Protein 3LN6 (pdb70)

InterPro domains:
  IPR006334 Glutamate--cysteine ligase, monofunctional [PTHR38761] (15-467)
  IPR006335 Glutathione biosynthesis bifunctional protein GshAB [MF_00782] (1-750)
  IPR006335 Glutathione biosynthesis bifunctional protein GshAB [TIGR01435] (16-741)
  IPR007370 Glutamate--cysteine ligase [PF04262] (7-326)
  IPR011761 ATP-grasp fold [PS50975] (489-747)
  IPR014746 Glutamine synthetase/guanido kinase, catalytic domain [SSF55931] (4-455)
  IPR020561 Phosphoribosylglycinamide synthetase, ATP-grasp (A) domain [PF01071] (483-579)
  IPR040657 GshAB, ATP-grasp-like domain [PF18419] (424-477)

B-factor: mean 95.45, std 36.36, range [26.3, 494.08]

Solvent-accessible surface area: 32040 Å² total; per-residue (Å²): 125,93,107,21,36,95,13,104,60,91,9,61,15,49,65,9,58,8,12,5,36,8,21,0,7,1,1,48,95,84,85,44,10,14,9,81,20,103,14,12,112,70,16,7,25,90,87,78,5,36,4,0,46,24,60,24,2,7,3,0,3,37,0,36,9,29,105,0,145,57,13,121,40,0,8,48,17,0,79,1,2,20,5,0,2,2,23,5,4,72,132,78,7,6,26,2,4,9,0,14,7,5,55,42,65,78,85,2,28,74,59,25,106,58,138,78,83,71,39,57,65,53,42,56,40,34,41,94,49,60,28,30,46,30,32,8,23,0,0,1,28,4,12,2,4,14,8,111,78,3,8,57,28,17,39,130,67,25,80,97,103,71,56,38,44,12,28,15,102,15,6,10,21,3,6,38,20,0,24,22,41,8,3,9,3,2,6,3,30,1,1,0,10,28,21,45,113,46,36,172,71,44,86,97,97,86,28,10,2,0,16,45,27,3,102,85,19,59,61,56,42,102,100,28,69,36,34,19,81,36,32,68,57,33,13,64,54,11,98,86,28,89,108,15,9,112,96,39,84,8,44,77,17,41,8,20,35,77,47,30,195,42,22,43,53,12,52,85,80,4,7,84,62,0,0,0,51,7,6,5,0,16,0,81,10,56,13,0,9,46,36,92,17,1,4,11,0,2,11,1,2,8,0,0,28,75,32,50,143,133,29,63,60,46,18,64,64,8,69,71,23,5,32,45,3,0,47,29,71,1,54,42,122,33,37,153,134,11,46,45,78,75,2,25,82,0,7,44,31,2,8,78,70,19,94,34,43,104,85,30,64,100,11,7,80,51,8,76,41,26,37,128,55,17,52,92,0,24,4,13,75,2,50,138,34,20,114,74,51,27,7,49,57,26,0,68,154,27,0,96,90,40,25,79,91,10,86,113,11,43,8,9,1,14,3,3,85,112,5,83,7,8,0,1,18,2,0,39,7,0,0,28,33,2,0,39,10,84,40,95,71,51,114,65,12,60,1,54,1,60,23,122,104,62,72,20,109,0,64,24,0,0,28,16,82,60,16,68,159,41,3,82,132,4,70,103,70,62,51,63,8,51,141,38,6,63,144,114,174,35,30,31,8,65,12,71,64,17,88,65,52,101,113,10,116,44,40,23,86,81,12,53,124,59,43,4,20,2,30,7,50,75,56,74,38,22,101,6,52,22,83,24,125,101,62,22,63,74,82,54,19,49,67,13,11,88,61,0,48,93,59,38,95,21,3,37,7,40,47,45,35,106,22,58,92,24,18,0,0,0,6,73,28,101,19,23,0,0,3,36,70,51,11,0,22,6,89,5,37,56,74,51,32,0,45,76,15,5,138,80,38,34,126,59,93,37,10,1,86,108,82,133,3,0,0,26,35,7,98,40,20,84,75,3,89,107,35,0,111,126,64,64,53,63,33,108,37,91,1,69,84,67,35,67,0,63,0,33,74,76,28,33,21,84,13,0,0,8,0,37,9,16,16,112,113,7,27,93,39,0,43,108,6,0,8,82,0,0,105,23,8,29,4,29,0,2,0,0,11,0,13,0,74,59,18,115,99,56,48,44,80,110,60,73,11,0,18,8,56,95,14,36,6,29,3,68,1,46,4,2,35,50,16,66,108,38,102,13,45,57,1,9,51,125,1,3,55,87,7,1,107,109,24

Foldseek 3Di:
DDACLVPALVFDQQWKKKKKKWKWFKAQQVVLGGPLDADFPLFADLVFFQAWHAQWFRRIIMGIFDMAGHLLRNVLRLQLLLLLVLVRDDLRIFTFQFQAHLAFDLVSRDTHDDPDPVVVVVSVVVCVVPHRRLSNGIWMKMWMGGDPSNLVVSDVVPDDDDSAQSLQVLQLLLVLVCLLQVLLLCLQAQRAFFYPVPDPDCVVVHTFRHPCLACVRPPPPPVQDAFSQGLCRRLVSQPVSCVCVSRSVSDDDQKDQDPAPGSVNCSVVHRRIIMGTSGTFALVDLSRADSLSSVLVVLLSVLSSNVGPGSRVSSVVVSVQSNVSRRHHQQDARDPPDPVVSSLVSSVSSCVSNVDDCSSVVSSVLSVVCNVGRLSRSSNVVVVCADPSHNSVVSSVSRVVSSVVSVQAVQASSSQLPAASLLRVLVSLCNRNRWAKDQPDRVQQWIWTHRPPGIWIDTLNFRTPQFDPVCVVCQVPQVVLVVLCVVVVAFAWDKDWDFPVPPVVVVCVVFFQFFKWKAAPVDDLPPLTDGGNGGADSVRVVVSQVSRVVVHGIMIMTGDDDFFKKKFKAAQQFGPFMKGKDAAKFFADQPDQQLVRQVVLCPDSQADDPGDGLAHRADCDPQQQVQQCVVVHGSGGGDDGRHIRGRGPGTDRHNGMWMATCGVVFDVQVRNSQSVSCVSSSQRTKMWMKGAHDRNDHDDVVVSRIHTHGIHSSDRQVNQQDTPYYHGDDDSNVSVCVSPVPD

Organism: Streptococcus agalactiae serotype V (strain ATCC BAA-611 / 2603 V/R) (NCBI:txid208435)

Secondary structure (DSSP, 8-state):
---GGGS-TTS-TT-EEEEEEEEEEEEETTTTEE---PPPSSS--TTT-SSEEESSBSSEEEEE---BSSHHHHHHHHHHHHHHHHHHS-TTEEE--SSS-SS--TTT--B---S-HHHHHHHHHHHHHH-TGGGG---EEEEEEE-HHHHHHHHHHH-SS-HHHHHHHHHHHHHHHHHHHHHHHHHHT--B---SSS-SS-TTT---SBSTTSSSSS---TT-----SSHHHHHHHHHH--TTT--GGG---SEEEES-SSTTTTTTT---EEEE------TTSTTS--HHHHHHHHHHHHHHHHT---HHHHHHHHHHHHHHHHHS-TTSPPPTTS-HHHHHHHHHHHHHHHT--HHHHHHHHHHHHHHHSGGGSHHHHHHHH-BTTB-HHHHHHHHHHHHHHHTTSTTS-GGGTTS-HHHHHHHHHHHHHT-EEEES-SSS-EEEEEETTEEEEEETTTB-TTS-THHHHHTTTSHHHHHHHHHTT--------EETTTTHHHHHHHSSSS-EEEEETT--SSSS-EEESSPPPHHHHHHHHHHHHHH-SEEEEEE---SEEEEEEEETTEEEEEEEEE--EEE--TT--HHHHHHHHTT-TTEESSS--SEEPP---HHHHHHHHHTT--SS--PPTT-EEES-SS--TTTTPEEEE-TTTS-HHHHHHHHHHHHHHT-SS-EEEEEES-SSSPP-TTTT--EEEEEESS---HHHHS-SBS-----HHHHHHHH-S--

Radius of gyration: 31.96 Å; Cα contacts (8 Å, |Δi|>4): 1451; chains: 1; bounding box: 95×74×60 Å

CATH classification: 3.30.590.20

Sequence (743 aa):
DRLLQRSHSHLPILQATFGLERESLRIHQPTQRVAQTPHPKTLGSRRNYHPYIQTDYSEPQLELITPIAKDSQEAIRFLKAISDVAGRSINHDEYLWPLSMPPKVREEDIQIAQLEDAFEYDYRKYLEKTYGKLIQSISGIHYNLGLGQELLTSLFELSQADNAIDFQNQLYMKLSQNFLRYRWLLTYLYGASPVAEEDFLDQKLNNPVRSLRNSHLGYVNHKDIRISYTSLKDYVNDLENAVKSGQAEKEFYSPVRLRGSKACRNYLEKGITYLEFRTFDLNPFSPIGITQETVDTVHLFLLALLWIDSHIDQDIKEANRLNDLIALSHPLEKLPNQAPVSDLVDAMQSVIQHFNLSPYYQDLLESVKRQIQSPELTTVAGQLLEMIEGLSLETFGQRQGQIYHDYAWEAPYALKGYETMELSTQLLLFDVIQKGVNFEVLDEQDQFLKLWHNSHIEYVKNGNMTSKDNYIVPLAMANKVVTKKILDEKHFPTPFGDEFTDRKEALNYFSQIQDKPIVVKPKSTNFGLGISIFKTSANLASYEKAIDIAFTEDSAILVEEYIEGTEYRFFVLEGDCIAVLLRVAANVVGDGIHTISQLVKLKNQNPLRGYDHRSPLEVIEELGEVEQLMLEQQQGYTVNSIPPEGTKIELRRNSNISTGGDSIDVTNTMDPTYKQLAAEMAEAMGAWVCGVDDLIIPNATQAYSKDKKNATCIELNFNPLMYMHTYCQEGPGQSITPRILAKLFPEL

Nearest PDB structures (foldseek):
  3ln6-assembly1_A-2  TM=1.001E+00  e=0.000E+00  Streptococcus agalactiae serogroup V
  3ln7-assembly1_A  TM=8.994E-01  e=5.412E-81  Pasteurella multocida
  3ln7-assembly1_B  TM=8.942E-01  e=1.141E-80  Pasteurella multocida
  7waf-assembly1_B  TM=7.931E-01  e=1.047E-23  Trichodesmium erythraeum IMS101
  7wae-assembly1_C  TM=6.507E-01  e=1.537E-24  Trichodesmium erythraeum IMS101

Structure (mmCIF, N/CA/C/O backbone):
data_3LN6
#
_entry.id   3LN6
#
_cell.length_a   143.020
_cell.length_b   143.020
_cell.length_c   211.230
_cell.angle_alpha   90.000
_cell.angle_beta   90.000
_cell.angle_gamma   90.000
#
_symmetry.space_group_name_H-M   'I 41 2 2'
#
loop_
_entity.id
_entity.type
_entity.pdbx_description
1 polymer 'Glutathione biosynthesis bifunctional protein gshAB'
2 non-polymer 'SULFATE ION'
3 water water
#
loop_
_atom_site.group_PDB
_atom_site.id
_atom_site.type_symbol
_atom_site.label_atom_id
_atom_site.label_alt_id
_atom_site.label_comp_id
_atom_site.label_asym_id
_atom_site.label_entity_id
_atom_site.label_seq_id
_atom_site.pdbx_PDB_ins_code
_atom_site.Cartn_x
_atom_site.Cartn_y
_atom_site.Cartn_z
_atom_site.occupancy
_atom_site.B_iso_or_equiv
_atom_site.auth_seq_id
_atom_site.auth_comp_id
_atom_site.auth_asym_id
_atom_site.auth_atom_id
_atom_site.pdbx_PDB_model_num
ATOM 1 N N . ASP A 1 4 ? 18.669 -15.694 27.832 1.00 193.77 4 ASP A N 1
ATOM 2 C CA . ASP A 1 4 ? 18.259 -17.090 27.898 1.00 186.56 4 ASP A CA 1
ATOM 3 C C . ASP A 1 4 ? 19.258 -17.880 28.719 1.00 205.19 4 ASP A C 1
ATOM 4 O O . ASP A 1 4 ? 18.928 -18.410 29.778 1.00 214.42 4 ASP A O 1
ATOM 9 N N . ARG A 1 5 ? 20.494 -17.925 28.246 1.00 197.15 5 ARG A N 1
ATOM 10 C CA . ARG A 1 5 ? 21.521 -18.731 28.881 1.00 186.68 5 ARG A CA 1
ATOM 11 C C . ARG A 1 5 ? 21.825 -18.170 30.271 1.00 192.37 5 ARG A C 1
ATOM 12 O O . ARG A 1 5 ? 21.634 -16.983 30.522 1.00 225.85 5 ARG A O 1
ATOM 20 N N . LEU A 1 6 ? 22.248 -19.037 31.188 1.00 143.91 6 LEU A N 1
ATOM 21 C CA . LEU A 1 6 ? 22.538 -18.636 32.565 1.00 111.32 6 LEU A CA 1
ATOM 22 C C . LEU A 1 6 ? 23.961 -19.023 32.978 1.00 100.74 6 LEU A C 1
ATOM 23 O O . LEU A 1 6 ? 24.157 -19.825 33.898 1.00 101.42 6 LEU A O 1
ATOM 28 N N . LEU A 1 7 ? 24.955 -18.458 32.304 1.00 101.42 7 LEU A N 1
ATOM 29 C CA . LEU A 1 7 ? 26.350 -18.766 32.610 1.00 117.14 7 LEU A CA 1
ATOM 30 C C . LEU A 1 7 ? 26.818 -17.951 33.810 1.00 133.24 7 LEU A C 1
ATOM 31 O O . LEU A 1 7 ? 27.972 -18.037 34.232 1.00 133.67 7 LEU A O 1
ATOM 36 N N . GLN A 1 8 ? 25.911 -17.141 34.340 1.00 145.43 8 GLN A N 1
ATOM 37 C CA . GLN A 1 8 ? 26.123 -16.504 35.616 1.00 141.19 8 GLN A CA 1
ATOM 38 C C . GLN A 1 8 ? 26.289 -17.636 36.594 1.00 142.81 8 GLN A C 1
ATOM 39 O O . GLN A 1 8 ? 26.979 -17.501 37.593 1.00 166.33 8 GLN A O 1
ATOM 45 N N . ARG A 1 9 ? 25.640 -18.756 36.289 1.00 96.52 9 ARG A N 1
ATOM 46 C CA . ARG A 1 9 ? 25.760 -19.968 37.072 1.00 89.23 9 ARG A CA 1
ATOM 47 C C . ARG A 1 9 ? 27.222 -20.360 37.218 1.00 110.81 9 ARG A C 1
ATOM 48 O O . ARG A 1 9 ? 27.579 -21.095 38.134 1.00 114.48 9 ARG A O 1
ATOM 51 N N . SER A 1 10 ? 28.058 -19.877 36.302 1.00 135.42 10 SER A N 1
ATOM 52 C CA . SER A 1 10 ? 29.472 -20.253 36.226 1.00 136.10 10 SER A CA 1
ATOM 53 C C . SER A 1 10 ? 30.366 -19.707 37.340 1.00 140.90 10 SER A C 1
ATOM 54 O O . SER A 1 10 ? 30.065 -18.716 37.994 1.00 123.39 10 SER A O 1
ATOM 57 N N 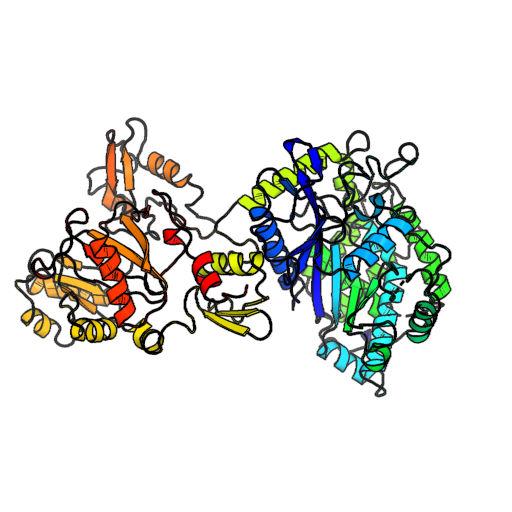. HIS A 1 11 ? 31.487 -20.391 37.511 1.00 129.82 11 HIS A N 1
ATOM 58 C CA . HIS A 1 11 ? 32.431 -20.201 38.592 1.00 145.42 11 HIS A CA 1
ATOM 59 C C . HIS A 1 11 ? 32.990 -18.810 38.591 1.00 163.51 11 HIS A C 1
ATOM 60 O O . HIS A 1 11 ? 33.298 -18.255 37.541 1.00 181.14 11 HIS A O 1
ATOM 67 N N . SER A 1 12 ? 33.152 -18.271 39.787 1.00 130.34 12 SER A N 1
ATOM 68 C CA . SER A 1 12 ? 33.614 -16.903 39.980 1.00 118.96 12 SER A CA 1
ATOM 69 C C . SER A 1 12 ? 35.042 -16.641 39.476 1.00 106.63 12 SER A C 1
ATOM 70 O O . SER A 1 12 ? 35.419 -15.492 39.244 1.00 91.71 12 SER A O 1
ATOM 73 N N . HIS A 1 13 ? 35.845 -17.695 39.349 1.00 107.12 13 HIS A N 1
ATOM 74 C CA . HIS A 1 13 ? 37.218 -17.544 38.877 1.00 93.42 13 HIS A CA 1
ATOM 75 C C . HIS A 1 13 ? 37.243 -16.915 37.481 1.00 94.31 13 HIS A C 1
ATOM 76 O O . HIS A 1 13 ? 38.276 -16.391 37.057 1.00 80.39 13 HIS A O 1
ATOM 78 N N . LEU A 1 14 ? 36.116 -16.987 36.759 1.00 114.13 14 LEU A N 1
ATOM 79 C CA . LEU A 1 14 ? 36.002 -16.402 35.410 1.00 112.23 14 LEU A CA 1
ATOM 80 C C . LEU A 1 14 ? 35.948 -14.882 35.481 1.00 89.66 14 LEU A C 1
ATOM 81 O O . LEU A 1 14 ? 35.287 -14.318 36.358 1.00 66.15 14 LEU A O 1
ATOM 86 N N . PRO A 1 15 ? 36.656 -14.219 34.558 1.00 97.43 15 PRO A N 1
ATOM 87 C CA . PRO A 1 15 ? 36.804 -12.768 34.585 1.00 91.09 15 PRO A CA 1
ATOM 88 C C . PRO A 1 15 ? 35.697 -12.039 33.817 1.00 78.63 15 PRO A C 1
ATOM 89 O O . PRO A 1 15 ? 35.877 -11.694 32.645 1.00 95.69 15 PRO A O 1
ATOM 93 N N . ILE A 1 16 ? 34.561 -11.800 34.463 1.00 35.15 16 ILE A N 1
ATOM 94 C CA . ILE A 1 16 ? 33.480 -11.089 33.789 1.00 57.78 16 ILE A CA 1
ATOM 95 C C . ILE A 1 16 ? 33.923 -9.682 33.338 1.00 64.51 16 ILE A C 1
ATOM 96 O O . ILE A 1 16 ? 33.439 -9.128 32.356 1.00 63.14 16 ILE A O 1
ATOM 100 N N . LEU A 1 17 ? 34.837 -9.096 34.088 1.00 87.59 17 LEU A N 1
ATOM 101 C CA . LEU A 1 17 ? 35.265 -7.736 33.831 1.00 98.12 17 LEU A CA 1
ATOM 102 C C . LEU A 1 17 ? 36.107 -7.608 32.563 1.00 107.97 17 LEU A C 1
ATOM 103 O O . LEU A 1 17 ? 36.274 -6.509 32.024 1.00 112.88 17 LEU A O 1
ATOM 108 N N . GLN A 1 18 ? 36.656 -8.719 32.090 1.00 104.57 18 GLN A N 1
ATOM 109 C CA . GLN A 1 18 ? 37.488 -8.672 30.904 1.00 88.51 18 GLN A CA 1
ATOM 110 C C . GLN A 1 18 ? 36.695 -8.186 29.696 1.00 93.98 18 GLN A C 1
ATOM 111 O O . GLN A 1 18 ? 35.605 -8.689 29.392 1.00 99.35 18 GLN A O 1
ATOM 117 N N . ALA A 1 19 ? 37.275 -7.214 29.003 1.00 83.02 19 ALA A N 1
ATOM 118 C CA . ALA A 1 19 ? 36.604 -6.539 27.901 1.00 73.94 19 ALA A CA 1
ATOM 119 C C . ALA A 1 19 ? 37.550 -5.581 27.157 1.00 69.80 19 ALA A C 1
ATOM 120 O O . ALA A 1 19 ? 38.636 -5.276 27.632 1.00 65.44 19 ALA A O 1
ATOM 122 N N . THR A 1 20 ? 37.143 -5.129 25.978 1.00 87.82 20 THR A N 1
ATOM 123 C CA . THR A 1 20 ? 37.936 -4.225 25.167 1.00 84.94 20 THR A CA 1
ATOM 124 C C . THR A 1 20 ? 37.107 -3.007 25.012 1.00 87.45 20 THR A C 1
ATOM 125 O O . THR A 1 20 ? 35.983 -3.089 24.565 1.00 102.03 20 THR A O 1
ATOM 129 N N . PHE A 1 21 ? 37.661 -1.863 25.346 1.00 76.26 21 PHE A N 1
ATOM 130 C CA . PHE A 1 21 ? 36.912 -0.628 25.257 1.00 62.51 21 PHE A CA 1
ATOM 131 C C . PHE A 1 21 ? 37.424 0.282 24.163 1.00 62.89 21 PHE A C 1
ATOM 132 O O . PHE A 1 21 ? 38.612 0.300 23.849 1.00 59.88 21 PHE A O 1
ATOM 140 N N . GLY A 1 22 ? 36.504 1.043 23.591 1.00 66.22 22 GLY A N 1
ATOM 141 C CA . GLY A 1 22 ? 36.835 2.084 22.642 1.00 76.14 22 GLY A CA 1
ATOM 142 C C . GLY A 1 22 ? 36.009 3.307 22.974 1.00 78.83 22 GLY A C 1
ATOM 143 O O . GLY A 1 22 ? 34.919 3.194 23.549 1.00 77.33 22 GLY A O 1
ATOM 144 N N . LEU A 1 23 ? 36.495 4.483 22.610 1.00 71.70 23 LEU A N 1
ATOM 145 C CA . LEU A 1 23 ? 35.744 5.671 22.951 1.00 67.61 23 LEU A CA 1
ATOM 146 C C . LEU A 1 23 ? 35.768 6.770 21.900 1.00 60.71 23 LEU A C 1
ATOM 147 O O . LEU A 1 23 ? 36.822 7.283 21.558 1.00 61.23 23 LEU A O 1
ATOM 152 N N . GLU A 1 24 ? 34.591 7.141 21.403 1.00 64.50 24 GLU A N 1
ATOM 153 C CA . GLU A 1 24 ? 34.477 8.166 20.363 1.00 75.60 24 GLU A CA 1
ATOM 154 C C . GLU A 1 24 ? 33.720 9.388 20.883 1.00 65.76 24 GLU A C 1
ATOM 155 O O . GLU A 1 24 ? 32.656 9.247 21.485 1.00 69.59 24 GLU A O 1
ATOM 161 N N . ARG A 1 25 ? 34.297 10.564 20.681 1.00 54.37 25 ARG A N 1
ATOM 162 C CA . ARG A 1 25 ? 33.718 11.801 21.169 1.00 56.88 25 ARG A CA 1
ATOM 163 C C . ARG A 1 25 ? 33.565 12.809 20.049 1.00 66.66 25 ARG A C 1
ATOM 164 O O . ARG A 1 25 ? 34.501 13.038 19.295 1.00 70.25 25 ARG A O 1
ATOM 172 N N . GLU A 1 26 ? 32.389 13.417 19.947 1.00 63.01 26 GLU A N 1
ATOM 173 C CA . GLU A 1 26 ? 32.139 14.438 18.921 1.00 57.52 26 GLU A CA 1
ATOM 174 C C . GLU A 1 26 ? 31.807 15.700 19.654 1.00 69.14 26 GLU A C 1
ATOM 175 O O . GLU A 1 26 ? 31.092 15.664 20.646 1.00 75.55 26 GLU A O 1
ATOM 181 N N . SER A 1 27 ? 32.380 16.811 19.222 1.00 79.12 27 SER A N 1
ATOM 182 C CA . SER A 1 27 ? 32.039 18.102 19.781 1.00 90.16 27 SER A CA 1
ATOM 183 C C . SER A 1 27 ? 32.073 19.161 18.703 1.00 91.11 27 SER A C 1
ATOM 184 O O . SER A 1 27 ? 32.881 19.080 17.792 1.00 82.12 27 SER A O 1
ATOM 187 N N . LEU A 1 28 ? 31.199 20.156 18.823 1.00 89.12 28 LEU A N 1
ATOM 188 C CA . LEU A 1 28 ? 31.214 21.311 17.931 1.00 87.82 28 LEU A CA 1
ATOM 189 C C . LEU A 1 28 ? 32.290 22.312 18.330 1.00 90.61 28 LEU A C 1
ATOM 190 O O . LEU A 1 28 ? 32.380 22.723 19.489 1.00 93.25 28 LEU A O 1
ATOM 195 N N . ARG A 1 29 ? 33.107 22.707 17.363 1.00 98.11 29 ARG A N 1
ATOM 196 C CA . ARG A 1 29 ? 34.044 23.798 17.574 1.00 95.43 29 ARG A CA 1
ATOM 197 C C . ARG A 1 29 ? 33.229 25.056 17.660 1.00 117.67 29 ARG A C 1
ATOM 198 O O . ARG A 1 29 ? 32.453 25.353 16.763 1.00 136.56 29 ARG A O 1
ATOM 206 N N . ILE A 1 30 ? 33.407 25.816 18.720 1.00 107.73 30 ILE A N 1
ATOM 207 C CA . ILE A 1 30 ? 32.640 27.033 18.871 1.00 108.57 30 ILE A CA 1
ATOM 208 C C . ILE A 1 30 ? 33.543 28.273 18.843 1.00 126.24 30 ILE A C 1
ATOM 209 O O . ILE A 1 30 ? 34.569 28.329 19.506 1.00 131.38 30 ILE A O 1
ATOM 213 N N . HIS A 1 31 ? 33.154 29.255 18.045 1.00 131.24 31 HIS A N 1
ATOM 214 C CA . HIS A 1 31 ? 33.860 30.523 17.926 1.00 116.54 31 HIS A CA 1
ATOM 215 C C . HIS A 1 31 ? 33.369 31.460 19.025 1.00 111.33 31 HIS A C 1
ATOM 216 O O . HIS A 1 31 ? 32.221 31.888 19.015 1.00 110.86 31 HIS A O 1
ATOM 223 N N . GLN A 1 32 ? 34.236 31.781 19.977 1.00 122.04 32 GLN A N 1
ATOM 224 C CA . GLN A 1 32 ? 33.795 32.423 21.219 1.00 128.94 32 GLN A CA 1
ATOM 225 C C . GLN A 1 32 ? 33.289 33.847 21.044 1.00 127.64 32 GLN A C 1
ATOM 226 O O . GLN A 1 32 ? 32.219 34.201 21.563 1.00 130.32 32 GLN A O 1
ATOM 232 N N . PRO A 1 33 ? 34.070 34.675 20.337 1.00 109.39 33 PRO A N 1
ATOM 233 C CA . PRO A 1 33 ? 33.706 36.070 20.084 1.00 104.47 33 PRO A CA 1
ATOM 234 C C . PRO A 1 33 ? 32.374 36.147 19.346 1.00 99.50 33 PRO A C 1
ATOM 235 O O . PRO A 1 33 ? 31.517 36.957 19.649 1.00 95.85 33 PRO A O 1
ATOM 239 N N . THR A 1 34 ? 32.212 35.281 18.366 1.00 103.35 34 THR A N 1
ATOM 240 C CA . THR A 1 34 ? 30.984 35.214 17.608 1.00 103.32 34 THR A CA 1
ATOM 241 C C . THR A 1 34 ? 29.943 34.374 18.333 1.00 123.76 34 THR A C 1
ATOM 242 O O . THR A 1 34 ? 28.811 34.282 17.889 1.00 126.59 34 THR A O 1
ATOM 246 N N . GLN A 1 35 ? 30.303 33.778 19.465 1.00 170.15 35 GLN A N 1
ATOM 247 C CA . GLN A 1 35 ? 29.344 32.983 20.211 1.00 175.10 35 GLN A CA 1
ATOM 248 C C . GLN A 1 35 ? 28.645 32.028 19.240 1.00 174.37 35 GLN A C 1
ATOM 249 O O . GLN A 1 35 ? 27.437 31.839 19.327 1.00 197.58 35 GLN A O 1
ATOM 251 N N . ARG A 1 36 ? 29.397 31.453 18.304 1.00 104.02 36 ARG A N 1
ATOM 252 C CA . ARG A 1 36 ? 28.791 30.671 17.212 1.00 73.02 36 ARG A CA 1
ATOM 253 C C . ARG A 1 36 ? 29.687 29.622 16.584 1.00 71.34 36 ARG A C 1
ATOM 254 O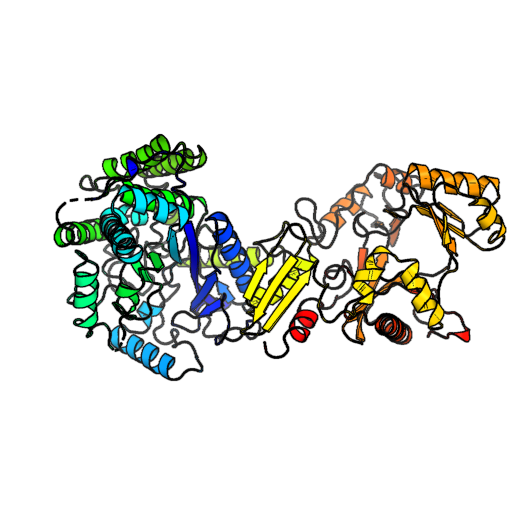 O . ARG A 1 36 ? 30.882 29.605 16.801 1.00 68.16 36 ARG A O 1
ATOM 256 N N . VAL A 1 37 ? 29.105 28.724 15.800 1.00 89.98 37 VAL A N 1
ATOM 257 C CA . VAL A 1 37 ? 29.865 27.593 15.249 1.00 98.75 37 VAL A CA 1
ATOM 258 C C . VAL A 1 37 ? 30.995 28.095 14.360 1.00 84.00 37 VAL A C 1
ATOM 259 O O . VAL A 1 37 ? 30.812 29.044 13.594 1.00 73.03 37 VAL A O 1
ATOM 261 N N . ALA A 1 38 ? 32.151 27.442 14.464 1.00 83.33 38 ALA A N 1
ATOM 262 C CA . ALA A 1 38 ? 33.400 27.980 13.963 1.00 87.41 38 ALA A CA 1
ATOM 263 C C . ALA A 1 38 ? 33.313 28.434 12.517 1.00 111.01 38 ALA A C 1
ATOM 264 O O . ALA A 1 38 ? 33.865 29.463 12.163 1.00 123.45 38 ALA A O 1
ATOM 266 N N . GLN A 1 39 ? 32.638 27.686 11.667 1.00 179.78 39 GLN A N 1
ATOM 267 C CA . GLN A 1 39 ? 32.565 28.099 10.278 1.00 196.05 39 GLN A CA 1
ATOM 268 C C . GLN A 1 39 ? 33.985 28.195 9.748 1.00 190.91 39 GLN A C 1
ATOM 269 O O . GLN A 1 39 ? 34.269 28.969 8.838 1.00 171.85 39 GLN A O 1
ATOM 275 N N . THR A 1 40 ? 34.876 27.395 10.329 1.00 132.53 40 THR A N 1
ATOM 276 C CA . THR A 1 40 ? 36.284 27.446 9.973 1.00 127.33 40 THR A CA 1
ATOM 277 C C . THR A 1 40 ? 36.778 26.073 9.585 1.00 113.56 40 THR A C 1
ATOM 278 O O . THR A 1 40 ? 36.174 25.060 9.920 1.00 114.06 40 THR A O 1
ATOM 280 N N . PRO A 1 41 ? 37.913 26.047 8.897 1.00 104.49 41 PRO A N 1
ATOM 281 C CA . PRO A 1 41 ? 38.464 24.840 8.287 1.00 101.63 41 PRO A CA 1
ATOM 282 C C . PRO A 1 41 ? 39.100 24.036 9.360 1.00 106.68 41 PRO A C 1
ATOM 283 O O . PRO A 1 41 ? 39.558 24.609 10.347 1.00 117.32 41 PRO A O 1
ATOM 287 N N . HIS A 1 42 ? 39.116 22.726 9.181 1.00 111.96 42 HIS A N 1
ATOM 288 C CA . HIS A 1 42 ? 39.772 21.846 10.125 1.00 99.01 42 HIS A CA 1
ATOM 289 C C . HIS A 1 42 ? 41.211 22.282 10.259 1.00 75.74 42 HIS A C 1
ATOM 290 O O . HIS A 1 42 ? 41.880 22.487 9.263 1.00 86.76 42 HIS A O 1
ATOM 297 N N . PRO A 1 43 ? 41.693 22.440 11.487 1.00 63.04 43 PRO A N 1
ATOM 298 C CA . PRO A 1 43 ? 43.033 22.999 11.729 1.00 65.76 43 PRO A CA 1
ATOM 299 C C . PRO A 1 43 ? 44.229 22.410 10.946 1.00 70.41 43 PRO A C 1
ATOM 300 O O . PRO A 1 43 ? 44.334 21.208 10.664 1.00 63.42 43 PRO A O 1
ATOM 304 N N . LYS A 1 44 ? 45.152 23.312 10.621 1.00 82.65 44 LYS A N 1
ATOM 305 C CA . LYS A 1 44 ? 46.343 23.006 9.836 1.00 92.28 44 LYS A CA 1
ATOM 306 C C . LYS A 1 44 ? 47.400 22.330 10.689 1.00 78.50 44 LYS A C 1
ATOM 307 O O . LYS A 1 44 ? 48.427 21.869 10.181 1.00 57.81 44 LYS A O 1
ATOM 309 N N . THR A 1 45 ? 47.160 22.322 11.995 1.00 83.14 45 THR A N 1
ATOM 310 C CA . THR A 1 45 ? 48.044 21.682 12.955 1.00 80.44 45 THR A CA 1
ATOM 311 C C . THR A 1 45 ? 47.753 20.193 13.022 1.00 81.64 45 THR A C 1
ATOM 312 O O . THR A 1 45 ? 48.663 19.383 13.208 1.00 75.64 45 THR A O 1
ATOM 316 N N . LEU A 1 46 ? 46.476 19.842 12.880 1.00 88.31 46 LEU A N 1
ATOM 317 C CA . LEU A 1 46 ? 46.067 18.447 12.898 1.00 82.70 46 LEU A CA 1
ATOM 318 C C . LEU A 1 46 ? 46.504 17.728 11.654 1.00 77.41 46 LEU A C 1
ATOM 319 O O . LEU A 1 46 ? 46.924 18.329 10.682 1.00 82.84 46 LEU A O 1
ATOM 324 N N . GLY A 1 47 ? 46.409 16.414 11.716 1.00 70.02 47 GLY A N 1
ATOM 325 C CA . GLY A 1 47 ? 46.981 15.576 10.706 1.00 61.35 47 GLY A CA 1
ATOM 326 C C . GLY A 1 47 ? 45.838 15.326 9.800 1.00 67.98 47 GLY A C 1
ATOM 327 O O . GLY A 1 47 ? 44.695 15.360 10.251 1.00 74.21 47 GLY A O 1
ATOM 328 N N . SER A 1 48 ? 46.151 15.096 8.534 1.00 63.35 48 SER A N 1
ATOM 329 C CA . SER A 1 48 ? 45.137 14.960 7.511 1.00 69.88 48 SER A CA 1
ATOM 330 C C . SER A 1 48 ? 43.888 14.224 8.024 1.00 69.15 48 SER A C 1
ATOM 331 O O . SER A 1 48 ? 43.977 13.267 8.807 1.00 65.51 48 SER A O 1
ATOM 334 N N . ARG A 1 49 ? 42.721 14.669 7.567 1.00 57.39 49 ARG A N 1
ATOM 335 C CA A ARG A 1 49 ? 41.476 13.996 7.899 0.73 62.97 49 ARG A CA 1
ATOM 336 C CA B ARG A 1 49 ? 41.485 13.981 7.893 0.27 62.96 49 ARG A CA 1
ATOM 337 C C . ARG A 1 49 ? 41.463 12.620 7.195 1.00 59.20 49 ARG A C 1
ATOM 338 O O . ARG A 1 49 ? 40.617 11.777 7.499 1.00 61.20 49 ARG A O 1
ATOM 353 N N . ASN A 1 50 ? 42.403 12.396 6.255 1.00 49.08 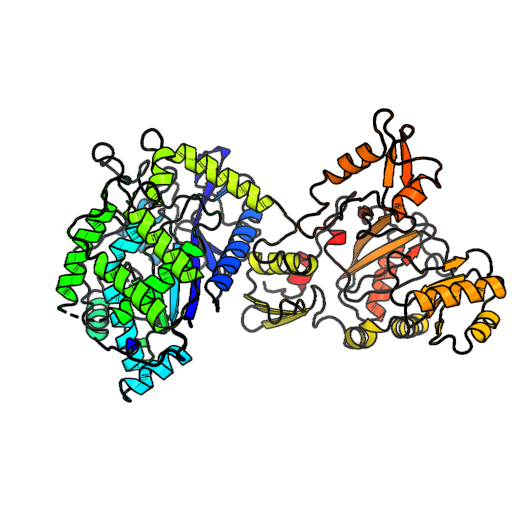50 ASN A N 1
ATOM 354 C CA . ASN A 1 50 ? 42.429 11.168 5.444 1.00 66.88 50 ASN A CA 1
ATOM 355 C C . ASN A 1 50 ? 43.068 9.992 6.142 1.00 83.42 50 ASN A C 1
ATOM 356 O O . ASN A 1 50 ? 42.763 8.834 5.841 1.00 91.70 50 ASN A O 1
ATOM 361 N N . TYR A 1 51 ? 43.985 10.272 7.053 1.00 82.54 51 TYR A N 1
ATOM 362 C CA . TYR A 1 51 ? 44.644 9.193 7.726 1.00 62.90 51 TYR A CA 1
ATOM 363 C C . TYR A 1 51 ? 44.561 9.259 9.230 1.00 58.09 51 TYR A C 1
ATOM 364 O O . TYR A 1 51 ? 44.954 8.314 9.862 1.00 69.02 51 TYR A O 1
ATOM 373 N N . HIS A 1 52 ? 44.016 10.325 9.809 1.00 84.68 52 HIS A N 1
ATOM 374 C CA . HIS A 1 52 ? 44.067 10.532 11.276 1.00 89.28 52 HIS A CA 1
ATOM 375 C C . HIS A 1 52 ? 43.140 9.566 12.020 1.00 78.15 52 HIS A C 1
ATOM 376 O O . HIS A 1 52 ? 41.947 9.518 11.751 1.00 79.89 52 HIS A O 1
ATOM 383 N N . PRO A 1 53 ? 43.698 8.768 12.940 1.00 68.21 53 PRO A N 1
ATOM 384 C CA . PRO A 1 53 ? 42.952 7.725 13.653 1.00 63.65 53 PRO A CA 1
ATOM 385 C C . PRO A 1 53 ? 42.248 8.230 14.882 1.00 61.30 53 PRO A C 1
ATOM 386 O O . PRO A 1 53 ? 41.293 7.595 15.333 1.00 65.54 53 PRO A O 1
ATOM 390 N N . TYR A 1 54 ? 42.722 9.338 15.436 1.00 56.88 54 TYR A N 1
ATOM 391 C CA . TYR A 1 54 ? 42.206 9.786 16.714 1.00 53.66 54 TYR A CA 1
ATOM 392 C C . TYR A 1 54 ? 41.329 11.028 16.595 1.00 60.79 54 TYR A C 1
ATOM 393 O O . TYR A 1 54 ? 40.351 11.180 17.314 1.00 56.61 54 TYR A O 1
ATOM 402 N N . ILE A 1 55 ? 41.661 11.902 15.672 1.00 45.02 55 ILE A N 1
ATOM 403 C CA . ILE A 1 55 ? 40.942 13.155 15.492 1.00 60.43 55 ILE A CA 1
ATOM 404 C C . ILE A 1 55 ? 40.400 13.399 14.077 1.00 68.50 55 ILE A C 1
ATOM 405 O O . ILE A 1 55 ? 41.152 13.361 13.089 1.00 61.69 55 ILE A O 1
ATOM 410 N N . GLN A 1 56 ? 39.101 13.713 14.011 1.00 67.48 56 GLN A N 1
ATOM 411 C CA . GLN A 1 56 ? 38.382 13.841 12.757 1.00 71.78 56 GLN A CA 1
ATOM 412 C C . GLN A 1 56 ? 37.104 14.677 12.857 1.00 86.84 56 GLN A C 1
ATOM 413 O O . GLN A 1 56 ? 36.896 15.326 13.874 1.00 78.58 56 GLN A O 1
ATOM 419 N N . THR A 1 57 ? 36.292 14.701 11.788 1.00 95.96 57 THR A N 1
ATOM 420 C CA . THR A 1 57 ? 35.021 15.451 11.746 1.00 94.89 57 THR A CA 1
ATOM 421 C C . THR A 1 57 ? 33.826 14.554 11.430 1.00 93.79 57 THR A C 1
ATOM 422 O O . THR A 1 57 ? 33.825 13.891 10.408 1.00 100.77 57 THR A O 1
ATOM 426 N N . ASP A 1 58 ? 32.801 14.551 12.279 1.00 87.32 58 ASP A N 1
ATOM 427 C CA . ASP A 1 58 ? 31.707 13.578 12.152 1.00 113.39 58 ASP A CA 1
ATOM 428 C C . ASP A 1 58 ? 30.793 13.780 10.934 1.00 137.75 58 ASP A C 1
ATOM 429 O O . ASP A 1 58 ? 30.575 12.844 10.162 1.00 149.82 58 ASP A O 1
ATOM 434 N N . TYR A 1 59 ? 30.230 14.977 10.794 1.00 135.58 59 TYR A N 1
ATOM 435 C CA . TYR A 1 59 ? 29.300 15.282 9.701 1.00 127.23 59 TYR A CA 1
ATOM 436 C C . TYR A 1 59 ? 29.583 16.664 9.138 1.00 104.94 59 TYR A C 1
ATOM 437 O O . TYR A 1 59 ? 29.908 16.815 7.966 1.00 78.94 59 TYR A O 1
ATOM 439 N N . SER A 1 60 ? 29.449 17.673 9.988 1.00 107.43 60 SER A N 1
ATOM 440 C CA . SER A 1 60 ? 29.827 19.034 9.632 1.00 98.94 60 SER A CA 1
ATOM 441 C C . SER A 1 60 ? 31.335 19.270 9.900 1.00 113.02 60 SER A C 1
ATOM 442 O O . SER A 1 60 ? 31.930 18.601 10.738 1.00 121.92 60 SER A O 1
ATOM 445 N N . GLU A 1 61 ? 31.944 20.215 9.185 1.00 108.67 61 GLU A N 1
ATOM 446 C CA . GLU A 1 61 ? 33.346 20.615 9.394 1.00 83.62 61 GLU A CA 1
ATOM 447 C C . GLU A 1 61 ? 33.627 21.106 10.797 1.00 82.89 61 GLU A C 1
ATOM 448 O O . GLU A 1 61 ? 34.721 20.937 11.318 1.00 90.71 61 GLU A O 1
ATOM 454 N N . PRO A 1 62 ? 32.674 21.826 11.374 1.00 86.92 62 PRO A N 1
ATOM 455 C CA . PRO A 1 62 ? 32.744 22.254 12.773 1.00 85.03 62 PRO A CA 1
ATOM 456 C C . PRO A 1 62 ? 32.785 21.072 13.754 1.00 78.44 62 PRO A C 1
ATOM 457 O O . PRO A 1 62 ? 33.574 21.072 14.691 1.00 47.82 62 PRO A O 1
ATOM 461 N N . GLN A 1 63 ? 31.927 20.077 13.540 1.00 97.32 63 GLN A N 1
ATOM 462 C CA . GLN A 1 63 ? 31.828 18.947 14.454 1.00 87.49 63 GLN A CA 1
ATOM 463 C C . GLN A 1 63 ? 33.093 18.148 14.443 1.00 85.14 63 GLN A C 1
ATOM 464 O O . GLN A 1 63 ? 33.479 17.562 13.432 1.00 76.40 63 GLN A O 1
ATOM 470 N N . LEU A 1 64 ? 33.705 18.080 15.603 1.00 102.17 64 LEU A N 1
ATOM 471 C CA . LEU A 1 64 ? 34.987 17.455 15.764 1.00 87.03 64 LEU A CA 1
ATOM 472 C C . LEU A 1 64 ? 34.791 16.139 16.452 1.00 73.68 64 LEU A C 1
ATOM 473 O O . LEU A 1 64 ? 34.101 16.090 17.443 1.00 79.43 64 LEU A O 1
ATOM 478 N N . GLU A 1 65 ? 35.372 15.069 15.930 1.00 61.20 65 GLU A N 1
ATOM 479 C CA . GLU A 1 65 ? 35.269 13.750 16.558 1.00 67.74 65 GLU A CA 1
ATOM 480 C C . GLU A 1 65 ? 36.624 13.174 16.912 1.00 66.28 65 GLU A C 1
ATOM 481 O O . GLU A 1 65 ? 37.495 13.043 16.057 1.00 63.33 65 GLU A O 1
ATOM 487 N N . LEU A 1 66 ? 36.773 12.819 18.182 1.00 77.58 66 LEU A N 1
ATOM 488 C CA . LEU A 1 66 ? 37.976 12.246 18.699 1.00 71.11 66 LEU A CA 1
ATOM 489 C C . LEU A 1 66 ? 37.714 10.798 19.005 1.00 68.16 66 LEU A C 1
ATOM 490 O O . LEU A 1 66 ? 36.818 10.452 19.753 1.00 68.58 66 LEU A O 1
ATOM 495 N N . ILE A 1 67 ? 38.506 9.945 18.393 1.00 51.04 67 ILE A N 1
ATOM 496 C CA . ILE A 1 67 ? 38.341 8.512 18.431 1.00 61.59 67 ILE A CA 1
ATOM 497 C C . ILE A 1 67 ? 39.543 7.968 19.160 1.00 65.49 67 ILE A C 1
ATOM 498 O O . ILE A 1 67 ? 40.673 8.376 18.886 1.00 74.51 67 ILE A O 1
ATOM 502 N N . THR A 1 68 ? 39.311 7.062 20.099 1.00 68.45 68 THR A N 1
ATOM 503 C CA . THR A 1 68 ? 40.386 6.548 20.924 1.00 71.02 68 THR A CA 1
ATOM 504 C C . THR A 1 68 ? 40.787 5.212 20.383 1.00 68.30 68 THR A C 1
ATOM 505 O O . THR A 1 68 ? 39.922 4.437 19.969 1.00 72.70 68 THR A O 1
ATOM 509 N N . PRO A 1 69 ? 42.105 4.949 20.363 1.00 68.30 69 PRO A N 1
ATOM 510 C CA . PRO A 1 69 ? 42.568 3.589 20.065 1.00 63.08 69 PRO A CA 1
ATOM 511 C C . PRO A 1 69 ? 41.867 2.594 21.012 1.00 56.53 69 PRO A C 1
ATOM 512 O O . PRO A 1 69 ? 41.089 3.000 21.871 1.00 57.71 69 PRO A O 1
ATOM 516 N N . ILE A 1 70 ? 42.103 1.307 20.842 1.00 56.43 70 ILE A N 1
ATOM 517 C CA . ILE A 1 70 ? 41.415 0.324 21.659 1.00 73.19 70 ILE A CA 1
ATOM 518 C C . ILE A 1 70 ? 42.129 0.117 23.023 1.00 57.39 70 ILE A C 1
ATOM 519 O O . ILE A 1 70 ? 43.362 0.113 23.133 1.00 49.37 70 ILE A O 1
ATOM 523 N N . ALA A 1 71 ? 41.329 -0.064 24.065 1.00 51.13 71 ALA A N 1
ATOM 524 C CA . ALA A 1 71 ? 41.805 0.023 25.424 1.00 52.99 71 ALA A CA 1
ATOM 525 C C . ALA A 1 71 ? 41.460 -1.210 26.276 1.00 67.57 71 ALA A C 1
ATOM 526 O O . ALA A 1 71 ? 40.315 -1.603 26.362 1.00 92.05 71 ALA A O 1
ATOM 528 N N . LYS A 1 72 ? 42.463 -1.779 26.931 1.00 49.77 72 LYS A N 1
ATOM 529 C CA . LYS A 1 72 ? 42.302 -2.907 27.838 1.00 38.15 72 LYS A CA 1
ATOM 530 C C . LYS A 1 72 ? 41.362 -2.726 29.029 1.00 65.05 72 LYS A C 1
ATOM 531 O O . LYS A 1 72 ? 40.654 -3.649 29.402 1.00 73.18 72 LYS A O 1
ATOM 537 N N . ASP A 1 73 ? 41.414 -1.565 29.666 1.00 77.72 73 ASP A N 1
ATOM 538 C CA . ASP A 1 73 ? 40.574 -1.268 30.815 1.00 70.04 73 ASP A CA 1
ATOM 539 C C . ASP A 1 73 ? 39.669 -0.138 30.368 1.00 77.07 73 ASP A C 1
ATOM 540 O O . ASP A 1 73 ? 39.929 0.530 29.332 1.00 64.20 73 ASP A O 1
ATOM 545 N N . SER A 1 74 ? 38.622 0.088 31.155 1.00 73.70 74 SER A N 1
ATOM 546 C CA . SER A 1 74 ? 37.861 1.311 31.034 1.00 64.46 74 SER A CA 1
ATOM 547 C C . SER A 1 74 ? 38.839 2.454 31.283 1.00 70.38 74 SER A C 1
ATOM 548 O O . SER A 1 74 ? 38.803 3.477 30.623 1.00 73.77 74 SER A O 1
ATOM 551 N N . GLN A 1 75 ? 39.734 2.236 32.231 1.00 68.42 75 GLN A N 1
ATOM 552 C CA . GLN A 1 75 ? 40.710 3.221 32.644 1.00 73.70 75 GLN A CA 1
ATOM 553 C C . GLN A 1 75 ? 41.673 3.635 31.556 1.00 63.74 75 GLN A C 1
ATOM 554 O O . GLN A 1 75 ? 42.105 4.801 31.482 1.00 52.35 75 GLN A O 1
ATOM 560 N N . GLU A 1 76 ? 42.086 2.646 30.781 1.00 58.82 76 GLU A N 1
ATOM 561 C CA . GLU A 1 76 ? 42.995 2.904 29.690 1.00 51.26 76 GLU A CA 1
ATOM 562 C C . GLU A 1 76 ? 42.310 3.627 28.574 1.00 52.67 76 GLU A C 1
ATOM 563 O O . GLU A 1 76 ? 42.946 4.305 27.793 1.00 64.99 76 GLU A O 1
ATOM 569 N N . ALA A 1 77 ? 41.004 3.470 28.481 1.00 36.92 77 ALA A N 1
ATOM 570 C CA . ALA A 1 77 ? 40.279 4.158 27.435 1.00 41.47 77 ALA A CA 1
ATOM 571 C C . ALA A 1 77 ? 40.053 5.603 27.797 1.00 50.10 77 ALA A C 1
ATOM 572 O O . ALA A 1 77 ? 40.200 6.467 26.959 1.00 63.17 77 ALA A O 1
ATOM 574 N N . ILE A 1 78 ? 39.688 5.852 29.050 1.00 64.70 78 ILE A N 1
ATOM 575 C CA . ILE A 1 78 ? 39.498 7.201 29.569 1.00 67.32 78 ILE A CA 1
ATOM 576 C C . ILE A 1 78 ? 40.753 8.045 29.392 1.00 58.30 78 ILE A C 1
ATOM 577 O O . ILE A 1 78 ? 40.720 9.099 28.781 1.00 69.39 78 ILE A O 1
ATOM 582 N N . ARG A 1 79 ? 41.867 7.597 29.924 1.00 55.21 79 ARG A N 1
ATOM 583 C CA . ARG A 1 79 ? 43.101 8.299 29.676 1.00 64.48 79 ARG A CA 1
ATOM 584 C C . ARG A 1 79 ? 43.259 8.593 28.173 1.00 67.69 79 ARG A C 1
ATOM 585 O O . ARG A 1 79 ? 43.561 9.722 27.791 1.00 67.44 79 ARG A O 1
ATOM 593 N N . PHE A 1 80 ? 43.040 7.597 27.318 1.00 60.22 80 PHE A N 1
ATOM 594 C CA . PHE A 1 80 ? 43.101 7.833 25.876 1.00 58.95 80 PHE A CA 1
ATOM 595 C C . PHE A 1 80 ? 42.243 9.010 25.468 1.00 51.65 80 PHE A C 1
ATOM 596 O O . PHE A 1 80 ? 42.639 9.836 24.664 1.00 64.23 80 PHE A O 1
ATOM 604 N N . LEU A 1 81 ? 41.041 9.063 25.994 1.00 46.53 81 LEU A N 1
ATOM 605 C CA . LEU A 1 81 ? 40.129 10.114 25.630 1.00 54.48 81 LEU A CA 1
ATOM 606 C C . LEU A 1 81 ? 40.682 11.459 26.091 1.00 69.28 81 LEU A C 1
ATOM 607 O O . LEU A 1 81 ? 40.529 12.479 25.416 1.00 52.20 81 LEU A O 1
ATOM 612 N N . LYS A 1 82 ? 41.324 11.444 27.254 1.00 81.00 82 LYS A N 1
ATOM 613 C CA . LYS A 1 82 ? 41.834 12.653 27.880 1.00 75.84 82 LYS A CA 1
ATOM 614 C C . LYS A 1 82 ? 42.950 13.258 27.069 1.00 70.02 82 LYS A C 1
ATOM 615 O O . LYS A 1 82 ? 42.967 14.449 26.800 1.00 64.19 82 LYS A O 1
ATOM 621 N N . ALA A 1 83 ? 43.917 12.424 26.731 1.00 56.56 83 ALA A N 1
ATOM 622 C CA . ALA A 1 83 ? 45.024 12.852 25.913 1.00 59.73 83 ALA A CA 1
ATOM 623 C C . ALA A 1 83 ? 44.539 13.374 24.581 1.00 66.61 83 ALA A C 1
ATOM 624 O O . ALA A 1 83 ? 44.965 14.437 24.146 1.00 62.76 83 ALA A O 1
ATOM 626 N N . ILE A 1 84 ? 43.657 12.629 23.922 1.00 73.17 84 ILE A N 1
ATOM 627 C CA . ILE A 1 84 ? 43.161 13.059 22.624 1.00 75.17 84 ILE A CA 1
ATOM 628 C C . ILE A 1 84 ? 42.450 14.398 22.756 1.00 80.18 84 ILE A C 1
ATOM 629 O O . ILE A 1 84 ? 42.671 15.297 21.951 1.00 87.04 84 ILE A O 1
ATOM 634 N N . SER A 1 85 ? 41.600 14.527 23.773 1.00 63.13 85 SER A N 1
ATOM 635 C CA . SER A 1 85 ? 40.858 15.758 24.009 1.00 56.05 85 SER A CA 1
ATOM 636 C C . SER A 1 85 ? 41.838 16.905 24.253 1.00 58.76 85 SER A C 1
ATOM 637 O O . SER A 1 85 ? 41.641 18.044 23.795 1.00 45.80 85 SER A O 1
ATOM 640 N N . ASP A 1 86 ? 42.906 16.606 24.975 1.00 55.43 86 ASP A N 1
ATOM 641 C CA . ASP A 1 86 ? 43.906 17.614 25.205 1.00 47.98 86 ASP A CA 1
ATOM 642 C C . ASP A 1 86 ? 44.625 18.040 23.943 1.00 47.75 86 ASP A C 1
ATOM 643 O O . ASP A 1 86 ? 44.735 19.232 23.687 1.00 56.94 86 ASP A O 1
ATOM 648 N N . VAL A 1 87 ? 45.111 17.099 23.141 1.00 60.50 87 VAL A N 1
ATOM 649 C CA . VAL A 1 87 ? 45.711 17.485 21.877 1.00 61.28 87 VAL A CA 1
ATOM 650 C C . VAL A 1 87 ? 44.749 18.369 21.113 1.00 61.22 87 VAL A C 1
ATOM 651 O O . VAL A 1 87 ? 45.124 19.426 20.621 1.00 57.87 87 VAL A O 1
ATOM 655 N N . ALA A 1 88 ? 43.501 17.940 21.032 1.00 47.17 88 ALA A N 1
ATOM 656 C CA . ALA A 1 88 ? 42.502 18.707 20.332 1.00 53.48 88 ALA A CA 1
ATOM 657 C C . ALA A 1 88 ? 42.355 20.081 20.972 1.00 61.89 88 ALA A C 1
ATOM 658 O O . ALA A 1 88 ? 42.340 21.092 20.269 1.00 69.08 88 ALA A O 1
ATOM 660 N N . GLY A 1 89 ? 42.262 20.150 22.293 1.00 55.00 89 GLY A N 1
ATOM 661 C CA . GLY A 1 89 ? 42.221 21.442 22.945 1.00 58.42 89 GLY A CA 1
ATOM 662 C C . GLY A 1 89 ? 43.309 22.352 22.392 1.00 65.13 89 GLY A C 1
ATOM 663 O O . GLY A 1 89 ? 43.006 23.437 21.916 1.00 60.82 89 GLY A O 1
ATOM 664 N N . ARG A 1 90 ? 44.574 21.944 22.432 1.00 50.15 90 ARG A N 1
ATOM 665 C CA . ARG A 1 90 ? 45.626 22.869 22.091 1.00 48.69 90 ARG A CA 1
ATOM 666 C C . ARG A 1 90 ? 45.898 23.025 20.609 1.00 66.88 90 ARG A C 1
ATOM 667 O O . ARG A 1 90 ? 46.674 23.896 20.229 1.00 70.86 90 ARG A O 1
ATOM 675 N N . SER A 1 91 ? 45.269 22.201 19.772 1.00 81.34 91 SER A N 1
ATOM 676 C CA . SER A 1 91 ? 45.486 22.243 18.315 1.00 80.17 91 SER A CA 1
ATOM 677 C C . SER A 1 91 ? 44.491 23.171 17.608 1.00 86.64 91 SER A C 1
ATOM 678 O O . SER A 1 91 ? 44.779 23.762 16.562 1.00 88.68 91 SER A O 1
ATOM 681 N N . ILE A 1 92 ? 43.316 23.275 18.213 1.00 91.93 92 ILE A N 1
ATOM 682 C CA . ILE A 1 92 ? 42.255 24.189 17.820 1.00 95.25 92 ILE A CA 1
ATOM 683 C C . ILE A 1 92 ? 42.748 25.647 17.827 1.00 93.28 92 ILE A C 1
ATOM 684 O O . ILE A 1 92 ? 43.675 26.004 18.548 1.00 103.62 92 ILE A O 1
ATOM 689 N N . ASN A 1 93 ? 42.149 26.498 17.011 1.00 80.38 93 ASN A N 1
ATOM 690 C CA . ASN A 1 93 ? 42.458 27.923 17.077 1.00 76.09 93 ASN A CA 1
ATOM 691 C C . ASN A 1 93 ? 42.125 28.505 18.441 1.00 73.38 93 ASN A C 1
ATOM 692 O O . ASN A 1 93 ? 41.143 28.135 19.073 1.00 78.24 93 ASN A O 1
ATOM 697 N N . HIS A 1 94 ? 42.951 29.422 18.905 1.00 61.51 94 HIS A N 1
ATOM 698 C CA . HIS A 1 94 ? 42.799 29.918 20.245 1.00 53.65 94 HIS A CA 1
ATOM 699 C C . HIS A 1 94 ? 41.469 30.612 20.463 1.00 85.93 94 HIS A C 1
ATOM 700 O O . HIS A 1 94 ? 40.946 30.594 21.579 1.00 89.39 94 HIS A O 1
ATOM 707 N N . ASP A 1 95 ? 40.933 31.208 19.392 1.00 98.95 95 ASP A N 1
ATOM 708 C CA . ASP A 1 95 ? 39.637 31.904 19.410 1.00 92.60 95 ASP A CA 1
ATOM 709 C C . ASP A 1 95 ? 38.467 30.952 19.656 1.00 109.61 95 ASP A C 1
ATOM 710 O O . ASP A 1 95 ? 37.511 31.300 20.347 1.00 117.62 95 ASP A O 1
ATOM 715 N N . GLU A 1 96 ? 38.532 29.771 19.041 1.00 107.78 96 GLU A N 1
ATOM 716 C CA . GLU A 1 96 ? 37.483 28.760 19.148 1.00 92.78 96 GLU A CA 1
ATOM 717 C C . GLU A 1 96 ? 37.609 27.975 20.478 1.00 78.66 96 GLU A C 1
ATOM 718 O O . GLU A 1 96 ? 38.592 28.146 21.213 1.00 61.91 96 GLU A O 1
ATOM 724 N N . TYR A 1 97 ? 36.591 27.168 20.803 1.00 83.03 97 TYR A N 1
ATOM 725 C CA . TYR A 1 97 ? 36.567 26.289 22.000 1.00 74.66 97 TYR A CA 1
ATOM 726 C C . TYR A 1 97 ? 35.575 25.143 21.838 1.00 83.97 97 TYR A C 1
ATOM 727 O O . TYR A 1 97 ? 34.719 25.170 20.967 1.00 105.91 97 TYR A O 1
ATOM 736 N N . LEU A 1 98 ? 35.661 24.125 22.671 1.00 76.49 98 LEU A N 1
ATOM 737 C CA . LEU A 1 98 ? 34.799 22.983 22.435 1.00 77.13 98 LEU A CA 1
ATOM 738 C C . LEU A 1 98 ? 33.529 23.026 23.192 1.00 71.44 98 LEU A C 1
ATOM 739 O O . LEU A 1 98 ? 33.514 23.177 24.413 1.00 68.05 98 LEU A O 1
ATOM 744 N N . TRP A 1 99 ? 32.472 22.812 22.420 1.00 65.83 99 TRP A N 1
ATOM 745 C CA . TRP A 1 99 ? 31.111 22.876 22.880 1.00 67.34 99 TRP A CA 1
ATOM 746 C C . TRP A 1 99 ? 30.839 21.621 23.729 1.00 76.01 99 TRP A C 1
ATOM 747 O O . TRP A 1 99 ? 30.878 20.501 23.213 1.00 92.99 99 TRP A O 1
ATOM 758 N N . PRO A 1 100 ? 30.597 21.806 25.037 1.00 71.93 100 PRO A N 1
ATOM 759 C CA . PRO A 1 100 ? 30.398 20.730 26.014 1.00 78.70 100 PRO A CA 1
ATOM 760 C C . PRO A 1 100 ? 29.072 19.979 25.905 1.00 106.81 100 PRO A C 1
ATOM 761 O O . PRO A 1 100 ? 29.049 18.768 26.141 1.00 121.30 100 PRO A O 1
ATOM 765 N N . LEU A 1 101 ? 27.989 20.678 25.573 1.00 100.84 101 LEU A N 1
ATOM 766 C CA . LEU A 1 101 ? 26.656 20.075 25.520 1.00 101.00 101 LEU A CA 1
ATOM 767 C C . LEU A 1 101 ? 26.369 19.321 24.219 1.00 96.45 101 LEU A C 1
ATOM 768 O O . LEU A 1 101 ? 26.841 19.702 23.143 1.00 82.09 101 LEU A O 1
ATOM 773 N N . SER A 1 102 ? 25.576 18.259 24.325 1.00 112.22 102 SER A N 1
ATOM 774 C CA . SER A 1 102 ? 25.141 17.503 23.159 1.00 120.70 102 SER A CA 1
ATOM 775 C C . SER A 1 102 ? 24.341 18.405 22.198 1.00 128.03 102 SER A C 1
ATOM 776 O O . SER A 1 102 ? 24.551 18.394 20.981 1.00 122.16 102 SER A O 1
ATOM 779 N N . MET A 1 103 ? 23.429 19.196 22.758 1.00 118.92 103 MET A N 1
ATOM 780 C CA . MET A 1 103 ? 22.620 20.113 21.969 1.00 119.26 103 MET A CA 1
ATOM 781 C C . MET A 1 103 ? 23.485 21.233 21.457 1.00 112.51 103 MET A C 1
ATOM 782 O O . MET A 1 103 ? 24.401 21.666 22.122 1.00 128.52 103 MET A O 1
ATOM 787 N N . PRO A 1 104 ? 23.164 21.741 20.282 1.00 92.20 104 PRO A N 1
ATOM 788 C CA . PRO A 1 104 ? 23.968 22.789 19.661 1.00 94.80 104 PRO A CA 1
ATOM 789 C C . PRO A 1 104 ? 23.781 24.102 20.413 1.00 96.90 104 PRO A C 1
ATOM 790 O O . PRO A 1 104 ? 22.876 24.156 21.240 1.00 107.70 104 PRO A O 1
ATOM 794 N N . PRO A 1 105 ? 24.631 25.122 20.156 1.00 109.74 105 PRO A N 1
ATOM 795 C CA . PRO A 1 105 ? 24.566 26.441 20.802 1.00 127.13 105 PRO A CA 1
ATOM 796 C C . PRO A 1 105 ? 23.482 27.354 20.188 1.00 157.63 105 PRO A C 1
ATOM 797 O O . PRO A 1 105 ? 22.746 28.048 20.891 1.00 176.38 105 PRO A O 1
ATOM 801 N N . LYS A 1 106 ? 23.416 27.341 18.863 1.00 150.14 106 LYS A N 1
ATOM 802 C CA . LYS A 1 106 ? 22.465 28.117 18.087 1.00 142.32 106 LYS A CA 1
ATOM 803 C C . LYS A 1 106 ? 22.251 27.313 16.836 1.00 158.91 106 LYS A C 1
ATOM 804 O O . LYS A 1 106 ? 23.087 26.499 16.482 1.00 161.47 106 LYS A O 1
ATOM 810 N N . VAL A 1 107 ? 21.165 27.543 16.127 1.00 160.27 107 VAL A N 1
ATOM 811 C CA . VAL A 1 107 ? 20.900 26.724 14.955 1.00 178.00 107 VAL A CA 1
ATOM 812 C C . VAL A 1 107 ? 21.038 27.499 13.646 1.00 189.31 107 VAL A C 1
ATOM 813 O O . VAL A 1 107 ? 20.318 28.461 13.417 1.00 206.49 107 VAL A O 1
ATOM 815 N N . ARG A 1 108 ? 21.954 27.065 12.783 1.00 197.66 108 ARG A N 1
ATOM 816 C CA . ARG A 1 108 ? 22.133 27.684 11.467 1.00 182.77 108 ARG A CA 1
ATOM 817 C C . ARG A 1 108 ? 22.205 26.624 10.366 1.00 181.65 108 ARG A C 1
ATOM 818 O O . ARG A 1 108 ? 23.190 25.899 10.275 1.00 200.43 108 ARG A O 1
ATOM 822 N N . GLU A 1 109 ? 21.180 26.525 9.526 1.00 137.05 109 GLU A N 1
ATOM 823 C CA . GLU A 1 109 ? 21.241 25.600 8.401 1.00 120.86 109 GLU A CA 1
ATOM 824 C C . GLU A 1 109 ? 22.456 25.946 7.538 1.00 125.01 109 GLU A C 1
ATOM 825 O O . GLU A 1 109 ? 23.145 25.055 7.029 1.00 119.04 109 GLU A O 1
ATOM 827 N N . GLU A 1 110 ? 22.718 27.245 7.385 1.00 152.00 110 GLU A N 1
ATOM 828 C CA . GLU A 1 110 ? 23.850 27.729 6.594 1.00 156.96 110 GLU A CA 1
ATOM 829 C C . GLU A 1 110 ? 25.190 27.410 7.243 1.00 154.91 110 GLU A C 1
ATOM 830 O O . GLU A 1 110 ? 26.143 27.038 6.561 1.00 166.48 110 GLU A O 1
ATOM 832 N N . ASP A 1 111 ? 25.264 27.558 8.559 1.00 138.55 111 ASP A N 1
ATOM 833 C CA . ASP A 1 111 ? 26.496 27.301 9.283 1.00 123.00 111 ASP A CA 1
ATOM 834 C C . ASP A 1 111 ? 26.934 25.838 9.150 1.00 134.69 111 ASP A C 1
ATOM 835 O O . ASP A 1 111 ? 28.131 25.531 9.030 1.00 125.08 111 ASP A O 1
ATOM 837 N N . ILE A 1 112 ? 25.975 24.925 9.184 1.00 156.69 112 ILE A N 1
ATOM 838 C CA . ILE A 1 112 ? 26.306 23.521 9.061 1.00 146.52 112 ILE A CA 1
ATOM 839 C C . ILE A 1 112 ? 26.593 23.202 7.616 1.00 159.43 112 ILE A C 1
ATOM 840 O O . ILE A 1 112 ? 25.678 23.053 6.807 1.00 181.67 112 ILE A O 1
ATOM 844 N N . GLN A 1 113 ? 27.882 23.134 7.302 1.00 137.47 113 GLN A N 1
ATOM 845 C CA . GLN A 1 113 ? 28.328 22.841 5.956 1.00 118.23 113 GLN A CA 1
ATOM 846 C C . GLN A 1 113 ? 29.047 21.512 5.968 1.00 102.67 113 GLN A C 1
ATOM 847 O O . GLN A 1 113 ? 29.922 21.296 6.792 1.00 103.45 113 GLN A O 1
ATOM 853 N N . ILE A 1 114 ? 28.663 20.617 5.060 1.00 113.43 114 ILE A N 1
ATOM 854 C CA . ILE A 1 114 ? 29.220 19.273 5.044 1.00 105.04 114 ILE A CA 1
ATOM 855 C C . ILE A 1 114 ? 30.730 19.372 5.090 1.00 112.03 114 ILE A C 1
ATOM 856 O O . ILE A 1 114 ? 31.333 20.140 4.343 1.00 113.69 114 ILE A O 1
ATOM 858 N N . ALA A 1 115 ? 31.329 18.605 5.990 1.00 112.02 115 ALA A N 1
ATOM 859 C CA . ALA A 1 115 ? 32.768 18.582 6.149 1.00 116.63 115 ALA A CA 1
ATOM 860 C C . ALA A 1 115 ? 33.451 18.352 4.811 1.00 120.19 115 ALA A C 1
ATOM 861 O O . ALA A 1 115 ? 32.989 17.559 4.009 1.00 114.10 115 ALA A O 1
ATOM 863 N N . GLN A 1 116 ? 34.563 19.040 4.589 1.00 126.37 116 GLN A N 1
ATOM 864 C CA . GLN A 1 116 ? 35.318 18.941 3.344 1.00 132.87 116 GLN A CA 1
ATOM 865 C C . GLN A 1 116 ? 36.230 17.708 3.345 1.00 138.47 116 GLN A C 1
ATOM 866 O O . GLN A 1 116 ? 37.242 17.660 4.043 1.00 149.28 116 GLN A O 1
ATOM 872 N N . LEU A 1 117 ? 35.868 16.717 2.544 1.00 123.67 117 LEU A N 1
ATOM 873 C CA . LEU A 1 117 ? 36.602 15.473 2.511 1.00 121.74 117 LEU A CA 1
ATOM 874 C C . LEU A 1 117 ? 37.073 15.212 1.092 1.00 137.90 117 LEU A C 1
ATOM 875 O O . LEU A 1 117 ? 36.346 15.461 0.140 1.00 140.59 117 LEU A O 1
ATOM 877 N N . GLU A 1 118 ? 38.295 14.724 0.946 1.00 125.64 118 GLU A N 1
ATOM 878 C CA . GLU A 1 118 ? 38.850 14.490 -0.377 1.00 141.80 118 GLU A CA 1
ATOM 879 C C . GLU A 1 118 ? 38.121 13.395 -1.152 1.00 159.40 118 GLU A C 1
ATOM 880 O O . GLU A 1 118 ? 37.955 13.502 -2.364 1.00 175.66 118 GLU A O 1
ATOM 886 N N . ASP A 1 119 ? 37.685 12.347 -0.464 1.00 175.17 119 ASP A N 1
ATOM 887 C CA . ASP A 1 119 ? 36.940 11.279 -1.121 1.00 175.91 119 ASP A CA 1
ATOM 888 C C . ASP A 1 119 ? 35.583 11.750 -1.657 1.00 199.04 119 ASP A C 1
ATOM 889 O O . ASP A 1 119 ? 34.775 12.295 -0.911 1.00 206.60 119 ASP A O 1
ATOM 894 N N . ALA A 1 120 ? 35.328 11.502 -2.940 1.00 208.31 120 ALA A N 1
ATOM 895 C CA . ALA A 1 120 ? 34.094 11.943 -3.595 1.00 201.38 120 ALA A CA 1
ATOM 896 C C . ALA A 1 120 ? 32.854 11.215 -3.077 1.00 200.93 120 ALA A C 1
ATOM 897 O O . ALA A 1 120 ? 31.794 11.821 -2.925 1.00 214.24 120 ALA A O 1
ATOM 899 N N . PHE A 1 121 ? 32.988 9.915 -2.825 1.00 177.83 121 PHE A N 1
ATOM 900 C CA . PHE A 1 121 ? 31.873 9.083 -2.375 1.00 152.72 121 PHE A CA 1
ATOM 901 C C . PHE A 1 121 ? 31.378 9.550 -1.027 1.00 137.73 121 PHE A C 1
ATOM 902 O O . PHE A 1 121 ? 30.189 9.493 -0.729 1.00 132.10 121 PHE A O 1
ATOM 904 N N . GLU A 1 122 ? 32.309 9.992 -0.198 1.00 132.10 122 GLU A N 1
ATOM 905 C CA . GLU A 1 122 ? 31.960 10.500 1.103 1.00 127.73 122 GLU A CA 1
ATOM 906 C C . GLU A 1 122 ? 31.008 11.645 0.874 1.00 137.66 122 GLU A C 1
ATOM 907 O O . GLU A 1 122 ? 29.974 11.742 1.526 1.00 143.33 122 GLU A O 1
ATOM 909 N N . TYR A 1 123 ? 31.353 12.498 -0.082 1.00 161.95 123 TYR A N 1
ATOM 910 C CA . TYR A 1 123 ? 30.578 13.697 -0.352 1.00 158.85 123 TYR A CA 1
ATOM 911 C C . TYR A 1 123 ? 29.153 13.346 -0.732 1.00 152.91 123 TYR A C 1
ATOM 912 O O . TYR A 1 123 ? 28.216 13.909 -0.186 1.00 152.19 123 TYR A O 1
ATOM 914 N N . ASP A 1 124 ? 28.979 12.409 -1.650 1.00 142.16 124 ASP A N 1
ATOM 915 C CA . ASP A 1 124 ? 27.638 12.055 -2.083 1.00 147.12 124 ASP A CA 1
ATOM 916 C C . ASP A 1 124 ? 26.825 11.452 -0.930 1.00 146.78 124 ASP A C 1
ATOM 917 O O . ASP A 1 124 ? 25.642 11.721 -0.820 1.00 142.86 124 ASP A O 1
ATOM 919 N N . TYR A 1 125 ? 27.448 10.647 -0.073 1.00 153.78 125 TYR A N 1
ATOM 920 C CA . TYR A 1 125 ? 26.745 10.035 1.057 1.00 154.16 125 TYR A CA 1
ATOM 921 C C . TYR A 1 125 ? 26.356 11.094 2.079 1.00 163.02 125 TYR A C 1
ATOM 922 O O . TYR A 1 125 ? 25.249 11.071 2.606 1.00 175.52 125 TYR A O 1
ATOM 924 N N . ARG A 1 126 ? 27.270 12.018 2.358 1.00 140.52 126 ARG A N 1
ATOM 925 C CA . ARG A 1 126 ? 26.998 13.139 3.247 1.00 132.94 126 ARG A CA 1
ATOM 926 C C . ARG A 1 126 ? 25.913 14.008 2.620 1.00 131.13 126 ARG A C 1
ATOM 927 O O . ARG A 1 126 ? 24.999 14.471 3.300 1.00 139.42 126 ARG A O 1
ATOM 929 N N . LYS A 1 127 ? 26.011 14.207 1.313 1.00 118.25 127 LYS A N 1
ATOM 930 C CA . LYS A 1 127 ? 25.007 14.956 0.579 1.00 114.17 127 LYS A CA 1
ATOM 931 C C . LYS A 1 127 ? 23.682 14.218 0.706 1.00 119.84 127 LYS A C 1
ATOM 932 O O . LYS A 1 127 ? 22.680 14.785 1.147 1.00 118.18 127 LYS A O 1
ATOM 934 N N . TYR A 1 128 ? 23.697 12.942 0.341 1.00 95.54 128 TYR A N 1
ATOM 935 C CA . TYR A 1 128 ? 22.510 12.102 0.379 1.00 109.31 128 TYR A CA 1
ATOM 936 C C . TYR A 1 128 ? 21.862 12.216 1.758 1.00 128.00 128 TYR A C 1
ATOM 937 O O . TYR A 1 128 ? 20.635 12.369 1.876 1.00 127.57 128 TYR A O 1
ATOM 939 N N . LEU A 1 129 ? 22.706 12.173 2.790 1.00 156.08 129 LEU A N 1
ATOM 940 C CA . LEU A 1 129 ? 22.261 12.249 4.172 1.00 150.91 129 LEU A CA 1
ATOM 941 C C . LEU A 1 129 ? 21.647 13.608 4.475 1.00 160.74 129 LEU A C 1
ATOM 942 O O . LEU A 1 129 ? 20.649 13.706 5.188 1.00 165.41 129 LEU A O 1
ATOM 947 N N . GLU A 1 130 ? 22.246 14.658 3.922 1.00 148.92 130 GLU A N 1
ATOM 948 C CA . GLU A 1 130 ? 21.780 16.019 4.168 1.00 144.44 130 GLU A CA 1
ATOM 949 C C . GLU A 1 130 ? 20.371 16.191 3.624 1.00 132.94 130 GLU A C 1
ATOM 950 O O . GLU A 1 130 ? 19.534 16.846 4.228 1.00 133.31 130 GLU A O 1
ATOM 952 N N . LYS A 1 131 ? 20.117 15.616 2.459 1.00 109.43 131 LYS A N 1
ATOM 953 C CA . LYS A 1 131 ? 18.823 15.783 1.797 1.00 104.74 131 LYS A CA 1
ATOM 954 C C . LYS A 1 131 ? 17.729 15.048 2.546 1.00 111.08 131 LYS A C 1
ATOM 955 O O . LYS A 1 131 ? 16.623 15.570 2.694 1.00 110.35 131 LYS A O 1
ATOM 957 N N . THR A 1 132 ? 18.040 13.839 3.017 1.00 120.65 132 THR A N 1
ATOM 958 C CA . THR A 1 132 ? 17.044 12.987 3.677 1.00 123.41 132 THR A CA 1
ATOM 959 C C . THR A 1 132 ? 16.609 13.495 5.061 1.00 116.16 132 THR A C 1
ATOM 960 O O . THR A 1 132 ? 15.416 13.405 5.413 1.00 112.16 132 THR A O 1
ATOM 962 N N . TYR A 1 133 ? 17.563 14.008 5.846 1.00 115.88 133 TYR A N 1
ATOM 963 C CA . TYR A 1 133 ? 17.263 14.433 7.211 1.00 98.30 133 TYR A CA 1
ATOM 964 C C . TYR A 1 133 ? 17.554 15.893 7.464 1.00 102.65 133 TYR A C 1
ATOM 965 O O . TYR A 1 133 ? 17.128 16.444 8.473 1.00 112.08 133 TYR A O 1
ATOM 974 N N . GLY A 1 134 ? 18.301 16.516 6.569 1.00 111.36 134 GLY A N 1
ATOM 975 C CA . GLY A 1 134 ? 18.583 17.939 6.675 1.00 107.71 134 GLY A CA 1
ATOM 976 C C . GLY A 1 134 ? 19.845 18.217 7.431 1.00 101.07 134 GLY A C 1
ATOM 977 O O . GLY A 1 134 ? 20.304 17.369 8.190 1.00 103.40 134 GLY A O 1
ATOM 978 N N . LYS A 1 135 ? 20.405 19.404 7.224 1.00 112.13 135 LYS A N 1
ATOM 979 C CA . LYS A 1 135 ? 21.682 19.776 7.842 1.00 116.51 135 LYS A CA 1
ATOM 980 C C . LYS A 1 135 ? 21.601 19.894 9.375 1.00 108.76 135 LYS A C 1
ATOM 981 O O . LYS A 1 135 ? 22.482 19.423 10.082 1.00 85.50 135 LYS A O 1
ATOM 983 N N . LEU A 1 136 ? 20.521 20.484 9.879 1.00 112.33 136 LEU A N 1
ATOM 984 C CA . LEU A 1 136 ? 20.399 20.832 11.296 1.00 115.56 136 LEU A CA 1
ATOM 985 C C . LEU A 1 136 ? 20.551 19.644 12.255 1.00 124.54 136 LEU A C 1
ATOM 986 O O . LEU A 1 136 ? 21.183 19.787 13.288 1.00 112.93 136 LEU A O 1
ATOM 988 N N . ILE A 1 137 ? 19.975 18.484 11.940 1.00 152.93 137 ILE A N 1
ATOM 989 C CA . ILE A 1 137 ? 20.026 17.341 12.863 1.00 148.45 137 ILE A CA 1
ATOM 990 C C . ILE A 1 137 ? 21.471 16.825 13.042 1.00 134.63 137 ILE A C 1
ATOM 991 O O . ILE A 1 137 ? 21.848 16.336 14.117 1.00 135.91 137 ILE A O 1
ATOM 995 N N . GLN A 1 138 ? 22.270 16.963 11.985 1.00 125.84 138 GLN A N 1
ATOM 996 C CA . GLN A 1 138 ? 23.653 16.495 11.965 1.00 104.82 138 GLN A CA 1
ATOM 997 C C . GLN A 1 138 ? 24.533 17.181 13.004 1.00 105.09 138 GLN A C 1
ATOM 998 O O . GLN A 1 138 ? 25.652 16.733 13.268 1.00 104.92 138 GLN A O 1
ATOM 1004 N N . SER A 1 139 ? 24.039 18.272 13.579 1.00 102.26 139 SER A N 1
ATOM 1005 C CA . SER A 1 139 ? 24.834 19.093 14.489 1.00 92.23 139 SER A CA 1
ATOM 1006 C C . SER A 1 139 ? 24.873 18.560 15.921 1.00 88.18 139 SER A C 1
ATOM 1007 O O . SER A 1 139 ? 25.853 18.751 16.649 1.00 85.07 139 SER A O 1
ATOM 1010 N N . ILE A 1 140 ? 23.792 17.913 16.326 1.00 91.16 140 ILE A N 1
ATOM 1011 C CA . ILE A 1 140 ? 23.741 17.277 17.630 1.00 92.86 140 ILE A CA 1
ATOM 1012 C C . ILE A 1 140 ? 24.950 16.361 17.859 1.00 99.30 140 ILE A C 1
ATOM 1013 O O . ILE A 1 140 ? 25.326 15.587 16.974 1.00 88.68 140 ILE A O 1
ATOM 1017 N N . SER A 1 141 ? 25.546 16.459 19.051 1.00 115.01 141 SER A N 1
ATOM 1018 C CA . SER A 1 141 ? 26.767 15.726 19.401 1.00 106.90 141 SER A CA 1
ATOM 1019 C C . SER A 1 141 ? 26.575 14.750 20.570 1.00 98.80 141 SER A C 1
ATOM 1020 O O . SER A 1 141 ? 25.741 14.948 21.454 1.00 86.36 141 SER A O 1
ATOM 1023 N N . GLY A 1 142 ? 27.373 13.696 20.578 1.00 127.13 142 GLY A N 1
ATOM 1024 C CA . GLY A 1 142 ? 27.323 12.740 21.658 1.00 136.40 142 GLY A CA 1
ATOM 1025 C C . GLY A 1 142 ? 28.531 11.841 21.729 1.00 132.19 142 GLY A C 1
ATOM 1026 O O . GLY A 1 142 ? 29.375 11.847 20.848 1.00 152.05 142 GLY A O 1
ATOM 1027 N N . ILE A 1 143 ? 28.619 11.063 22.790 1.00 102.22 143 ILE A N 1
ATOM 1028 C CA . ILE A 1 143 ? 29.705 10.111 22.898 1.00 87.75 143 ILE A CA 1
ATOM 1029 C C . ILE A 1 143 ? 29.220 8.686 22.707 1.00 96.09 143 ILE A C 1
ATOM 1030 O O . ILE A 1 143 ? 28.149 8.304 23.188 1.00 91.30 143 ILE A O 1
ATOM 1035 N N . HIS A 1 144 ? 30.028 7.919 21.980 1.00 88.56 144 HIS A N 1
ATOM 1036 C CA . HIS A 1 144 ? 29.764 6.518 21.702 1.00 88.20 144 HIS A CA 1
ATOM 1037 C C . HIS A 1 144 ? 30.671 5.621 22.511 1.00 89.17 144 HIS A C 1
ATOM 1038 O O . HIS A 1 144 ? 31.875 5.847 22.572 1.00 100.86 144 HIS A O 1
ATOM 1045 N N . TYR A 1 145 ? 30.079 4.585 23.096 1.00 73.91 145 TYR A N 1
ATOM 1046 C CA . TYR A 1 145 ? 30.745 3.669 24.011 1.00 64.41 145 TYR A CA 1
ATOM 1047 C C . TYR A 1 145 ? 30.870 2.325 23.337 1.00 70.75 145 TYR A C 1
ATOM 1048 O O . TYR A 1 145 ? 29.869 1.653 23.096 1.00 70.66 145 TYR A O 1
ATOM 1057 N N . ASN A 1 146 ? 32.090 1.912 23.036 1.00 60.09 146 ASN A N 1
ATOM 1058 C CA . ASN A 1 146 ? 32.261 0.659 22.335 1.00 63.18 146 ASN A CA 1
ATOM 1059 C C . ASN A 1 146 ? 32.909 -0.436 23.167 1.00 61.09 146 ASN A C 1
ATOM 1060 O O . ASN A 1 146 ? 34.084 -0.341 23.506 1.00 70.78 146 ASN A O 1
ATOM 1065 N N . LEU A 1 147 ? 32.148 -1.493 23.457 1.00 55.93 147 LEU A N 1
ATOM 1066 C CA . LEU A 1 147 ? 32.650 -2.596 24.261 1.00 63.67 147 LEU A CA 1
ATOM 1067 C C . LEU A 1 147 ? 32.688 -3.961 23.547 1.00 72.42 147 LEU A C 1
ATOM 1068 O O . LEU A 1 147 ? 31.768 -4.319 22.829 1.00 83.88 147 LEU A O 1
ATOM 1073 N N . GLY A 1 148 ? 33.777 -4.706 23.708 1.00 67.49 148 GLY A N 1
ATOM 1074 C CA . GLY A 1 148 ? 33.858 -6.066 23.205 1.00 80.69 148 GLY A CA 1
ATOM 1075 C C . GLY A 1 148 ? 34.328 -6.990 24.302 1.00 88.38 148 GLY A C 1
ATOM 1076 O O . GLY A 1 148 ? 35.251 -6.657 25.014 1.00 103.87 148 GLY A O 1
ATOM 1077 N N . LEU A 1 149 ? 33.709 -8.149 24.458 1.00 94.06 149 LEU A N 1
ATOM 1078 C CA . LEU A 1 149 ? 34.052 -9.039 25.569 1.00 83.65 149 LEU A CA 1
ATOM 1079 C C . LEU A 1 149 ? 35.344 -9.816 25.381 1.00 82.02 149 LEU A C 1
ATOM 1080 O O . LEU A 1 149 ? 35.658 -10.245 24.282 1.00 95.07 149 LEU A O 1
ATOM 1085 N N . GLY A 1 150 ? 36.068 -10.047 26.471 1.00 73.76 150 GLY A N 1
ATOM 1086 C CA . GLY A 1 150 ? 37.350 -10.732 26.409 1.00 68.63 150 GLY A CA 1
ATOM 1087 C C . GLY A 1 150 ? 37.286 -12.157 25.894 1.00 75.59 150 GLY A C 1
ATOM 1088 O O . GLY A 1 150 ? 36.458 -12.955 26.314 1.00 67.59 150 GLY A O 1
ATOM 1089 N N . GLN A 1 151 ? 38.184 -12.496 24.984 1.00 90.30 151 GLN A N 1
ATOM 1090 C CA . GLN A 1 151 ? 38.130 -13.803 24.382 1.00 112.78 151 GLN A CA 1
ATOM 1091 C C . GLN A 1 151 ? 38.112 -14.819 25.482 1.00 113.04 151 GLN A C 1
ATOM 1092 O O . GLN A 1 151 ? 37.316 -15.728 25.458 1.00 136.83 151 GLN A O 1
ATOM 1098 N N . GLU A 1 152 ? 38.979 -14.664 26.466 1.00 93.09 152 GLU A N 1
ATOM 1099 C CA . GLU A 1 152 ? 39.021 -15.639 27.535 1.00 78.39 152 GLU A CA 1
ATOM 1100 C C . GLU A 1 152 ? 37.643 -15.713 28.221 1.00 83.25 152 GLU A C 1
ATOM 1101 O O . GLU A 1 152 ? 37.141 -16.807 28.516 1.00 94.37 152 GLU A O 1
ATOM 1104 N N . LEU A 1 153 ? 37.011 -14.567 28.438 1.00 65.84 153 LEU A N 1
ATOM 1105 C CA . LEU A 1 153 ? 35.704 -14.570 29.055 1.00 71.98 153 LEU A CA 1
ATOM 1106 C C . LEU A 1 153 ? 34.706 -15.280 28.175 1.00 82.74 153 LEU A C 1
ATOM 1107 O O . LEU A 1 153 ? 33.890 -16.029 28.668 1.00 80.96 153 LEU A O 1
ATOM 1112 N N . LEU A 1 154 ? 34.768 -15.022 26.874 1.00 92.49 154 LEU A N 1
ATOM 1113 C CA . LEU A 1 154 ? 33.849 -15.613 25.903 1.00 105.06 154 LEU A CA 1
ATOM 1114 C C . LEU A 1 154 ? 34.090 -17.091 25.707 1.00 104.98 154 LEU A C 1
ATOM 1115 O O . LEU A 1 154 ? 33.149 -17.860 25.593 1.00 96.28 154 LEU A O 1
ATOM 1120 N N . THR A 1 155 ? 35.354 -17.481 25.641 1.00 119.73 155 THR A N 1
ATOM 1121 C CA . THR A 1 155 ? 35.725 -18.868 25.453 1.00 106.18 155 THR A CA 1
ATOM 1122 C C . THR A 1 155 ? 35.320 -19.700 26.652 1.00 113.13 155 THR A C 1
ATOM 1123 O O . THR A 1 155 ? 34.735 -20.750 26.485 1.00 131.83 155 THR A O 1
ATOM 1127 N N . SER A 1 156 ? 35.594 -19.238 27.860 1.00 105.85 156 SER A N 1
ATOM 1128 C CA . SER A 1 156 ? 35.106 -19.944 29.047 1.00 107.37 156 SER A CA 1
ATOM 1129 C C . SER A 1 156 ? 33.576 -20.040 29.110 1.00 106.74 156 SER A C 1
ATOM 1130 O O . SER A 1 156 ? 33.031 -21.024 29.595 1.00 119.93 156 SER A O 1
ATOM 1133 N N . LEU A 1 157 ? 32.885 -19.006 28.662 1.00 85.34 157 LEU A N 1
ATOM 1134 C CA . LEU A 1 157 ? 31.438 -19.017 28.678 1.00 88.73 157 LEU A CA 1
ATOM 1135 C C . LEU A 1 157 ? 30.936 -20.025 27.667 1.00 102.36 157 LEU A C 1
ATOM 1136 O O . LEU A 1 157 ? 29.962 -20.738 27.901 1.00 116.07 157 LEU A O 1
ATOM 1141 N N . PHE A 1 158 ? 31.630 -20.076 26.538 1.00 99.57 158 PHE A N 1
ATOM 1142 C CA . PHE A 1 158 ? 31.259 -20.922 25.409 1.00 97.69 158 PHE A CA 1
ATOM 1143 C C . PHE A 1 158 ? 31.367 -22.389 25.729 1.00 93.13 158 PHE A C 1
ATOM 1144 O O . PHE A 1 158 ? 30.616 -23.202 25.199 1.00 89.46 158 PHE A O 1
ATOM 1152 N N . GLU A 1 159 ? 32.333 -22.718 26.578 1.00 100.03 159 GLU A N 1
ATOM 1153 C CA . GLU A 1 159 ? 32.643 -24.098 26.897 1.00 99.10 159 GLU A CA 1
ATOM 1154 C C . GLU A 1 159 ? 31.548 -24.704 27.718 1.00 106.44 159 GLU A C 1
ATOM 1155 O O . GLU A 1 159 ? 31.225 -25.868 27.544 1.00 132.39 159 GLU A O 1
ATOM 1161 N N . LEU A 1 160 ? 30.976 -23.920 28.617 1.00 90.68 160 LEU A N 1
ATOM 1162 C CA . LEU A 1 160 ? 29.935 -24.446 29.477 1.00 96.98 160 LEU A CA 1
ATOM 1163 C C . LEU A 1 160 ? 28.643 -24.682 28.710 1.00 112.38 160 LEU A C 1
ATOM 1164 O O . LEU A 1 160 ? 28.037 -25.750 28.819 1.00 135.85 160 LEU A O 1
ATOM 1166 N N . SER A 1 161 ? 28.228 -23.710 27.914 1.00 97.69 161 SER A N 1
ATOM 1167 C CA . SER A 1 161 ? 26.919 -23.787 27.269 1.00 106.63 161 SER A CA 1
ATOM 1168 C C . SER A 1 161 ? 26.774 -24.822 26.124 1.00 147.88 161 SER A C 1
ATOM 1169 O O . SER A 1 161 ? 25.822 -25.603 26.125 1.00 146.01 161 SER A O 1
ATOM 1172 N N . GLN A 1 162 ? 27.682 -24.818 25.146 1.00 158.75 162 GLN A N 1
ATOM 1173 C CA . GLN A 1 162 ? 27.554 -25.682 23.961 1.00 164.73 162 GLN A CA 1
ATOM 1174 C C . GLN A 1 162 ? 28.873 -25.748 23.201 1.00 166.73 162 GLN A C 1
ATOM 1175 O O . GLN A 1 162 ? 29.780 -24.958 23.452 1.00 174.71 162 GLN A O 1
ATOM 1181 N N . ALA A 1 163 ? 28.985 -26.687 22.266 1.00 149.28 163 ALA A N 1
ATOM 1182 C CA . ALA A 1 163 ? 30.220 -26.828 21.505 1.00 143.28 163 ALA A CA 1
ATOM 1183 C C . ALA A 1 163 ? 30.073 -26.418 20.037 1.00 139.16 163 ALA A C 1
ATOM 1184 O O . ALA A 1 163 ? 30.989 -26.609 19.244 1.00 154.16 163 ALA A O 1
ATOM 1186 N N . ASP A 1 164 ? 28.944 -25.829 19.672 1.00 136.49 164 ASP A N 1
ATOM 1187 C CA . ASP A 1 164 ? 28.649 -25.598 18.258 1.00 147.88 164 ASP A CA 1
ATOM 1188 C C . ASP A 1 164 ? 29.576 -24.631 17.482 1.00 154.05 164 ASP A C 1
ATOM 1189 O O . ASP A 1 164 ? 30.051 -24.997 16.417 1.00 172.90 164 ASP A O 1
ATOM 1194 N N . ASN A 1 165 ? 29.828 -23.417 17.967 1.00 145.94 165 ASN A N 1
ATOM 1195 C CA . ASN A 1 165 ? 30.593 -22.452 17.172 1.00 148.99 165 ASN A CA 1
ATOM 1196 C C . ASN A 1 165 ? 31.151 -21.284 17.994 1.00 160.34 165 ASN A C 1
ATOM 1197 O O . ASN A 1 165 ? 30.480 -20.799 18.900 1.00 157.79 165 ASN A O 1
ATOM 1202 N N . ALA A 1 166 ? 32.371 -20.826 17.696 1.00 157.37 166 ALA A N 1
ATOM 1203 C CA . ALA A 1 166 ? 32.855 -19.617 18.343 1.00 155.45 166 ALA A CA 1
ATOM 1204 C C . ALA A 1 166 ? 31.861 -18.575 17.916 1.00 152.57 166 ALA A C 1
ATOM 1205 O O . ALA A 1 166 ? 31.298 -17.858 18.728 1.00 171.52 166 ALA A O 1
ATOM 1207 N N . ILE A 1 167 ? 31.615 -18.544 16.621 1.00 130.95 167 ILE A N 1
ATOM 1208 C CA . ILE A 1 167 ? 30.843 -17.476 16.017 1.00 113.97 167 ILE A CA 1
ATOM 1209 C C . ILE A 1 167 ? 29.342 -17.540 16.328 1.00 97.00 167 ILE A C 1
ATOM 1210 O O . ILE A 1 167 ? 28.727 -16.514 16.613 1.00 100.14 167 ILE A O 1
ATOM 1214 N N . ASP A 1 168 ? 28.734 -18.712 16.261 1.00 97.87 168 ASP A N 1
ATOM 1215 C CA . ASP A 1 168 ? 27.291 -18.784 16.457 1.00 107.74 168 ASP A CA 1
ATOM 1216 C C . ASP A 1 168 ? 27.003 -18.386 17.889 1.00 110.29 168 ASP A C 1
ATOM 1217 O O . ASP A 1 168 ? 26.065 -17.649 18.171 1.00 124.08 168 ASP A O 1
ATOM 1219 N N . PHE A 1 169 ? 27.860 -18.835 18.789 1.00 97.38 169 PHE A N 1
ATOM 1220 C CA . PHE A 1 169 ? 27.691 -18.555 20.198 1.00 95.04 169 PHE A CA 1
ATOM 1221 C C . PHE A 1 169 ? 27.838 -17.060 20.502 1.00 110.41 169 PHE A C 1
ATOM 1222 O O . PHE A 1 169 ? 26.994 -16.445 21.157 1.00 109.44 169 PHE A O 1
ATOM 1230 N N . GLN A 1 170 ? 28.923 -16.475 20.023 1.00 118.75 170 GLN A N 1
ATOM 1231 C CA . GLN A 1 170 ? 29.183 -15.081 20.283 1.00 108.07 170 GLN A CA 1
ATOM 1232 C C . GLN A 1 170 ? 27.969 -14.339 19.830 1.00 103.79 170 GLN A C 1
ATOM 1233 O O . GLN A 1 170 ? 27.448 -13.491 20.529 1.00 106.69 170 GLN A O 1
ATOM 1239 N N . ASN A 1 171 ? 27.514 -14.682 18.643 1.00 95.57 171 ASN A N 1
ATOM 1240 C CA . ASN A 1 171 ? 26.385 -14.011 18.073 1.00 106.72 171 ASN A CA 1
ATOM 1241 C C . ASN A 1 171 ? 25.191 -14.083 18.984 1.00 110.40 171 ASN A C 1
ATOM 1242 O O . ASN A 1 171 ? 24.476 -13.101 19.152 1.00 105.20 171 ASN A O 1
ATOM 1247 N N . GLN A 1 172 ? 24.975 -15.239 19.591 1.00 114.07 172 GLN A N 1
ATOM 1248 C CA . GLN A 1 172 ? 23.809 -15.391 20.427 1.00 110.43 172 GLN A CA 1
ATOM 1249 C C . GLN A 1 172 ? 23.991 -14.417 21.546 1.00 88.36 172 GLN A C 1
ATOM 1250 O O . GLN A 1 172 ? 23.119 -13.614 21.838 1.00 83.84 172 GLN A O 1
ATOM 1256 N N . LEU A 1 173 ? 25.173 -14.458 22.129 1.00 67.47 173 LEU A N 1
ATOM 1257 C CA . LEU A 1 173 ? 25.465 -13.657 23.275 1.00 71.23 173 LEU A CA 1
ATOM 1258 C C . LEU A 1 173 ? 25.295 -12.184 22.941 1.00 78.06 173 LEU A C 1
ATOM 1259 O O . LEU A 1 173 ? 24.543 -11.479 23.599 1.00 86.74 173 LEU A O 1
ATOM 1264 N N . TYR A 1 174 ? 25.994 -11.718 21.917 1.00 76.22 174 TYR A N 1
ATOM 1265 C CA . TYR A 1 174 ? 25.907 -10.337 21.497 1.00 74.64 174 TYR A CA 1
ATOM 1266 C C . TYR A 1 174 ? 24.451 -9.924 21.307 1.00 77.47 174 TYR A C 1
ATOM 1267 O O . TYR A 1 174 ? 24.033 -8.878 21.793 1.00 76.97 174 TYR A O 1
ATOM 1276 N N . MET A 1 175 ? 23.670 -10.762 20.638 1.00 86.37 175 MET A N 1
ATOM 1277 C CA . MET A 1 175 ? 22.273 -10.452 20.371 1.00 94.07 175 MET A CA 1
ATOM 1278 C C . MET A 1 175 ? 21.502 -10.262 21.678 1.00 85.98 175 MET A C 1
ATOM 1279 O O . MET A 1 175 ? 20.711 -9.341 21.800 1.00 79.08 175 MET A O 1
ATOM 1284 N N . LYS A 1 176 ? 21.745 -11.143 22.645 1.00 82.21 176 LYS A N 1
ATOM 1285 C CA . LYS A 1 176 ? 21.090 -11.092 23.954 1.00 76.97 176 LYS A CA 1
ATOM 1286 C C . LYS A 1 176 ? 21.364 -9.793 24.645 1.00 76.74 176 LYS A C 1
ATOM 1287 O O . LYS A 1 176 ? 20.513 -9.245 25.322 1.00 76.65 176 LYS A O 1
ATOM 1290 N N . LEU A 1 177 ? 22.586 -9.322 24.481 1.00 91.88 177 LEU A N 1
ATOM 1291 C CA . LEU A 1 177 ? 23.021 -8.066 25.051 1.00 96.16 177 LEU A CA 1
ATOM 1292 C C . LEU A 1 177 ? 22.345 -6.864 24.426 1.00 98.72 177 LEU A C 1
ATOM 1293 O O . LEU A 1 177 ? 21.759 -6.031 25.102 1.00 96.15 177 LEU A O 1
ATOM 1298 N N . SER A 1 178 ? 22.458 -6.750 23.124 1.00 90.25 178 SER A N 1
ATOM 1299 C CA . SER A 1 178 ? 21.847 -5.640 22.455 1.00 95.96 178 SER A CA 1
ATOM 1300 C C . SER A 1 178 ? 20.364 -5.551 22.852 1.00 111.78 178 SER A C 1
ATOM 1301 O O . SER A 1 178 ? 19.847 -4.453 23.093 1.00 111.81 178 SER A O 1
ATOM 1304 N N . GLN A 1 179 ? 19.684 -6.703 22.924 1.00 113.73 179 GLN A N 1
ATOM 1305 C CA . GLN A 1 179 ? 18.239 -6.739 23.171 1.00 123.22 179 GLN A CA 1
ATOM 1306 C C . GLN A 1 179 ? 17.944 -6.238 24.568 1.00 115.40 179 GLN A C 1
ATOM 1307 O O . GLN A 1 179 ? 17.042 -5.440 24.797 1.00 123.06 179 GLN A O 1
ATOM 1313 N N . ASN A 1 180 ? 18.710 -6.712 25.519 1.00 121.42 180 ASN A N 1
ATOM 1314 C CA . ASN A 1 180 ? 18.495 -6.267 26.862 1.00 119.96 180 ASN A CA 1
ATOM 1315 C C . ASN A 1 180 ? 18.929 -4.842 26.994 1.00 111.62 180 ASN A C 1
ATOM 1316 O O . ASN A 1 180 ? 18.399 -4.102 27.810 1.00 123.32 180 ASN A O 1
ATOM 1321 N N . PHE A 1 181 ? 19.897 -4.447 26.189 1.00 84.25 181 PHE A N 1
ATOM 1322 C CA . PHE A 1 181 ? 20.319 -3.072 26.214 1.00 84.34 181 PHE A CA 1
ATOM 1323 C C . PHE A 1 181 ? 19.148 -2.172 25.846 1.00 104.86 181 PHE A C 1
ATOM 1324 O O . PHE A 1 181 ? 18.914 -1.161 26.508 1.00 117.69 181 PHE A O 1
ATOM 1332 N N . LEU A 1 182 ? 18.413 -2.530 24.794 1.00 99.62 182 LEU A N 1
ATOM 1333 C CA . LEU A 1 182 ? 17.331 -1.679 24.297 1.00 86.39 182 LEU A CA 1
ATOM 1334 C C . LEU A 1 182 ? 16.224 -1.606 25.307 1.00 82.76 182 LEU A C 1
ATOM 1335 O O . LEU A 1 182 ? 15.594 -0.551 25.477 1.00 77.01 182 LEU A O 1
ATOM 1340 N N . ARG A 1 183 ? 16.012 -2.758 25.955 1.00 92.55 183 ARG A N 1
ATOM 1341 C CA . ARG A 1 183 ? 14.981 -2.978 26.967 1.00 101.53 183 ARG A CA 1
ATOM 1342 C C . ARG A 1 183 ? 15.216 -2.147 28.228 1.00 103.18 183 ARG A C 1
ATOM 1343 O O . ARG A 1 183 ? 14.303 -1.530 28.763 1.00 113.39 183 ARG A O 1
ATOM 1345 N N . TYR A 1 184 ? 16.446 -2.106 28.699 1.00 106.98 184 TYR A N 1
ATOM 1346 C CA . TYR A 1 184 ? 16.725 -1.411 29.944 1.00 112.70 184 TYR A CA 1
ATOM 1347 C C . TYR A 1 184 ? 17.513 -0.145 29.732 1.00 107.99 184 TYR A C 1
ATOM 1348 O O . TYR A 1 184 ? 17.933 0.512 30.686 1.00 104.42 184 TYR A O 1
ATOM 1357 N N . ARG A 1 185 ? 17.715 0.195 28.470 1.00 97.77 185 ARG A N 1
ATOM 1358 C CA . ARG A 1 185 ? 18.470 1.371 28.125 1.00 92.68 185 ARG A CA 1
ATOM 1359 C C . ARG A 1 185 ? 17.952 2.525 28.946 1.00 89.44 185 ARG A C 1
ATOM 1360 O O . ARG A 1 185 ? 18.725 3.263 29.513 1.00 95.34 185 ARG A O 1
ATOM 1368 N N . TRP A 1 186 ? 16.636 2.655 29.044 1.00 111.22 186 TRP A N 1
ATOM 1369 C CA . TRP A 1 186 ? 16.035 3.803 29.709 1.00 114.64 186 TRP A CA 1
ATOM 1370 C C . TRP A 1 186 ? 16.797 4.178 30.978 1.00 105.84 186 TRP A C 1
ATOM 1371 O O . TRP A 1 186 ? 16.932 5.358 31.303 1.00 100.01 186 TRP A O 1
ATOM 1382 N N . LEU A 1 187 ? 17.306 3.188 31.699 1.00 101.24 187 LEU A N 1
ATOM 1383 C CA . LEU A 1 187 ? 17.974 3.505 32.949 1.00 114.93 187 LEU A CA 1
ATOM 1384 C C . LEU A 1 187 ? 19.218 4.355 32.698 1.00 109.54 187 LEU A C 1
ATOM 1385 O O . LEU A 1 187 ? 19.384 5.409 33.306 1.00 105.27 187 LEU A O 1
ATOM 1390 N N . LEU A 1 188 ? 20.081 3.893 31.797 1.00 101.84 188 LEU A N 1
ATOM 1391 C CA . LEU A 1 188 ? 21.270 4.646 31.441 1.00 91.68 188 LEU A CA 1
ATOM 1392 C C . LEU A 1 188 ? 20.904 6.048 31.011 1.00 112.98 188 LEU A C 1
ATOM 1393 O O . LEU A 1 188 ? 21.586 7.004 31.353 1.00 114.41 188 LEU A O 1
ATOM 1398 N N . THR A 1 189 ? 19.832 6.177 30.252 1.00 167.91 189 THR A N 1
ATOM 1399 C CA . THR A 1 189 ? 19.421 7.485 29.790 1.00 175.27 189 THR A CA 1
ATOM 1400 C C . THR A 1 189 ? 18.980 8.335 30.966 1.00 169.27 189 THR A C 1
ATOM 1401 O O . THR A 1 189 ? 19.268 9.528 31.030 1.00 196.36 189 THR A O 1
ATOM 1405 N N . TYR A 1 190 ? 18.291 7.717 31.911 1.00 99.40 190 TYR A N 1
ATOM 1406 C CA . TYR A 1 190 ? 17.817 8.436 33.074 1.00 81.33 190 TYR A CA 1
ATOM 1407 C C . TYR A 1 190 ? 18.992 8.995 33.899 1.00 91.46 190 TYR A C 1
ATOM 1408 O O . TYR A 1 190 ? 18.991 10.178 34.261 1.00 102.73 190 TYR A O 1
ATOM 1417 N N . LEU A 1 191 ? 20.003 8.171 34.180 1.00 81.36 191 LEU A N 1
ATOM 1418 C CA . LEU A 1 191 ? 21.076 8.570 35.083 1.00 72.07 191 LEU A CA 1
ATOM 1419 C C . LEU A 1 191 ? 21.900 9.658 34.494 1.00 88.30 191 LEU A C 1
ATOM 1420 O O . LEU A 1 191 ? 22.371 10.561 35.186 1.00 117.73 191 LEU A O 1
ATOM 1425 N N . TYR A 1 192 ? 22.088 9.564 33.199 1.00 65.91 192 TYR A N 1
ATOM 1426 C CA . TYR A 1 192 ? 22.977 10.473 32.530 1.00 65.57 192 TYR A CA 1
ATOM 1427 C C . TYR A 1 192 ? 22.283 11.239 31.427 1.00 66.48 192 TYR A C 1
ATOM 1428 O O . TYR A 1 192 ? 22.780 11.293 30.296 1.00 64.74 192 TYR A O 1
ATOM 1437 N N . GLY A 1 193 ? 21.140 11.835 31.740 1.00 69.62 193 GLY A N 1
ATOM 1438 C CA . GLY A 1 193 ? 20.454 12.607 30.735 1.00 61.93 193 GLY A CA 1
ATOM 1439 C C . GLY A 1 193 ? 21.176 13.927 30.711 1.00 73.04 193 GLY A C 1
ATOM 1440 O O . GLY A 1 193 ? 21.387 14.493 31.784 1.00 83.45 193 GLY A O 1
ATOM 1441 N N . ALA A 1 194 ? 21.605 14.385 29.533 1.00 81.25 194 ALA A N 1
ATOM 1442 C CA . ALA A 1 194 ? 22.290 15.684 29.418 1.00 93.80 194 ALA A CA 1
ATOM 1443 C C . ALA A 1 194 ? 21.706 16.637 28.375 1.00 94.42 194 ALA A C 1
ATOM 1444 O O . ALA A 1 194 ? 22.425 17.531 27.907 1.00 94.07 194 ALA A O 1
ATOM 1446 N N . SER A 1 195 ? 20.430 16.462 28.016 1.00 94.50 195 SER A N 1
ATOM 1447 C CA . SER A 1 195 ? 19.819 17.270 26.963 1.00 100.42 195 SER A CA 1
ATOM 1448 C C . SER A 1 195 ? 18.440 17.779 27.334 1.00 107.85 195 SER A C 1
ATOM 1449 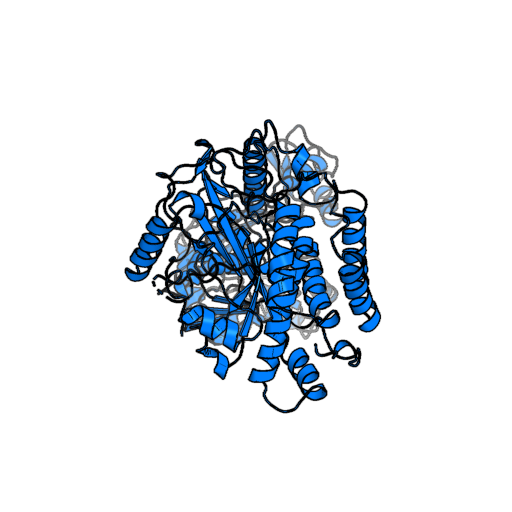O O . SER A 1 195 ? 17.448 17.300 26.818 1.00 119.46 195 SER A O 1
ATOM 1452 N N . PRO A 1 196 ? 18.376 18.814 28.167 1.00 99.50 196 PRO A N 1
ATOM 1453 C CA . PRO A 1 196 ? 17.109 19.378 28.623 1.00 105.22 196 PRO A CA 1
ATOM 1454 C C . PRO A 1 196 ? 16.378 20.205 27.562 1.00 115.75 196 PRO A C 1
ATOM 1455 O O . PRO A 1 196 ? 15.164 20.100 27.474 1.00 112.51 196 PRO A O 1
ATOM 1459 N N . VAL A 1 197 ? 17.088 21.012 26.779 1.00 109.58 197 VAL A N 1
ATOM 1460 C CA . VAL A 1 197 ? 16.432 21.916 25.833 1.00 118.38 197 VAL A CA 1
ATOM 1461 C C . VAL A 1 197 ? 17.272 22.255 24.620 1.00 120.75 197 VAL A C 1
ATOM 1462 O O . VAL A 1 197 ? 18.480 22.067 24.623 1.00 130.84 197 VAL A O 1
ATOM 1466 N N . ALA A 1 198 ? 16.615 22.772 23.586 1.00 110.08 198 ALA A N 1
ATOM 1467 C CA . ALA A 1 198 ? 17.294 23.228 22.380 1.00 108.08 198 ALA A CA 1
ATOM 1468 C C . ALA A 1 198 ? 16.948 24.691 22.108 1.00 120.89 198 ALA A C 1
ATOM 1469 O O . ALA A 1 198 ? 15.794 25.103 22.207 1.00 106.67 198 ALA A O 1
ATOM 1471 N N . GLU A 1 199 ? 17.957 25.479 21.768 1.00 172.16 199 GLU A N 1
ATOM 1472 C CA . GLU A 1 199 ? 17.743 26.895 21.503 1.00 183.69 199 GLU A CA 1
ATOM 1473 C C . GLU A 1 199 ? 16.894 27.132 20.264 1.00 209.94 199 GLU A C 1
ATOM 1474 O O . GLU A 1 199 ? 15.995 27.958 20.290 1.00 223.26 199 GLU A O 1
ATOM 1480 N N . GLU A 1 200 ? 17.175 26.406 19.186 1.00 222.81 200 GLU A N 1
ATOM 1481 C CA . GLU A 1 200 ? 16.391 26.543 17.959 1.00 210.43 200 GLU A CA 1
ATOM 1482 C C . GLU A 1 200 ? 15.965 25.234 17.311 1.00 214.17 200 GLU A C 1
ATOM 1483 O O . GLU A 1 200 ? 15.040 25.209 16.498 1.00 218.93 200 GLU A O 1
ATOM 1489 N N . ASP A 1 201 ? 16.639 24.148 17.671 1.00 206.65 201 ASP A N 1
ATOM 1490 C CA . ASP A 1 201 ? 16.378 22.852 17.062 1.00 183.43 201 ASP A CA 1
ATOM 1491 C C . ASP A 1 201 ? 14.925 22.474 17.288 1.00 189.92 201 ASP A C 1
ATOM 1492 O O . ASP A 1 201 ? 14.221 22.058 16.364 1.00 206.44 201 ASP A O 1
ATOM 1497 N N . PHE A 1 202 ? 14.485 22.610 18.534 1.00 177.32 202 PHE A N 1
ATOM 1498 C CA . PHE A 1 202 ? 13.146 22.207 18.902 1.00 154.38 202 PHE A CA 1
ATOM 1499 C C . PHE A 1 202 ? 12.216 23.266 18.376 1.00 165.01 202 PHE A C 1
ATOM 1500 O O . PHE A 1 202 ? 12.282 24.426 18.782 1.00 166.94 202 PHE A O 1
ATOM 1502 N N . LEU A 1 203 ? 11.373 22.864 17.442 1.00 175.97 203 LEU A N 1
ATOM 1503 C CA . LEU A 1 203 ? 10.435 23.779 16.829 1.00 175.14 203 LEU A CA 1
ATOM 1504 C C . LEU A 1 203 ? 9.409 24.279 17.827 1.00 175.39 203 LEU A C 1
ATOM 1505 O O . LEU A 1 203 ? 9.101 25.472 17.824 1.00 191.18 203 LEU A O 1
ATOM 1510 N N . ASP A 1 204 ? 8.881 23.418 18.693 1.00 101.26 204 ASP A N 1
ATOM 1511 C CA . ASP A 1 204 ? 7.750 23.880 19.477 1.00 112.96 204 ASP A CA 1
ATOM 1512 C C . ASP A 1 204 ? 7.632 23.514 20.943 1.00 129.56 204 ASP A C 1
ATOM 1513 O O . ASP A 1 204 ? 6.573 23.743 21.519 1.00 139.72 204 ASP A O 1
ATOM 1515 N N . GLN A 1 205 ? 8.657 22.977 21.587 1.00 150.48 205 GLN A N 1
ATOM 1516 C CA . GLN A 1 205 ? 8.405 22.440 22.924 1.00 155.13 205 GLN A CA 1
ATOM 1517 C C . GLN A 1 205 ? 8.753 23.347 24.113 1.00 154.07 205 GLN A C 1
ATOM 1518 O O . GLN A 1 205 ? 8.737 22.877 25.246 1.00 165.58 205 GLN A O 1
ATOM 1521 N N . LYS A 1 206 ? 9.034 24.629 23.882 1.00 166.67 206 LYS A N 1
ATOM 1522 C CA . LYS A 1 206 ? 9.257 25.567 24.992 1.00 157.00 206 LYS A CA 1
ATOM 1523 C C . LYS A 1 206 ? 8.096 25.505 25.993 1.00 161.59 206 LYS A C 1
ATOM 1524 O O . LYS A 1 206 ? 8.293 25.416 27.212 1.00 154.61 206 LYS A O 1
ATOM 1526 N N . LEU A 1 207 ? 6.885 25.563 25.454 1.00 143.30 207 LEU A N 1
ATOM 1527 C CA . LEU A 1 207 ? 5.658 25.356 26.214 1.00 142.41 207 LEU A CA 1
ATOM 1528 C C . LEU A 1 207 ? 5.679 24.005 26.931 1.00 160.60 207 LEU A C 1
ATOM 1529 O O . LEU A 1 207 ? 5.323 23.899 28.105 1.00 162.00 207 LEU A O 1
ATOM 1531 N N . ASN A 1 208 ? 6.081 22.969 26.206 1.00 192.98 208 ASN A N 1
ATOM 1532 C CA . ASN A 1 208 ? 6.217 21.642 26.780 1.00 197.26 208 ASN A CA 1
ATOM 1533 C C . ASN A 1 208 ? 7.095 21.675 28.024 1.00 217.54 208 ASN A C 1
ATOM 1534 O O . ASN A 1 208 ? 6.788 21.016 29.013 1.00 237.72 208 ASN A O 1
ATOM 1539 N N . ASN A 1 209 ? 8.174 22.459 27.961 1.00 196.19 209 ASN A N 1
ATOM 1540 C CA . ASN A 1 209 ? 9.128 22.648 29.062 1.00 166.11 209 ASN A CA 1
ATOM 1541 C C . ASN A 1 209 ? 10.351 21.744 28.984 1.00 154.04 209 ASN A C 1
ATOM 1542 O O . ASN A 1 209 ? 10.467 20.943 28.063 1.00 162.64 209 ASN A O 1
ATOM 1547 N N . PRO A 1 210 ? 11.292 21.902 29.935 1.00 141.61 210 PRO A N 1
ATOM 1548 C CA . PRO A 1 210 ? 12.516 21.098 29.984 1.00 130.00 210 PRO A CA 1
ATOM 1549 C C . PRO A 1 210 ? 12.218 19.624 30.097 1.00 137.63 210 PRO A C 1
ATOM 1550 O O . PRO A 1 210 ? 11.381 19.207 30.889 1.00 152.02 210 PRO A O 1
ATOM 1554 N N . VAL A 1 211 ? 12.919 18.838 29.298 1.00 101.08 211 VAL A N 1
ATOM 1555 C CA . VAL A 1 211 ? 12.786 17.393 29.309 1.00 88.01 211 VAL A CA 1
ATOM 1556 C C . VAL A 1 211 ? 14.163 16.910 29.724 1.00 117.61 211 VAL A C 1
ATOM 1557 O O . VAL A 1 211 ? 15.133 17.639 29.592 1.00 117.81 211 VAL A O 1
ATOM 1559 N N . ARG A 1 212 ? 14.274 15.706 30.251 1.00 160.25 212 ARG A N 1
ATOM 1560 C CA . ARG A 1 212 ? 15.578 15.253 30.696 1.00 170.84 212 ARG A CA 1
ATOM 1561 C C . ARG A 1 212 ? 16.531 15.032 29.523 1.00 184.83 212 ARG A C 1
ATOM 1562 O O . ARG A 1 212 ? 17.661 15.512 29.551 1.00 213.59 212 ARG A O 1
ATOM 1570 N N . SER A 1 213 ? 16.093 14.322 28.487 1.00 146.49 213 SER A N 1
ATOM 1571 C CA . SER A 1 213 ? 16.979 14.059 27.359 1.00 122.25 213 SER A CA 1
ATOM 1572 C C . SER A 1 213 ? 16.316 14.151 25.979 1.00 108.07 213 SER A C 1
ATOM 1573 O O . SER A 1 213 ? 15.654 13.214 25.522 1.00 102.95 213 SER A O 1
ATOM 1576 N N . LEU A 1 214 ? 16.524 15.285 25.316 1.00 106.40 214 LEU A N 1
ATOM 1577 C CA . LEU A 1 214 ? 16.041 15.506 23.966 1.00 100.80 214 LEU A CA 1
ATOM 1578 C C . LEU A 1 214 ? 16.792 14.626 22.967 1.00 94.68 214 LEU A C 1
ATOM 1579 O O . LEU A 1 214 ? 16.201 14.109 22.028 1.00 86.32 214 LEU A O 1
ATOM 1581 N N . ARG A 1 215 ? 18.094 14.460 23.168 1.00 109.54 215 ARG A N 1
ATOM 1582 C CA . ARG A 1 215 ? 18.925 13.729 22.220 1.00 125.47 215 ARG A CA 1
ATOM 1583 C C . ARG A 1 215 ? 18.461 12.291 22.106 1.00 129.79 215 ARG A C 1
ATOM 1584 O O . ARG A 1 215 ? 18.428 11.714 21.021 1.00 138.51 215 ARG A O 1
ATOM 1592 N N . ASN A 1 216 ? 18.106 11.711 23.240 1.00 115.26 216 ASN A N 1
ATOM 1593 C CA . ASN A 1 216 ? 17.585 10.357 23.248 1.00 107.31 216 ASN A CA 1
ATOM 1594 C C . ASN A 1 216 ? 16.089 10.338 22.981 1.00 106.08 216 ASN A C 1
ATOM 1595 O O . ASN A 1 216 ? 15.481 9.283 22.870 1.00 91.10 216 ASN A O 1
ATOM 1600 N N . SER A 1 217 ? 15.492 11.517 22.900 1.00 122.86 217 SER A N 1
ATOM 1601 C CA . SER A 1 217 ? 14.057 11.616 22.695 1.00 122.41 217 SER A CA 1
ATOM 1602 C C . SER A 1 217 ? 13.668 11.148 21.301 1.00 130.96 217 SER A C 1
ATOM 1603 O O . SER A 1 217 ? 14.471 11.148 20.373 1.00 132.20 217 SER A O 1
ATOM 1605 N N . HIS A 1 218 ? 12.419 10.736 21.177 1.00 151.69 218 HIS A N 1
ATOM 1606 C CA . HIS A 1 218 ? 11.857 10.336 19.904 1.00 159.50 218 HIS A CA 1
ATOM 1607 C C . HIS A 1 218 ? 12.079 11.429 18.887 1.00 174.85 218 HIS A C 1
ATOM 1608 O O . HIS A 1 218 ? 12.481 11.175 17.755 1.00 183.68 218 HIS A O 1
ATOM 1615 N N . LEU A 1 219 ? 11.808 12.657 19.303 1.00 165.68 219 LEU A N 1
ATOM 1616 C CA . LEU A 1 219 ? 11.761 13.767 18.372 1.00 155.48 219 LEU A CA 1
ATOM 1617 C C . LEU A 1 219 ? 13.143 14.009 17.770 1.00 158.97 219 LEU A C 1
ATOM 1618 O O . LEU A 1 219 ? 13.258 14.427 16.622 1.00 166.67 219 LEU A O 1
ATOM 1623 N N . GLY A 1 220 ? 14.187 13.696 18.531 1.00 141.77 220 GLY A N 1
ATOM 1624 C CA . GLY A 1 220 ? 15.548 13.960 18.103 1.00 134.56 220 GLY A CA 1
ATOM 1625 C C . GLY A 1 220 ? 16.218 12.828 17.347 1.00 142.49 220 GLY A C 1
ATOM 1626 O O . GLY A 1 220 ? 16.496 11.766 17.893 1.00 143.21 220 GLY A O 1
ATOM 1627 N N . TYR A 1 221 ? 16.493 13.073 16.076 1.00 161.20 221 TYR A N 1
ATOM 1628 C CA . TYR A 1 221 ? 17.112 12.084 15.217 1.00 167.31 221 TYR A CA 1
ATOM 1629 C C . TYR A 1 221 ? 16.517 10.688 15.319 1.00 182.34 221 TYR A C 1
ATOM 1630 O O . TYR A 1 221 ? 17.237 9.720 15.550 1.00 202.88 221 TYR A O 1
ATOM 1639 N N . VAL A 1 222 ? 15.210 10.583 15.127 1.00 148.26 222 VAL A N 1
ATOM 1640 C CA . VAL A 1 222 ? 14.552 9.285 15.080 1.00 137.85 222 VAL A CA 1
ATOM 1641 C C . VAL A 1 222 ? 13.660 9.200 13.837 1.00 144.41 222 VAL A C 1
ATOM 1642 O O . VAL A 1 222 ? 12.435 9.086 13.942 1.00 142.36 222 VAL A O 1
ATOM 1644 N N . ASN A 1 223 ? 14.279 9.261 12.659 1.00 164.93 223 ASN A N 1
ATOM 1645 C CA . ASN A 1 223 ? 13.535 9.251 11.399 1.00 174.71 223 ASN A CA 1
ATOM 1646 C C . ASN A 1 223 ? 13.180 7.838 10.949 1.00 192.12 223 ASN A C 1
ATOM 1647 O O . ASN A 1 223 ? 13.563 6.854 11.591 1.00 195.56 223 ASN A O 1
ATOM 1649 N N . HIS A 1 224 ? 12.451 7.743 9.841 1.00 188.34 224 HIS A N 1
ATOM 1650 C CA . HIS A 1 224 ? 12.093 6.454 9.281 1.00 199.64 224 HIS A CA 1
ATOM 1651 C C . HIS A 1 224 ? 11.344 5.644 10.319 1.00 203.74 224 HIS A C 1
ATOM 1652 O O . HIS A 1 224 ? 11.685 4.491 10.583 1.00 230.30 224 HIS A O 1
ATOM 1654 N N . LYS A 1 225 ? 10.334 6.254 10.923 1.00 200.78 225 LYS A N 1
ATOM 1655 C CA . LYS A 1 225 ? 9.523 5.557 11.903 1.00 176.85 225 LYS A CA 1
ATOM 1656 C C . LYS A 1 225 ? 8.990 4.283 11.261 1.00 174.31 225 LYS A C 1
ATOM 1657 O O . LYS A 1 225 ? 8.866 3.246 11.910 1.00 169.48 225 LYS A O 1
ATOM 1659 N N . ASP A 1 226 ? 8.697 4.367 9.972 1.00 172.18 226 ASP A N 1
ATOM 1660 C CA . ASP A 1 226 ? 8.210 3.218 9.232 1.00 183.59 226 ASP A CA 1
ATOM 1661 C C . ASP A 1 226 ? 9.239 2.091 9.255 1.00 188.49 226 ASP A C 1
ATOM 1662 O O . ASP A 1 226 ? 8.885 0.926 9.416 1.00 202.99 226 ASP A O 1
ATOM 1664 N N . ILE A 1 227 ? 10.514 2.435 9.110 1.00 195.61 227 ILE A N 1
ATOM 1665 C CA . ILE A 1 227 ? 11.573 1.433 9.132 1.00 167.21 227 ILE A CA 1
ATOM 1666 C C . ILE A 1 227 ? 11.516 0.636 10.419 1.00 153.21 227 ILE A C 1
ATOM 1667 O O . ILE A 1 227 ? 11.308 1.201 11.487 1.00 145.96 227 ILE A O 1
ATOM 1671 N N . ARG A 1 228 ? 11.707 -0.674 10.321 1.00 146.53 228 ARG A N 1
ATOM 1672 C CA . ARG A 1 228 ? 11.676 -1.527 11.497 1.00 146.18 228 ARG A CA 1
ATOM 1673 C C . ARG A 1 228 ? 12.645 -2.695 11.337 1.00 139.76 228 ARG A C 1
ATOM 1674 O O . ARG A 1 228 ? 12.720 -3.317 10.278 1.00 145.03 228 ARG A O 1
ATOM 1676 N N . ILE A 1 229 ? 13.381 -3.007 12.394 1.00 128.19 229 ILE A N 1
ATOM 1677 C CA . ILE A 1 229 ? 14.245 -4.169 12.357 1.00 126.51 229 ILE A CA 1
ATOM 1678 C C . ILE A 1 229 ? 13.910 -5.137 13.492 1.00 147.78 229 ILE A C 1
ATOM 1679 O O . ILE A 1 229 ? 13.914 -4.758 14.661 1.00 153.93 229 ILE A O 1
ATOM 1683 N N . SER A 1 230 ? 13.611 -6.387 13.150 1.00 159.12 230 SER A N 1
ATOM 1684 C CA . SER A 1 230 ? 13.332 -7.379 14.169 1.00 159.77 230 SER A CA 1
ATOM 1685 C C . SER A 1 230 ? 14.651 -7.769 14.798 1.00 145.61 230 SER A C 1
ATOM 1686 O O . SER A 1 230 ? 15.616 -8.072 14.102 1.00 146.88 230 SER A O 1
ATOM 1688 N N . TYR A 1 231 ? 14.699 -7.747 16.119 1.00 128.24 231 TYR A N 1
ATOM 1689 C CA . TYR A 1 231 ? 15.928 -8.079 16.820 1.00 123.29 231 TYR A CA 1
ATOM 1690 C C . TYR A 1 231 ? 15.849 -9.477 17.457 1.00 136.06 231 TYR A C 1
ATOM 1691 O O . TYR A 1 231 ? 16.671 -9.824 18.301 1.00 146.07 231 TYR A O 1
ATOM 1693 N N . THR A 1 232 ? 14.872 -10.285 17.052 1.00 130.90 232 THR A N 1
ATOM 1694 C CA . THR A 1 232 ? 14.699 -11.603 17.654 1.00 124.31 232 THR A CA 1
ATOM 1695 C C . THR A 1 232 ? 15.962 -12.431 17.456 1.00 112.93 232 THR A C 1
ATOM 1696 O O . THR A 1 232 ? 16.438 -13.106 18.379 1.00 98.96 232 THR A O 1
ATOM 1700 N N . SER A 1 233 ? 16.516 -12.363 16.252 1.00 132.18 233 SER A N 1
ATOM 1701 C CA . SER A 1 233 ? 17.678 -13.167 15.906 1.00 144.60 233 SER A CA 1
ATOM 1702 C C . SER A 1 233 ? 18.634 -12.343 15.083 1.00 142.78 233 SER A C 1
ATOM 1703 O O . SER A 1 233 ? 18.246 -11.321 14.525 1.00 145.54 233 SER A O 1
ATOM 1706 N N . LEU A 1 234 ? 19.885 -12.787 15.005 1.00 121.55 234 LEU A N 1
ATOM 1707 C CA . LEU A 1 234 ? 20.868 -12.107 14.178 1.00 108.25 234 LEU A CA 1
ATOM 1708 C C . LEU A 1 234 ? 20.337 -12.136 12.757 1.00 117.16 234 LEU A C 1
ATOM 1709 O O . LEU A 1 234 ? 20.360 -11.113 12.073 1.00 119.35 234 LEU A O 1
ATOM 1711 N N . LYS A 1 235 ? 19.818 -13.295 12.339 1.00 129.46 235 LYS A N 1
ATOM 1712 C CA . LYS A 1 235 ? 19.243 -13.453 11.001 1.00 127.92 235 LYS A CA 1
ATOM 1713 C C . LYS A 1 235 ? 18.098 -12.481 10.782 1.00 128.17 235 LYS A C 1
ATOM 1714 O O . LYS A 1 235 ? 18.040 -11.823 9.757 1.00 129.42 235 LYS A O 1
ATOM 1716 N N . ASP A 1 236 ? 17.186 -12.395 11.739 1.00 118.35 236 ASP A N 1
ATOM 1717 C CA . ASP A 1 236 ? 16.059 -11.476 11.664 1.00 132.68 236 ASP A CA 1
ATOM 1718 C C . ASP A 1 236 ? 16.526 -10.034 11.580 1.00 130.42 236 ASP A C 1
ATOM 1719 O O . ASP A 1 236 ? 16.026 -9.253 10.783 1.00 125.56 236 ASP A O 1
ATOM 1724 N N . TYR A 1 237 ? 17.471 -9.663 12.417 1.00 151.78 237 TYR A N 1
ATOM 1725 C CA . TYR A 1 237 ? 18.011 -8.333 12.321 1.00 156.66 237 TYR A CA 1
ATOM 1726 C C . TYR A 1 237 ? 18.685 -8.162 10.956 1.00 167.73 237 TYR A C 1
ATOM 1727 O O . TYR A 1 237 ? 18.458 -7.160 10.279 1.00 177.97 237 TYR A O 1
ATOM 1736 N N . VAL A 1 238 ? 19.479 -9.144 10.536 1.00 130.96 238 VAL A N 1
ATOM 1737 C CA . VAL A 1 238 ? 20.234 -9.050 9.288 1.00 130.86 238 VAL A CA 1
ATOM 1738 C C . VAL A 1 238 ? 19.346 -9.066 8.040 1.00 134.96 238 VAL A C 1
ATOM 1739 O O . VAL A 1 238 ? 19.500 -8.232 7.156 1.00 152.06 238 VAL A O 1
ATOM 1741 N N . ASN A 1 239 ? 18.418 -10.003 7.960 1.00 140.28 239 ASN A N 1
ATOM 1742 C CA . ASN A 1 239 ? 17.494 -10.062 6.841 1.00 118.02 239 ASN A CA 1
ATOM 1743 C C . ASN A 1 239 ? 16.645 -8.787 6.786 1.00 123.59 239 ASN A C 1
ATOM 1744 O O . ASN A 1 239 ? 16.495 -8.180 5.730 1.00 127.62 239 ASN A O 1
ATOM 1746 N N . ASP A 1 240 ? 16.101 -8.375 7.927 1.00 136.94 240 ASP A N 1
ATOM 1747 C CA . ASP A 1 240 ? 15.237 -7.197 7.995 1.00 148.05 240 ASP A CA 1
ATOM 1748 C C . ASP A 1 240 ? 16.012 -5.957 7.534 1.00 146.47 240 ASP A C 1
ATOM 1749 O O . ASP A 1 240 ? 15.486 -5.104 6.829 1.00 149.09 240 ASP A O 1
ATOM 1754 N N . LEU A 1 241 ? 17.272 -5.876 7.932 1.00 136.35 241 LEU A N 1
ATOM 1755 C CA . LEU A 1 241 ? 18.109 -4.722 7.618 1.00 130.72 241 LEU A CA 1
ATOM 1756 C C . LEU A 1 241 ? 18.459 -4.641 6.138 1.00 125.74 241 LEU A C 1
ATOM 1757 O O . LEU A 1 241 ? 18.386 -3.577 5.551 1.00 121.00 241 LEU A O 1
ATOM 1759 N N . GLU A 1 242 ? 18.851 -5.752 5.526 1.00 126.35 242 GLU A N 1
ATOM 1760 C CA . GLU A 1 242 ? 19.285 -5.712 4.132 1.00 141.46 242 GLU A CA 1
ATOM 1761 C C . GLU A 1 242 ? 18.117 -5.337 3.244 1.00 161.80 242 GLU A C 1
ATOM 1762 O O . GLU A 1 242 ? 18.219 -4.434 2.408 1.00 154.12 242 GLU A O 1
ATOM 1768 N N . ASN A 1 243 ? 17.011 -6.051 3.438 1.00 140.32 243 ASN A N 1
ATOM 1769 C CA . ASN A 1 243 ? 15.812 -5.855 2.644 1.00 152.44 243 ASN A CA 1
ATOM 1770 C C . ASN A 1 243 ? 15.295 -4.436 2.842 1.00 170.03 243 ASN A C 1
ATOM 1771 O O . ASN A 1 243 ? 14.936 -3.751 1.878 1.00 198.84 243 ASN A O 1
ATOM 1773 N N . ALA A 1 244 ? 15.259 -3.998 4.097 1.00 197.06 244 ALA A N 1
ATOM 1774 C CA . ALA A 1 244 ? 14.803 -2.659 4.414 1.00 166.50 244 ALA A CA 1
ATOM 1775 C C . ALA A 1 244 ? 15.945 -1.734 4.083 1.00 149.03 244 ALA A C 1
ATOM 1776 O O . ALA A 1 244 ? 16.531 -1.131 4.958 1.00 141.74 244 ALA A O 1
ATOM 1778 N N . VAL A 1 245 ? 16.276 -1.644 2.806 1.00 141.81 245 VAL A N 1
ATOM 1779 C CA . VAL A 1 245 ? 17.396 -0.854 2.357 1.00 157.97 245 VAL A CA 1
ATOM 1780 C C . VAL A 1 245 ? 16.965 0.595 2.050 1.00 194.22 245 VAL A C 1
ATOM 1781 O O . VAL A 1 245 ? 17.799 1.434 1.698 1.00 211.46 245 VAL A O 1
ATOM 1785 N N . LYS A 1 246 ? 15.675 0.892 2.189 1.00 192.60 246 LYS A N 1
ATOM 1786 C CA . LYS A 1 246 ? 15.169 2.251 1.958 1.00 186.29 246 LYS A CA 1
ATOM 1787 C C . LYS A 1 246 ? 15.897 3.253 2.852 1.00 190.93 246 LYS A C 1
ATOM 1788 O O . LYS A 1 246 ? 16.343 4.298 2.388 1.00 197.24 246 LYS A O 1
ATOM 1792 N N . SER A 1 247 ? 16.018 2.928 4.135 1.00 196.12 247 SER A N 1
ATOM 1793 C CA . SER A 1 247 ? 16.756 3.769 5.075 1.00 189.73 247 SER A CA 1
ATOM 1794 C C . SER A 1 247 ? 18.214 3.841 4.649 1.00 194.28 247 SER A C 1
ATOM 1795 O O . SER A 1 247 ? 18.878 4.867 4.816 1.00 203.17 247 SER A O 1
ATOM 1797 N N . GLY A 1 248 ? 18.693 2.734 4.087 1.00 192.94 248 GLY A N 1
ATOM 1798 C CA . GLY A 1 248 ? 20.085 2.585 3.713 1.00 185.68 248 GLY A CA 1
ATOM 1799 C C . GLY A 1 248 ? 20.534 3.551 2.646 1.00 183.97 248 GLY A C 1
ATOM 1800 O O . GLY A 1 248 ? 21.655 4.047 2.689 1.00 177.33 248 GLY A O 1
ATOM 1801 N N . GLN A 1 249 ? 19.671 3.823 1.678 1.00 163.69 249 GLN A N 1
ATOM 1802 C CA . GLN A 1 249 ? 20.045 4.732 0.609 1.00 170.50 249 GLN A CA 1
ATOM 1803 C C . GLN A 1 249 ? 21.299 4.203 -0.071 1.00 181.75 249 GLN A C 1
ATOM 1804 O O . GLN A 1 249 ? 22.078 3.454 0.526 1.00 181.09 249 GLN A O 1
ATOM 1810 N N . ALA A 1 252 ? 25.248 1.697 2.472 1.00 160.29 252 ALA A N 1
ATOM 1811 C CA . ALA A 1 252 ? 24.731 0.404 2.881 1.00 151.50 252 ALA A CA 1
ATOM 1812 C C . ALA A 1 252 ? 23.831 0.583 4.080 1.00 138.75 252 ALA A C 1
ATOM 1813 O O . ALA A 1 252 ? 22.935 1.424 4.085 1.00 143.43 252 ALA A O 1
ATOM 1815 N N . GLU A 1 253 ? 24.079 -0.204 5.115 1.00 126.62 253 GLU A N 1
ATOM 1816 C CA . GLU A 1 253 ? 23.238 -0.171 6.280 1.00 115.37 253 GLU A CA 1
ATOM 1817 C C . GLU A 1 253 ? 23.694 0.938 7.247 1.00 132.98 253 GLU A C 1
ATOM 1818 O O . GLU A 1 253 ? 23.136 1.075 8.336 1.00 137.81 253 GLU A O 1
ATOM 1820 N N . LYS A 1 254 ? 24.676 1.752 6.850 1.00 123.59 254 LYS A N 1
ATOM 1821 C CA . LYS A 1 254 ? 25.240 2.767 7.764 1.00 117.40 254 LYS A CA 1
ATOM 1822 C C . LYS A 1 254 ? 24.190 3.763 8.216 1.00 135.40 254 LYS A C 1
ATOM 1823 O O . LYS A 1 254 ? 24.219 4.210 9.364 1.00 145.50 254 LYS A O 1
ATOM 1825 N N . GLU A 1 255 ? 23.262 4.103 7.323 1.00 137.63 255 GLU A N 1
ATOM 1826 C CA . GLU A 1 255 ? 22.257 5.115 7.636 1.00 131.97 255 GLU A CA 1
ATOM 1827 C C . GLU A 1 255 ? 21.324 4.635 8.755 1.00 128.39 255 GLU A C 1
ATOM 1828 O O . GLU A 1 255 ? 20.684 5.441 9.425 1.00 136.62 255 GLU A O 1
ATOM 1830 N N . PHE A 1 256 ? 21.259 3.330 8.981 1.00 126.69 256 PHE A N 1
ATOM 1831 C CA . PHE A 1 256 ? 20.431 2.831 10.067 1.00 127.58 256 PHE A CA 1
ATOM 1832 C C . PHE A 1 256 ? 20.928 3.361 11.381 1.00 137.10 256 PHE A C 1
ATOM 1833 O O . PHE A 1 256 ? 22.108 3.209 11.714 1.00 144.22 256 PHE A O 1
ATOM 1841 N N . TYR A 1 257 ? 20.017 3.952 12.143 1.00 143.12 257 TYR A N 1
ATOM 1842 C CA . TYR A 1 257 ? 20.385 4.581 13.404 1.00 128.73 257 TYR A CA 1
ATOM 1843 C C . TYR A 1 257 ? 19.705 3.901 14.587 1.00 117.73 257 TYR A C 1
ATOM 1844 O O . TYR A 1 257 ? 18.528 4.115 14.857 1.00 117.51 257 TYR A O 1
ATOM 1853 N N . SER A 1 258 ? 20.458 3.064 15.284 1.00 109.11 258 SER A N 1
ATOM 1854 C CA . SER A 1 258 ? 19.927 2.362 16.437 1.00 101.52 258 SER A CA 1
ATOM 1855 C C . SER A 1 258 ? 20.697 2.786 17.654 1.00 110.06 258 SER A C 1
ATOM 1856 O O . SER A 1 258 ? 21.830 3.250 17.529 1.00 118.55 258 SER A O 1
ATOM 1859 N N . PRO A 1 259 ? 20.089 2.628 18.839 1.00 110.19 259 PRO A N 1
ATOM 1860 C CA . PRO A 1 259 ? 20.770 2.898 20.105 1.00 110.12 259 PRO A CA 1
ATOM 1861 C C . PRO A 1 259 ? 22.031 2.062 20.274 1.00 110.01 259 PRO A C 1
ATOM 1862 O O . PRO A 1 259 ? 22.993 2.571 20.834 1.00 102.48 259 PRO A O 1
ATOM 1866 N N . VAL A 1 260 ? 22.022 0.815 19.800 1.00 100.68 260 VAL A N 1
ATOM 1867 C CA . VAL A 1 260 ? 23.195 -0.050 19.882 1.00 96.91 260 VAL A CA 1
ATOM 1868 C C . VAL A 1 260 ? 23.500 -0.656 18.510 1.00 90.13 260 VAL A C 1
ATOM 1869 O O . VAL A 1 260 ? 22.711 -1.409 17.974 1.00 88.33 260 VAL A O 1
ATOM 1873 N N . ARG A 1 261 ? 24.633 -0.305 17.922 1.00 88.22 261 ARG A N 1
ATOM 1874 C CA . ARG A 1 261 ? 24.925 -0.772 16.581 1.00 101.23 261 ARG A CA 1
ATOM 1875 C C . ARG A 1 261 ? 25.900 -1.930 16.648 1.00 120.60 261 ARG A C 1
ATOM 1876 O O . ARG A 1 261 ? 26.910 -1.860 17.341 1.00 135.34 261 ARG A O 1
ATOM 1880 N N . LEU A 1 262 ? 25.560 -3.008 15.952 1.00 126.98 262 LEU A N 1
ATOM 1881 C CA . LEU A 1 262 ? 26.483 -4.103 15.738 1.00 114.81 262 LEU A CA 1
ATOM 1882 C C . LEU A 1 262 ? 27.666 -3.592 14.962 1.00 124.01 262 LEU A C 1
ATOM 1883 O O . LEU A 1 262 ? 27.505 -2.796 14.036 1.00 141.68 262 LEU A O 1
ATOM 1888 N N . ARG A 1 263 ? 28.855 -4.067 15.307 1.00 98.35 263 ARG A N 1
ATOM 1889 C CA . ARG A 1 263 ? 30.058 -3.548 14.675 1.00 112.59 263 ARG A CA 1
ATOM 1890 C C . ARG A 1 263 ? 31.132 -4.613 14.448 1.00 117.10 263 ARG A C 1
ATOM 1891 O O . ARG A 1 263 ? 31.041 -5.734 14.942 1.00 109.49 263 ARG A O 1
ATOM 1899 N N . GLY A 1 264 ? 32.156 -4.235 13.692 1.00 120.30 264 GLY A N 1
ATOM 1900 C CA . GLY A 1 264 ? 33.267 -5.116 13.410 1.00 122.93 264 GLY A CA 1
ATOM 1901 C C . GLY A 1 264 ? 32.944 -5.901 12.176 1.00 127.20 264 GLY A C 1
ATOM 1902 O O . GLY A 1 264 ? 33.737 -6.700 11.706 1.00 126.74 264 GLY A O 1
ATOM 1903 N N . SER A 1 265 ? 31.754 -5.647 11.655 1.00 146.61 265 SER A N 1
ATOM 1904 C CA . SER A 1 265 ? 31.259 -6.320 10.468 1.00 149.74 265 SER A CA 1
ATOM 1905 C C . SER A 1 265 ? 31.096 -5.279 9.359 1.00 156.02 265 SER A C 1
ATOM 1906 O O . SER A 1 265 ? 30.417 -4.270 9.542 1.00 160.24 265 SER A O 1
ATOM 1909 N N . LYS A 1 266 ? 31.739 -5.500 8.221 1.00 148.14 266 LYS A N 1
ATOM 1910 C CA . LYS A 1 266 ? 31.647 -4.544 7.127 1.00 143.72 266 LYS A CA 1
ATOM 1911 C C . LYS A 1 266 ? 30.197 -4.357 6.675 1.00 142.65 266 LYS A C 1
ATOM 1912 O O . LYS A 1 266 ? 29.715 -3.230 6.603 1.00 143.69 266 LYS A O 1
ATOM 1918 N N . ALA A 1 267 ? 29.498 -5.452 6.376 1.00 138.55 267 ALA A N 1
ATOM 1919 C CA . ALA A 1 267 ? 28.091 -5.374 5.987 1.00 126.12 267 ALA A CA 1
ATOM 1920 C C . ALA A 1 267 ? 27.265 -6.253 6.894 1.00 135.57 267 ALA A C 1
ATOM 1921 O O . ALA A 1 267 ? 27.716 -7.312 7.332 1.00 128.53 267 ALA A O 1
ATOM 1923 N N . CYS A 1 268 ? 26.046 -5.820 7.180 1.00 161.33 268 CYS A N 1
ATOM 1924 C CA . CYS A 1 268 ? 25.173 -6.647 7.964 1.00 172.04 268 CYS A CA 1
ATOM 1925 C C . CYS A 1 268 ? 25.114 -7.992 7.265 1.00 182.40 268 CYS A C 1
ATOM 1926 O O . CYS A 1 268 ? 24.781 -8.060 6.083 1.00 192.59 268 CYS A O 1
ATOM 1929 N N . ARG A 1 269 ? 25.489 -9.049 7.981 1.00 167.80 269 ARG A N 1
ATOM 1930 C CA . ARG A 1 269 ? 25.410 -10.413 7.453 1.00 158.57 269 ARG A CA 1
ATOM 1931 C C . ARG A 1 269 ? 26.707 -10.866 6.774 1.00 148.29 269 ARG A C 1
ATOM 1932 O O . ARG A 1 269 ? 26.971 -12.063 6.665 1.00 149.66 269 ARG A O 1
ATOM 1934 N N . ASN A 1 270 ? 27.532 -9.918 6.349 1.00 139.52 270 ASN A N 1
ATOM 1935 C CA . ASN A 1 270 ? 28.822 -10.251 5.771 1.00 136.67 270 ASN A CA 1
ATOM 1936 C C . ASN A 1 270 ? 29.614 -11.028 6.799 1.00 148.04 270 ASN A C 1
ATOM 1937 O O . ASN A 1 270 ? 30.279 -12.014 6.499 1.00 158.28 270 ASN A O 1
ATOM 1939 N N . TYR A 1 271 ? 29.503 -10.575 8.034 1.00 164.53 271 TYR A N 1
ATOM 1940 C CA . TYR A 1 271 ? 30.270 -11.126 9.125 1.00 146.38 271 TYR A CA 1
ATOM 1941 C C . TYR A 1 271 ? 29.428 -12.040 10.019 1.00 160.93 271 TYR A C 1
ATOM 1942 O O . TYR A 1 271 ? 29.899 -12.481 11.060 1.00 176.45 271 TYR A O 1
ATOM 1944 N N . LEU A 1 272 ? 28.185 -12.321 9.635 1.00 134.42 272 LEU A N 1
ATOM 1945 C CA . LEU A 1 272 ? 27.386 -13.292 10.377 1.00 129.96 272 LEU A CA 1
ATOM 1946 C C . LEU A 1 272 ? 28.189 -14.591 10.416 1.00 143.09 272 LEU A C 1
ATOM 1947 O O . LEU A 1 272 ? 28.239 -15.280 11.435 1.00 158.22 272 LEU A O 1
ATOM 1949 N N . GLU A 1 273 ? 28.830 -14.894 9.291 1.00 139.62 273 GLU A N 1
ATOM 1950 C CA . GLU A 1 273 ? 29.773 -16.001 9.181 1.00 122.08 273 GLU A CA 1
ATOM 1951 C C . GLU A 1 273 ? 31.005 -15.876 10.103 1.00 118.11 273 GLU A C 1
ATOM 1952 O O . GLU A 1 273 ? 31.507 -16.890 10.590 1.00 94.61 273 GLU A O 1
ATOM 1954 N N . LYS A 1 274 ? 31.489 -14.646 10.340 1.00 153.36 274 LYS A N 1
ATOM 1955 C CA . LYS A 1 274 ? 32.738 -14.412 11.091 1.00 144.70 274 LYS A CA 1
ATOM 1956 C C . LYS A 1 274 ? 32.574 -13.886 12.519 1.00 130.52 274 LYS A C 1
ATOM 1957 O O . LYS A 1 274 ? 33.571 -13.656 13.195 1.00 116.27 274 LYS A O 1
ATOM 1959 N N . GLY A 1 275 ? 31.342 -13.686 12.978 1.00 117.56 275 GLY A N 1
ATOM 1960 C CA . GLY A 1 275 ? 31.089 -13.215 14.338 1.00 121.58 275 GLY A CA 1
ATOM 1961 C C . GLY A 1 275 ? 30.865 -11.708 14.529 1.00 105.42 275 GLY A C 1
ATOM 1962 O O . GLY A 1 275 ? 31.324 -10.867 13.752 1.00 88.11 275 GLY A O 1
ATOM 1963 N N . ILE A 1 276 ? 30.162 -11.353 15.599 1.00 101.73 276 ILE A N 1
ATOM 1964 C CA . ILE A 1 276 ? 30.039 -9.960 15.961 1.00 103.53 276 ILE A CA 1
ATOM 1965 C C . ILE A 1 276 ? 31.307 -9.571 16.697 1.00 114.60 276 ILE A C 1
ATOM 1966 O O . ILE A 1 276 ? 31.571 -10.106 17.769 1.00 125.73 276 ILE A O 1
ATOM 1970 N N . THR A 1 277 ? 32.096 -8.664 16.124 1.00 112.26 277 THR A N 1
ATOM 1971 C CA . THR A 1 277 ? 33.392 -8.330 16.708 1.00 106.04 277 THR A CA 1
ATOM 1972 C C . THR A 1 277 ? 33.256 -7.569 18.016 1.00 100.13 277 THR A C 1
ATOM 1973 O O . THR A 1 277 ? 34.005 -7.811 18.968 1.00 101.97 277 THR A O 1
ATOM 1977 N N . TYR A 1 278 ? 32.302 -6.648 18.061 1.00 104.65 278 TYR A N 1
ATOM 1978 C CA . TYR A 1 278 ? 31.956 -5.980 19.310 1.00 89.69 278 TYR A CA 1
ATOM 1979 C C . TYR A 1 278 ? 30.706 -5.144 19.149 1.00 89.88 278 TYR A C 1
ATOM 1980 O O . TYR A 1 278 ? 30.349 -4.755 18.045 1.00 103.79 278 TYR A O 1
ATOM 1989 N N . LEU A 1 279 ? 30.060 -4.841 20.264 1.00 84.81 279 LEU A N 1
ATOM 1990 C CA . LEU A 1 279 ? 28.848 -4.045 20.244 1.00 93.59 279 LEU A CA 1
ATOM 1991 C C . LEU A 1 279 ? 29.242 -2.606 20.540 1.00 98.46 279 LEU A C 1
ATOM 1992 O O . LEU A 1 279 ? 30.234 -2.376 21.205 1.00 99.19 279 LEU A O 1
ATOM 1997 N N . GLU A 1 280 ? 28.486 -1.643 20.028 1.00 96.04 280 GLU A N 1
ATOM 1998 C CA . GLU A 1 280 ? 28.786 -0.233 20.243 1.00 81.19 280 GLU A CA 1
ATOM 1999 C C . GLU A 1 280 ? 27.569 0.485 20.739 1.00 77.10 280 GLU A C 1
ATOM 2000 O O . GLU A 1 280 ? 26.504 0.351 20.173 1.00 88.43 280 GLU A O 1
ATOM 2006 N N . PHE A 1 281 ? 27.716 1.296 21.760 1.00 73.65 281 PHE A N 1
ATOM 2007 C CA . PHE A 1 281 ? 26.566 1.930 22.365 1.00 87.69 281 PHE A CA 1
ATOM 2008 C C . PHE A 1 281 ? 26.561 3.425 22.068 1.00 102.74 281 PHE A C 1
ATOM 2009 O O . PHE A 1 281 ? 27.607 4.059 21.991 1.00 118.71 281 PHE A O 1
ATOM 2017 N N . ARG A 1 282 ? 25.378 3.985 21.864 1.00 90.16 282 ARG A N 1
ATOM 2018 C CA . ARG A 1 282 ? 25.285 5.386 21.528 1.00 97.27 282 ARG A CA 1
ATOM 2019 C C . ARG A 1 282 ? 24.363 6.115 22.512 1.00 115.41 282 ARG A C 1
ATOM 2020 O O . ARG A 1 282 ? 24.133 7.317 22.375 1.00 124.15 282 ARG A O 1
ATOM 2028 N N . THR A 1 283 ? 23.864 5.399 23.521 1.00 120.07 283 THR A N 1
ATOM 2029 C CA . THR A 1 283 ? 22.925 5.983 24.484 1.00 124.34 283 THR A CA 1
ATOM 2030 C C . THR A 1 283 ? 23.430 7.287 25.155 1.00 121.56 283 THR A C 1
ATOM 2031 O O . THR A 1 283 ? 22.627 8.146 25.505 1.00 119.97 283 THR A O 1
ATOM 2035 N N . PHE A 1 284 ? 24.744 7.421 25.325 1.00 112.77 284 PHE A N 1
ATOM 2036 C CA . PHE A 1 284 ? 25.379 8.515 26.095 1.00 99.30 284 PHE A CA 1
ATOM 2037 C C . PHE A 1 284 ? 25.348 9.882 25.464 1.00 84.02 284 PHE A C 1
ATOM 2038 O O . PHE A 1 284 ? 25.651 10.031 24.297 1.00 97.32 284 PHE A O 1
ATOM 2046 N N . ASP A 1 285 ? 25.053 10.888 26.273 1.00 72.45 285 ASP A N 1
ATOM 2047 C CA . ASP A 1 285 ? 25.005 12.268 25.816 1.00 81.92 285 ASP A CA 1
ATOM 2048 C C . ASP A 1 285 ? 26.134 13.057 26.479 1.00 87.98 285 ASP A C 1
ATOM 2049 O O . ASP A 1 285 ? 26.325 13.004 27.704 1.00 88.61 285 ASP A O 1
ATOM 2054 N N . LEU A 1 286 ? 26.882 13.792 25.671 1.00 97.71 286 LEU A N 1
ATOM 2055 C CA . LEU A 1 286 ? 27.97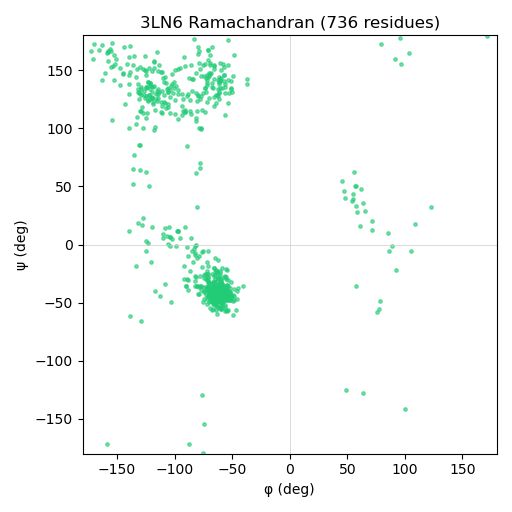5 14.578 26.195 1.00 78.46 286 LEU A CA 1
ATOM 2056 C C . LEU A 1 286 ? 27.557 15.131 27.523 1.00 72.40 286 LEU A C 1
ATOM 2057 O O . LEU A 1 286 ? 26.436 15.554 27.715 1.00 85.57 286 LEU A O 1
ATOM 2062 N N . ASN A 1 287 ? 28.478 15.084 28.452 1.00 76.60 287 ASN A N 1
ATOM 2063 C CA . ASN A 1 287 ? 28.277 15.606 29.778 1.00 80.39 287 ASN A CA 1
ATOM 2064 C C . ASN A 1 287 ? 29.134 16.843 30.093 1.00 96.29 287 ASN A C 1
ATOM 2065 O O . ASN A 1 287 ? 30.366 16.796 30.037 1.00 96.08 287 ASN A O 1
ATOM 2070 N N . PRO A 1 288 ? 28.477 17.940 30.467 1.00 92.21 288 PRO A N 1
ATOM 2071 C CA . PRO A 1 288 ? 29.000 19.285 30.708 1.00 93.20 288 PRO A CA 1
ATOM 2072 C C . PRO A 1 288 ? 30.047 19.378 31.832 1.00 91.41 288 PRO A C 1
ATOM 2073 O O . PRO A 1 288 ? 30.864 20.331 31.818 1.00 81.05 288 PRO A O 1
ATOM 2077 N N . PHE A 1 289 ? 30.010 18.426 32.775 1.00 88.39 289 PHE A N 1
ATOM 2078 C CA . PHE A 1 289 ? 30.837 18.489 33.991 1.00 79.23 289 PHE A CA 1
ATOM 2079 C C . PHE A 1 289 ? 32.158 17.784 33.842 1.00 71.19 289 PHE A C 1
ATOM 2080 O O . PHE A 1 289 ? 33.068 17.987 34.627 1.00 79.55 289 PHE A O 1
ATOM 2088 N N . SER A 1 290 ? 32.251 16.921 32.854 1.00 74.08 290 SER A N 1
ATOM 2089 C CA . SER A 1 290 ? 33.517 16.312 32.542 1.00 71.80 290 SER A CA 1
ATOM 2090 C C . SER A 1 290 ? 34.072 16.920 31.290 1.00 73.81 290 SER A C 1
ATOM 2091 O O . SER A 1 290 ? 33.451 16.838 30.232 1.00 82.26 290 SER A O 1
ATOM 2094 N N . PRO A 1 291 ? 35.262 17.499 31.404 1.00 65.21 291 PRO A N 1
ATOM 2095 C CA . PRO A 1 291 ? 35.990 18.058 30.267 1.00 61.09 291 PRO A CA 1
ATOM 2096 C C . PRO A 1 291 ? 35.988 17.108 29.084 1.00 78.37 291 PRO A C 1
ATOM 2097 O O . PRO A 1 291 ? 35.737 17.561 27.978 1.00 107.47 291 PRO A O 1
ATOM 2101 N N . ILE A 1 292 ? 36.272 15.823 29.303 1.00 66.76 292 ILE A N 1
ATOM 2102 C CA . ILE A 1 292 ? 36.313 14.849 28.203 1.00 59.99 292 ILE A CA 1
ATOM 2103 C C . ILE A 1 292 ? 34.921 14.538 27.686 1.00 59.48 292 ILE A C 1
ATOM 2104 O O . ILE A 1 292 ? 34.773 14.091 26.527 1.00 49.22 292 ILE A O 1
ATOM 2108 N N . GLY A 1 293 ? 33.932 14.778 28.558 1.00 56.12 293 GLY A N 1
ATOM 2109 C CA . GLY A 1 293 ? 32.531 14.488 28.301 1.00 72.36 293 GLY A CA 1
ATOM 2110 C C . GLY A 1 293 ? 31.943 13.256 29.027 1.00 80.15 293 GLY A C 1
ATOM 2111 O O . GLY A 1 293 ? 30.744 12.954 28.948 1.00 77.93 293 GLY A O 1
ATOM 2112 N N . ILE A 1 294 ? 32.778 12.504 29.717 1.00 93.64 294 ILE A N 1
ATOM 2113 C CA . ILE A 1 294 ? 32.292 11.308 30.366 1.00 88.56 294 ILE A CA 1
ATOM 2114 C C . ILE A 1 294 ? 33.192 11.037 31.540 1.00 91.05 294 ILE A C 1
ATOM 2115 O O . ILE A 1 294 ? 34.351 11.427 31.524 1.00 89.29 294 ILE A O 1
ATOM 2120 N N . THR A 1 295 ? 32.673 10.367 32.561 1.00 79.84 295 THR A N 1
ATOM 2121 C CA . THR A 1 295 ? 33.465 10.078 33.770 1.00 74.56 295 THR A CA 1
ATOM 2122 C C . THR A 1 295 ? 33.734 8.591 33.964 1.00 80.64 295 THR A C 1
ATOM 2123 O O . THR A 1 295 ? 32.969 7.765 33.495 1.00 86.33 295 THR A O 1
ATOM 2127 N N . GLN A 1 296 ? 34.810 8.249 34.671 1.00 89.94 296 GLN A N 1
ATOM 2128 C CA . GLN A 1 296 ? 35.179 6.844 34.856 1.00 75.77 296 GLN A CA 1
ATOM 2129 C C . GLN A 1 296 ? 34.054 6.069 35.480 1.00 74.86 296 GLN A C 1
ATOM 2130 O O . GLN A 1 296 ? 33.725 4.961 35.065 1.00 66.99 296 GLN A O 1
ATOM 2136 N N . GLU A 1 297 ? 33.484 6.682 36.496 1.00 59.40 297 GLU A N 1
ATOM 2137 C CA . GLU A 1 297 ? 32.409 6.128 37.246 1.00 63.50 297 GLU A CA 1
ATOM 2138 C C . GLU A 1 297 ? 31.282 5.848 36.246 1.00 78.46 297 GLU A C 1
ATOM 2139 O O . GLU A 1 297 ? 30.725 4.744 36.224 1.00 83.87 297 GLU A O 1
ATOM 2145 N N . THR A 1 298 ? 30.991 6.819 35.383 1.00 57.65 298 THR A N 1
ATOM 2146 C CA . THR A 1 298 ? 29.990 6.621 34.344 1.00 66.29 298 THR A CA 1
ATOM 2147 C C . THR A 1 298 ? 30.370 5.411 33.485 1.00 61.85 298 THR A C 1
ATOM 2148 O O . THR A 1 298 ? 29.549 4.547 33.216 1.00 65.54 298 THR A O 1
ATOM 2152 N N . VAL A 1 299 ? 31.625 5.334 33.095 1.00 57.46 299 VAL A N 1
ATOM 2153 C CA . VAL A 1 299 ? 32.084 4.259 32.254 1.00 61.88 299 VAL A CA 1
ATOM 2154 C C . VAL A 1 299 ? 32.012 2.886 32.935 1.00 79.23 299 VAL A C 1
ATOM 2155 O O . VAL A 1 299 ? 31.613 1.914 32.322 1.00 93.57 299 VAL A O 1
ATOM 2159 N N . ASP A 1 300 ? 32.383 2.778 34.197 1.00 64.79 300 ASP A N 1
ATOM 2160 C CA . ASP A 1 300 ? 32.384 1.476 34.835 1.00 69.76 300 ASP A CA 1
ATOM 2161 C C . ASP A 1 300 ? 31.016 1.055 35.340 1.00 72.05 300 ASP A C 1
ATOM 2162 O O . ASP A 1 300 ? 30.700 -0.132 35.439 1.00 67.97 300 ASP A O 1
ATOM 2167 N N . THR A 1 301 ? 30.199 2.035 35.659 1.00 70.56 301 THR A N 1
ATOM 2168 C CA . THR A 1 301 ? 28.829 1.760 36.004 1.00 75.59 301 THR A CA 1
ATOM 2169 C C . THR A 1 301 ? 28.192 1.098 34.799 1.00 75.01 301 THR A C 1
ATOM 2170 O O . THR A 1 301 ? 27.619 0.034 34.912 1.00 72.69 301 THR A O 1
ATOM 2174 N N . VAL A 1 302 ? 28.300 1.756 33.650 1.00 71.98 302 VAL A N 1
ATOM 2175 C CA . VAL A 1 302 ? 27.677 1.297 32.430 1.00 66.70 302 VAL A CA 1
ATOM 2176 C C . VAL A 1 302 ? 28.201 -0.074 32.213 1.00 75.88 302 VAL A C 1
ATOM 2177 O O . VAL A 1 302 ? 27.503 -0.942 31.740 1.00 103.95 302 VAL A O 1
ATOM 2181 N N . HIS A 1 303 ? 29.457 -0.270 32.556 1.00 51.47 303 HIS A N 1
ATOM 2182 C CA . HIS A 1 303 ? 30.046 -1.565 32.381 1.00 64.14 303 HIS A CA 1
ATOM 2183 C C . HIS A 1 303 ? 29.276 -2.589 33.184 1.00 76.24 303 HIS A C 1
ATOM 2184 O O . HIS A 1 303 ? 28.802 -3.575 32.637 1.00 90.83 303 HIS A O 1
ATOM 2191 N N . LEU A 1 304 ? 29.132 -2.378 34.481 1.00 56.68 304 LEU A N 1
ATOM 2192 C CA . LEU A 1 304 ? 28.434 -3.368 35.266 1.00 44.81 304 LEU A CA 1
ATOM 2193 C C . LEU A 1 304 ? 26.982 -3.488 34.722 1.00 68.28 304 LEU A C 1
ATOM 2194 O O . LEU A 1 304 ? 26.419 -4.571 34.619 1.00 74.75 304 LEU A O 1
ATOM 2196 N N . PHE A 1 305 ? 26.406 -2.377 34.299 1.00 64.99 305 PHE A N 1
ATOM 2197 C CA . PHE A 1 305 ? 25.065 -2.367 33.747 1.00 66.84 305 PHE A CA 1
ATOM 2198 C C . PHE A 1 305 ? 24.968 -3.274 32.549 1.00 79.53 305 PHE A C 1
ATOM 2199 O O . PHE A 1 305 ? 24.064 -4.094 32.461 1.00 96.81 305 PHE A O 1
ATOM 2207 N N . LEU A 1 306 ? 25.889 -3.124 31.611 1.00 80.78 306 LEU A N 1
ATOM 2208 C CA . LEU A 1 306 ? 25.913 -3.989 30.462 1.00 82.84 306 LEU A CA 1
ATOM 2209 C C . LEU A 1 306 ? 25.951 -5.401 30.998 1.00 92.33 306 LEU A C 1
ATOM 2210 O O . LEU A 1 306 ? 25.255 -6.282 30.518 1.00 115.60 306 LEU A O 1
ATOM 2215 N N . LEU A 1 307 ? 26.750 -5.596 32.030 1.00 72.66 307 LEU A N 1
ATOM 2216 C CA . LEU A 1 307 ? 26.977 -6.915 32.584 1.00 79.01 307 LEU A CA 1
ATOM 2217 C C . LEU A 1 307 ? 25.723 -7.472 33.235 1.00 87.94 307 LEU A C 1
ATOM 2218 O O . LEU A 1 307 ? 25.457 -8.675 33.183 1.00 82.88 307 LEU A O 1
ATOM 2223 N N . ALA A 1 308 ? 24.942 -6.601 33.850 1.00 95.12 308 ALA A N 1
ATOM 2224 C CA . ALA A 1 308 ? 23.740 -7.048 34.505 1.00 107.82 308 ALA A CA 1
ATOM 2225 C C . ALA A 1 308 ? 22.895 -7.763 33.480 1.00 98.30 308 ALA A C 1
ATOM 2226 O O . ALA A 1 308 ? 22.330 -8.808 33.759 1.00 83.18 308 ALA A O 1
ATOM 2228 N N . LEU A 1 309 ? 22.825 -7.198 32.284 1.00 109.64 309 LEU A N 1
ATOM 2229 C CA . LEU A 1 309 ? 21.960 -7.719 31.257 1.00 113.27 309 LEU A CA 1
ATOM 2230 C C . LEU A 1 309 ? 22.238 -9.191 31.015 1.00 134.77 309 LEU A C 1
ATOM 2231 O O . LEU A 1 309 ? 21.310 -9.994 30.966 1.00 165.65 309 LEU A O 1
ATOM 2236 N N . LEU A 1 310 ? 23.499 -9.568 30.880 1.00 106.32 310 LEU A N 1
ATOM 2237 C CA . LEU A 1 310 ? 23.809 -10.973 30.687 1.00 98.57 310 LEU A CA 1
ATOM 2238 C C . LEU A 1 310 ? 23.275 -11.846 31.818 1.00 112.06 310 LEU A C 1
ATOM 2239 O O . LEU A 1 310 ? 22.651 -12.892 31.601 1.00 123.63 310 LEU A O 1
ATOM 2244 N N . TRP A 1 311 ? 23.502 -11.406 33.036 1.00 107.31 311 TRP A N 1
ATOM 2245 C CA . TRP A 1 311 ? 22.986 -12.140 34.164 1.00 109.52 311 TRP A CA 1
ATOM 2246 C C . TRP A 1 311 ? 21.457 -12.174 34.056 1.00 122.73 311 TRP A C 1
ATOM 2247 O O . TRP A 1 311 ? 20.843 -13.236 34.187 1.00 128.68 311 TRP A O 1
ATOM 2258 N N . ILE A 1 312 ? 20.847 -11.021 33.784 1.00 120.40 312 ILE A N 1
ATOM 2259 C CA . ILE A 1 312 ? 19.398 -10.904 33.681 1.00 120.92 312 ILE A CA 1
ATOM 2260 C C . ILE A 1 312 ? 18.882 -11.372 32.309 1.00 137.01 312 ILE A C 1
ATOM 2261 O O . ILE A 1 312 ? 17.889 -10.851 31.798 1.00 147.96 312 ILE A O 1
ATOM 2263 N N . ASP A 1 313 ? 19.545 -12.357 31.711 1.00 146.67 313 ASP A N 1
ATOM 2264 C CA . ASP A 1 313 ? 19.144 -12.835 30.391 1.00 140.15 313 ASP A CA 1
ATOM 2265 C C . ASP A 1 313 ? 17.682 -13.295 30.405 1.00 161.74 313 ASP A C 1
ATOM 2266 O O . ASP A 1 313 ? 16.931 -13.048 29.461 1.00 168.22 313 ASP A O 1
ATOM 2268 N N . SER A 1 316 ? 10.855 -13.851 27.208 1.00 182.93 316 SER A N 1
ATOM 2269 C CA . SER A 1 316 ? 9.662 -13.196 26.702 1.00 172.44 316 SER A CA 1
ATOM 2270 C C . SER A 1 316 ? 9.712 -13.088 25.191 1.00 190.24 316 SER A C 1
ATOM 2271 O O . SER A 1 316 ? 10.172 -13.993 24.505 1.00 192.18 316 SER A O 1
ATOM 2273 N N . HIS A 1 317 ? 9.246 -11.970 24.665 1.00 226.44 317 HIS A N 1
ATOM 2274 C CA . HIS A 1 317 ? 9.317 -11.738 23.243 1.00 215.84 317 HIS A CA 1
ATOM 2275 C C . HIS A 1 317 ? 10.158 -10.528 23.021 1.00 242.91 317 HIS A C 1
ATOM 2276 O O . HIS A 1 317 ? 9.864 -9.453 23.540 1.00 270.89 317 HIS A O 1
ATOM 2283 N N . ILE A 1 318 ? 11.217 -10.715 22.247 1.00 112.58 318 ILE A N 1
ATOM 2284 C CA . ILE A 1 318 ? 12.150 -9.659 21.979 1.00 93.87 318 ILE A CA 1
ATOM 2285 C C . ILE A 1 318 ? 11.381 -8.500 21.329 1.00 98.52 318 ILE A C 1
ATOM 2286 O O . ILE A 1 318 ? 11.505 -7.323 21.750 1.00 100.65 318 ILE A O 1
ATOM 2288 N N . ASP A 1 319 ? 10.597 -8.807 20.303 1.00 120.32 319 ASP A N 1
ATOM 2289 C CA . ASP A 1 319 ? 9.958 -7.752 19.510 1.00 129.08 319 ASP A CA 1
ATOM 2290 C C . ASP A 1 319 ? 9.028 -6.872 20.356 1.00 138.17 319 ASP A C 1
ATOM 2291 O O . ASP A 1 319 ? 9.071 -5.631 20.269 1.00 139.56 319 ASP A O 1
ATOM 2293 N N . GLN A 1 320 ? 8.206 -7.509 21.188 1.00 156.32 320 GLN A N 1
ATOM 2294 C CA . GLN A 1 320 ? 7.212 -6.783 21.975 1.00 150.26 320 GLN A CA 1
ATOM 2295 C C . GLN A 1 320 ? 7.864 -5.947 23.080 1.00 140.87 320 GLN A C 1
ATOM 2296 O O . GLN A 1 320 ? 7.559 -4.757 23.249 1.00 128.29 320 GLN A O 1
ATOM 2298 N N . ASP A 1 321 ? 8.753 -6.580 23.837 1.00 151.48 321 ASP A N 1
ATOM 2299 C CA . ASP A 1 321 ? 9.342 -5.942 25.001 1.00 136.14 321 ASP A CA 1
ATOM 2300 C C . ASP A 1 321 ? 10.213 -4.750 24.596 1.00 143.54 321 ASP A C 1
ATOM 2301 O O . ASP A 1 321 ? 10.135 -3.686 25.217 1.00 155.18 321 ASP A O 1
ATOM 2303 N N . ILE A 1 322 ? 11.038 -4.922 23.563 1.00 113.47 322 ILE A N 1
ATOM 2304 C CA . ILE A 1 322 ? 11.907 -3.847 23.081 1.00 94.69 322 ILE A CA 1
ATOM 2305 C C . ILE A 1 322 ? 11.036 -2.672 22.595 1.00 113.27 322 ILE A C 1
ATOM 2306 O O . ILE A 1 322 ? 11.358 -1.496 22.814 1.00 119.91 322 ILE A O 1
ATOM 2308 N N . LYS A 1 323 ? 9.924 -3.006 21.945 1.00 129.48 323 LYS A N 1
ATOM 2309 C CA . LYS A 1 323 ? 8.975 -2.010 21.472 1.00 129.54 323 LYS A CA 1
ATOM 2310 C C . LYS A 1 323 ? 8.350 -1.281 22.662 1.00 136.74 323 LYS A C 1
ATOM 2311 O O . LYS A 1 323 ? 8.215 -0.043 22.658 1.00 142.46 323 LYS A O 1
ATOM 2313 N N . GLU A 1 324 ? 8.002 -2.050 23.690 1.00 134.82 324 GLU A N 1
ATOM 2314 C CA . GLU A 1 324 ? 7.392 -1.496 24.888 1.00 135.71 324 GLU A CA 1
ATOM 2315 C C . GLU A 1 324 ? 8.335 -0.482 25.563 1.00 151.36 324 GLU A C 1
ATOM 2316 O O . GLU A 1 324 ? 7.900 0.586 26.009 1.00 159.67 324 GLU A O 1
ATOM 2318 N N . ALA A 1 325 ? 9.624 -0.822 25.615 1.00 143.73 325 ALA A N 1
ATOM 2319 C CA . ALA A 1 325 ? 10.639 -0.012 26.286 1.00 133.54 325 ALA A CA 1
ATOM 2320 C C . ALA A 1 325 ? 10.818 1.317 25.624 1.00 126.68 325 ALA A C 1
ATOM 2321 O O . ALA A 1 325 ? 11.057 2.304 26.290 1.00 133.93 325 ALA A O 1
ATOM 2323 N N . ASN A 1 326 ? 10.758 1.354 24.305 1.00 113.57 326 ASN A N 1
ATOM 2324 C CA . ASN A 1 326 ? 10.892 2.620 23.647 1.00 115.70 326 ASN A CA 1
ATOM 2325 C C . ASN A 1 326 ? 9.877 3.595 24.211 1.00 129.04 326 ASN A C 1
ATOM 2326 O O . ASN A 1 326 ? 10.193 4.777 24.392 1.00 146.11 326 ASN A O 1
ATOM 2331 N N . ARG A 1 327 ? 8.676 3.109 24.519 1.00 124.41 327 ARG A N 1
ATOM 2332 C CA . ARG A 1 327 ? 7.675 3.962 25.149 1.00 127.29 327 ARG A CA 1
ATOM 2333 C C . ARG A 1 327 ? 8.239 4.478 26.492 1.00 122.49 327 ARG A C 1
ATOM 2334 O O . ARG A 1 327 ? 8.213 5.686 26.797 1.00 123.19 327 ARG A O 1
ATOM 2336 N N . LEU A 1 328 ? 8.787 3.557 27.275 1.00 125.18 328 LEU A N 1
ATOM 2337 C CA . LEU A 1 328 ? 9.322 3.902 28.582 1.00 122.05 328 LEU A CA 1
ATOM 2338 C C . LEU A 1 328 ? 10.531 4.828 28.449 1.00 129.28 328 LEU A C 1
ATOM 2339 O O . LEU A 1 328 ? 10.642 5.828 29.160 1.00 130.78 328 LEU A O 1
ATOM 2344 N N . ASN A 1 329 ? 11.443 4.478 27.550 1.00 134.62 329 ASN A N 1
ATOM 2345 C CA . ASN A 1 329 ? 12.655 5.232 27.330 1.00 135.92 329 ASN A CA 1
ATOM 2346 C C . ASN A 1 329 ? 12.311 6.640 26.894 1.00 138.48 329 ASN A C 1
ATOM 2347 O O . ASN A 1 329 ? 12.818 7.612 27.435 1.00 137.64 329 ASN A O 1
ATOM 2352 N N . ASP A 1 330 ? 11.424 6.754 25.922 1.00 143.30 330 ASP A N 1
ATOM 2353 C CA . ASP A 1 330 ? 11.000 8.053 25.459 1.00 137.90 330 ASP A CA 1
ATOM 2354 C C . ASP A 1 330 ? 10.371 8.779 26.625 1.00 132.66 330 ASP A C 1
ATOM 2355 O O . ASP A 1 330 ? 10.679 9.943 26.877 1.00 139.57 330 ASP A O 1
ATOM 2360 N N . LEU A 1 331 ? 9.512 8.079 27.357 1.00 111.71 331 LEU A N 1
ATOM 2361 C CA . LEU A 1 331 ? 8.860 8.676 28.513 1.00 102.84 331 LEU A CA 1
ATOM 2362 C C . LEU A 1 331 ? 9.941 9.205 29.493 1.00 114.68 331 LEU A C 1
ATOM 2363 O O . LEU A 1 331 ? 9.912 10.371 29.906 1.00 121.64 331 LEU A O 1
ATOM 2365 N N . ILE A 1 332 ? 10.902 8.363 29.852 1.00 105.59 332 ILE A N 1
ATOM 2366 C CA . ILE A 1 332 ? 11.939 8.769 30.784 1.00 99.84 332 ILE A CA 1
ATOM 2367 C C . ILE A 1 332 ? 12.711 9.937 30.179 1.00 92.07 332 ILE A C 1
ATOM 2368 O O . ILE A 1 332 ? 13.078 10.866 30.890 1.00 74.42 332 ILE A O 1
ATOM 2370 N N . ALA A 1 333 ? 12.943 9.880 28.867 1.00 119.41 333 ALA A N 1
ATOM 2371 C CA . ALA A 1 333 ? 13.695 10.899 28.143 1.00 120.30 333 ALA A CA 1
ATOM 2372 C C . ALA A 1 333 ? 12.927 12.192 28.097 1.00 131.92 333 ALA A C 1
ATOM 2373 O O . ALA A 1 333 ? 13.476 13.259 28.325 1.00 144.77 333 ALA A O 1
ATOM 2375 N N . LEU A 1 334 ? 11.649 12.100 27.804 1.00 114.75 334 LEU A N 1
ATOM 2376 C CA . LEU A 1 334 ? 10.827 13.271 27.750 1.00 115.65 334 LEU A CA 1
ATOM 2377 C C . LEU A 1 334 ? 10.573 13.863 29.125 1.00 124.72 334 LEU A C 1
ATOM 2378 O O . LEU A 1 334 ? 10.447 15.080 29.257 1.00 132.01 334 LEU A O 1
ATOM 2383 N N . SER A 1 335 ? 10.518 13.025 30.154 1.00 123.58 335 SER A N 1
ATOM 2384 C CA . SER A 1 335 ? 10.178 13.492 31.501 1.00 122.16 335 SER A CA 1
ATOM 2385 C C . SER A 1 335 ? 11.109 14.602 32.004 1.00 115.81 335 SER A C 1
ATOM 2386 O O . SER A 1 335 ? 12.289 14.633 31.686 1.00 122.36 335 SER A O 1
ATOM 2388 N N . HIS A 1 336 ? 10.545 15.525 32.774 1.00 111.27 336 HIS A N 1
ATOM 2389 C CA . HIS A 1 336 ? 11.281 16.620 33.390 1.00 105.58 336 HIS A CA 1
ATOM 2390 C C . HIS A 1 336 ? 12.381 16.077 34.311 1.00 116.83 336 HIS A C 1
ATOM 2391 O O . HIS A 1 336 ? 12.187 15.046 34.962 1.00 126.99 336 HIS A O 1
ATOM 2398 N N . PRO A 1 337 ? 13.548 16.751 34.349 1.00 122.79 337 PRO A N 1
ATOM 2399 C CA . PRO A 1 337 ? 14.753 16.350 35.107 1.00 117.99 337 PRO A CA 1
ATOM 2400 C C . PRO A 1 337 ? 14.557 15.967 36.586 1.00 111.29 337 PRO A C 1
ATOM 2401 O O . PRO A 1 337 ? 15.085 14.946 37.036 1.00 97.61 337 PRO A O 1
ATOM 2405 N N . LEU A 1 338 ? 13.851 16.806 37.340 1.00 105.62 338 LEU A N 1
ATOM 2406 C CA . LEU A 1 338 ? 13.566 16.514 38.743 1.00 88.71 338 LEU A CA 1
ATOM 2407 C C . LEU A 1 338 ? 12.540 15.353 38.902 1.00 119.97 338 LEU A C 1
ATOM 2408 O O . LEU A 1 338 ? 12.553 14.645 39.912 1.00 124.24 338 LEU A O 1
ATOM 2410 N N . GLU A 1 339 ? 11.689 15.143 37.890 1.00 114.65 339 GLU A N 1
ATOM 2411 C CA . GLU A 1 339 ? 10.644 14.104 37.925 1.00 123.04 339 GLU A CA 1
ATOM 2412 C C . GLU A 1 339 ? 11.167 12.672 38.014 1.00 133.76 339 GLU A C 1
ATOM 2413 O O . GLU A 1 339 ? 11.996 12.244 37.216 1.00 142.37 339 GLU A O 1
ATOM 2415 N N . LYS A 1 340 ? 10.643 11.929 38.982 1.00 122.62 340 LYS A N 1
ATOM 2416 C CA . LYS A 1 340 ? 11.116 10.584 39.274 1.00 117.42 340 LYS A CA 1
ATOM 2417 C C . LYS A 1 340 ? 10.761 9.609 38.168 1.00 119.51 340 LYS A C 1
ATOM 2418 O O . LYS A 1 340 ? 9.897 9.887 37.337 1.00 118.35 340 LYS A O 1
ATOM 2424 N N . LEU A 1 341 ? 11.445 8.464 38.173 1.00 125.95 341 LEU A N 1
ATOM 2425 C CA . LEU A 1 341 ? 11.170 7.361 37.247 1.00 137.88 341 LEU A CA 1
ATOM 2426 C C . LEU A 1 341 ? 9.806 6.728 37.527 1.00 153.75 341 LEU A C 1
ATOM 2427 O O . LEU A 1 341 ? 9.433 6.552 38.686 1.00 167.50 341 LEU A O 1
ATOM 2429 N N . PRO A 1 342 ? 9.055 6.388 36.464 1.00 141.20 342 PRO A N 1
ATOM 2430 C CA . PRO A 1 342 ? 7.729 5.792 36.614 1.00 138.94 342 PRO A CA 1
ATOM 2431 C C . PRO A 1 342 ? 7.731 4.505 37.411 1.00 150.65 342 PRO A C 1
ATOM 2432 O O . PRO A 1 342 ? 8.736 3.798 37.504 1.00 148.70 342 PRO A O 1
ATOM 2436 N N . ASN A 1 343 ? 6.581 4.226 38.000 1.00 166.74 343 ASN A N 1
ATOM 2437 C CA . ASN A 1 343 ? 6.368 3.006 38.744 1.00 175.25 343 ASN A CA 1
ATOM 2438 C C . ASN A 1 343 ? 6.501 1.803 37.820 1.00 182.17 343 ASN A C 1
ATOM 2439 O O . ASN A 1 343 ? 6.801 0.695 38.257 1.00 189.64 343 ASN A O 1
ATOM 2444 N N . GLN A 1 344 ? 6.300 2.042 36.533 1.00 170.20 344 GLN A N 1
ATOM 2445 C CA . GLN A 1 344 ? 6.345 0.992 35.524 1.00 160.65 344 GLN A CA 1
ATOM 2446 C C . GLN A 1 344 ? 7.731 0.382 35.356 1.00 172.99 344 GLN A C 1
ATOM 2447 O O . GLN A 1 344 ? 7.847 -0.796 35.054 1.00 182.90 344 GLN A O 1
ATOM 2453 N N . ALA A 1 345 ? 8.779 1.180 35.542 1.00 176.01 345 ALA A N 1
ATOM 2454 C CA . ALA A 1 345 ? 10.155 0.711 35.340 1.00 160.17 345 ALA A CA 1
ATOM 2455 C C . ALA A 1 345 ? 10.524 -0.433 36.271 1.00 145.95 345 ALA A C 1
ATOM 2456 O O . ALA A 1 345 ? 10.299 -0.346 37.477 1.00 146.86 345 ALA A O 1
ATOM 2458 N N . PRO A 1 346 ? 11.102 -1.510 35.708 1.00 129.34 346 PRO A N 1
ATOM 2459 C CA . PRO A 1 346 ? 11.545 -2.664 36.489 1.00 125.09 346 PRO A CA 1
ATOM 2460 C C . PRO A 1 346 ? 12.895 -2.386 37.102 1.00 118.22 346 PRO A C 1
ATOM 2461 O O . PRO A 1 346 ? 13.866 -3.075 36.805 1.00 117.35 346 PRO A O 1
ATOM 2465 N N . VAL A 1 347 ? 12.950 -1.366 37.943 1.00 121.04 347 VAL A N 1
ATOM 2466 C CA . VAL A 1 347 ? 14.206 -0.936 38.527 1.00 115.93 347 VAL A CA 1
ATOM 2467 C C . VAL A 1 347 ? 14.814 -2.008 39.427 1.00 121.48 347 VAL A C 1
ATOM 2468 O O . VAL A 1 347 ? 16.025 -2.230 39.413 1.00 126.27 347 VAL A O 1
ATOM 2472 N N . SER A 1 348 ? 13.977 -2.664 40.216 1.00 116.85 348 SER A N 1
ATOM 2473 C CA . SER A 1 348 ? 14.464 -3.656 41.155 1.00 117.32 348 SER A CA 1
ATOM 2474 C C . SER A 1 348 ? 15.175 -4.786 40.429 1.00 102.09 348 SER A C 1
ATOM 2475 O O . SER A 1 348 ? 16.053 -5.437 40.990 1.00 101.67 348 SER A O 1
ATOM 2478 N N . ASP A 1 349 ? 14.802 -5.020 39.180 1.00 95.79 349 ASP A N 1
ATOM 2479 C CA . ASP A 1 349 ? 15.399 -6.112 38.431 1.00 106.15 349 ASP A CA 1
ATOM 2480 C C . ASP A 1 349 ? 16.817 -5.812 37.980 1.00 95.94 349 ASP A C 1
ATOM 2481 O O . ASP A 1 349 ? 17.678 -6.689 37.986 1.00 102.27 349 ASP A O 1
ATOM 2486 N N . LEU A 1 350 ? 17.036 -4.581 37.551 1.00 101.31 350 LEU A N 1
ATOM 2487 C CA . LEU A 1 350 ? 18.355 -4.144 37.114 1.00 96.97 350 LEU A CA 1
ATOM 2488 C C . LEU A 1 350 ? 19.323 -4.001 38.279 1.00 84.97 350 LEU A C 1
ATOM 2489 O O . LEU A 1 350 ? 20.465 -4.426 38.194 1.00 84.88 350 LEU A O 1
ATOM 2494 N N . VAL A 1 351 ? 18.872 -3.379 39.357 1.00 63.48 351 VAL A N 1
ATOM 2495 C CA . VAL A 1 351 ? 19.677 -3.281 40.560 1.00 85.97 351 VAL A CA 1
ATOM 2496 C C . VAL A 1 351 ? 20.056 -4.628 41.174 1.00 95.27 351 VAL A C 1
ATOM 2497 O O . VAL A 1 351 ? 21.213 -4.870 41.513 1.00 100.43 351 VAL A O 1
ATOM 2501 N N . ASP A 1 352 ? 19.073 -5.493 41.356 1.00 98.40 352 ASP A N 1
ATOM 2502 C CA . ASP A 1 352 ? 19.344 -6.788 41.939 1.00 114.26 352 ASP A CA 1
ATOM 2503 C C . ASP A 1 352 ? 20.373 -7.477 41.083 1.00 111.27 352 ASP A C 1
ATOM 2504 O O . ASP A 1 352 ? 21.280 -8.134 41.578 1.00 106.92 352 ASP A O 1
ATOM 2509 N N . ALA A 1 353 ? 20.222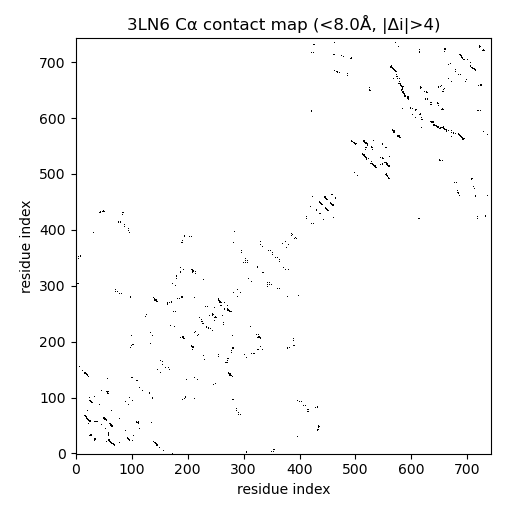 -7.302 39.783 1.00 126.46 353 ALA A N 1
ATOM 2510 C CA . ALA A 1 353 ? 21.057 -7.996 38.835 1.00 131.46 353 ALA A CA 1
ATOM 2511 C C . ALA A 1 353 ? 22.487 -7.542 39.017 1.00 125.53 353 ALA A C 1
ATOM 2512 O O . ALA A 1 353 ? 23.380 -8.349 39.209 1.00 126.20 353 ALA A O 1
ATOM 2514 N N . MET A 1 354 ? 22.702 -6.240 38.994 1.00 125.28 354 MET A N 1
ATOM 2515 C CA . MET A 1 354 ? 24.038 -5.715 39.144 1.00 107.71 354 MET A CA 1
ATOM 2516 C C . MET A 1 354 ? 24.599 -6.125 40.485 1.00 99.87 354 MET A C 1
ATOM 2517 O O . MET A 1 354 ? 25.736 -6.571 40.591 1.00 81.58 354 MET A O 1
ATOM 2522 N N . GLN A 1 355 ? 23.784 -5.977 41.515 1.00 101.58 355 GLN A N 1
ATOM 2523 C CA . GLN A 1 355 ? 24.179 -6.400 42.829 1.00 94.15 355 GLN A CA 1
ATOM 2524 C C . GLN A 1 355 ? 24.602 -7.832 42.720 1.00 86.31 355 GLN A C 1
ATOM 2525 O O . GLN A 1 355 ? 25.719 -8.182 43.068 1.00 77.51 355 GLN A O 1
ATOM 2531 N N . SER A 1 356 ? 23.702 -8.655 42.211 1.00 99.57 356 SER A N 1
ATOM 2532 C CA . SER A 1 356 ? 23.928 -10.075 42.126 1.00 108.90 356 SER A CA 1
ATOM 2533 C C . SER A 1 356 ? 25.238 -10.346 41.433 1.00 108.58 356 SER A C 1
ATOM 2534 O O . SER A 1 356 ? 26.008 -11.181 41.893 1.00 107.60 356 SER A O 1
ATOM 2537 N N . VAL A 1 357 ? 25.498 -9.643 40.337 1.00 118.34 357 VAL A N 1
ATOM 2538 C CA . VAL A 1 357 ? 26.735 -9.839 39.594 1.00 121.38 357 VAL A CA 1
ATOM 2539 C C . VAL A 1 357 ? 27.912 -9.624 40.532 1.00 120.06 357 VAL A C 1
ATOM 2540 O O . VAL A 1 357 ? 28.783 -10.479 40.651 1.00 124.02 357 VAL A O 1
ATOM 2544 N N . ILE A 1 358 ? 27.936 -8.478 41.203 1.00 102.88 358 ILE A N 1
ATOM 2545 C CA . ILE A 1 358 ? 29.027 -8.153 42.108 1.00 92.72 358 ILE A CA 1
ATOM 2546 C C . ILE A 1 358 ? 29.186 -9.210 43.181 1.00 101.77 358 ILE A C 1
ATOM 2547 O O . ILE A 1 358 ? 30.295 -9.666 43.445 1.00 102.26 358 ILE A O 1
ATOM 2552 N N . GLN A 1 359 ? 28.074 -9.569 43.819 1.00 101.86 359 GLN A N 1
ATOM 2553 C CA . GLN A 1 359 ? 28.078 -10.543 44.898 1.00 110.62 359 GLN A CA 1
ATOM 2554 C C . GLN A 1 359 ? 28.570 -11.885 44.383 1.00 116.64 359 GLN A C 1
ATOM 2555 O O . GLN A 1 359 ? 29.368 -12.554 45.031 1.00 129.62 359 GLN A O 1
ATOM 2557 N N . HIS A 1 360 ? 28.105 -12.273 43.204 1.00 120.37 360 HIS A N 1
ATOM 2558 C CA . HIS A 1 360 ? 28.433 -13.572 42.645 1.00 107.56 360 HIS A CA 1
ATOM 2559 C C . HIS A 1 360 ? 29.892 -13.697 42.216 1.00 95.01 360 HIS A C 1
ATOM 2560 O O . HIS A 1 360 ? 30.461 -14.793 42.278 1.00 82.06 360 HIS A O 1
ATOM 2567 N N . PHE A 1 361 ? 30.494 -12.597 41.761 1.00 100.45 361 PHE A N 1
ATOM 2568 C CA . PHE A 1 361 ? 31.847 -12.660 41.196 1.00 106.63 361 PHE A CA 1
ATOM 2569 C C . PHE A 1 361 ? 32.939 -12.094 42.079 1.00 116.22 361 PHE A C 1
ATOM 2570 O O . PHE A 1 361 ? 34.082 -12.005 41.644 1.00 116.37 361 PHE A O 1
ATOM 2578 N N . ASN A 1 362 ? 32.601 -11.745 43.321 1.00 120.54 362 ASN A N 1
ATOM 2579 C CA . ASN A 1 362 ? 33.575 -11.192 44.265 1.00 108.84 362 ASN A CA 1
ATOM 2580 C C . ASN A 1 362 ? 34.234 -9.940 43.678 1.00 101.41 362 ASN A C 1
ATOM 2581 O O . ASN A 1 362 ? 35.461 -9.831 43.664 1.00 82.88 362 ASN A O 1
ATOM 2583 N N . LEU A 1 363 ? 33.411 -9.005 43.197 1.00 121.02 363 LEU A N 1
ATOM 2584 C CA . LEU A 1 363 ? 33.898 -7.787 42.538 1.00 113.07 363 LEU A CA 1
ATOM 2585 C C . LEU A 1 363 ? 34.360 -6.724 43.519 1.00 99.87 363 LEU A C 1
ATOM 2586 O O . LEU A 1 363 ? 34.051 -6.782 44.705 1.00 114.05 363 LEU A O 1
ATOM 2591 N N . SER A 1 364 ? 35.114 -5.753 43.019 1.00 72.61 364 SER A N 1
ATOM 2592 C CA . SER A 1 364 ? 35.663 -4.680 43.870 1.00 65.65 364 SER A CA 1
ATOM 2593 C C . SER A 1 364 ? 34.620 -3.815 44.578 1.00 64.72 364 SER A C 1
ATOM 2594 O O . SER A 1 364 ? 33.546 -3.526 44.033 1.00 61.52 364 SER A O 1
ATOM 2596 N N . PRO A 1 365 ? 34.939 -3.403 45.811 1.00 76.69 365 PRO A N 1
ATOM 2597 C CA . PRO A 1 365 ? 34.076 -2.487 46.547 1.00 84.26 365 PRO A CA 1
ATOM 2598 C C . PRO A 1 365 ? 33.840 -1.248 45.731 1.00 80.49 365 PRO A C 1
ATOM 2599 O O . PRO A 1 365 ? 32.873 -0.543 45.979 1.00 81.67 365 PRO A O 1
ATOM 2603 N N . TYR A 1 366 ? 34.721 -0.991 44.772 1.00 70.37 366 TYR A N 1
ATOM 2604 C CA . TYR A 1 366 ? 34.583 0.158 43.908 1.00 73.39 366 TYR A CA 1
ATOM 2605 C C . TYR A 1 366 ? 33.313 0.046 43.099 1.00 78.29 366 TYR A C 1
ATOM 2606 O O . TYR A 1 366 ? 32.609 1.028 42.898 1.00 77.79 366 TYR A O 1
ATOM 2615 N N . TYR A 1 367 ? 33.018 -1.156 42.633 1.00 76.88 367 TYR A N 1
ATOM 2616 C CA . TYR A 1 367 ? 31.762 -1.396 41.932 1.00 74.44 367 TYR A CA 1
ATOM 2617 C C . TYR A 1 367 ? 30.594 -1.350 42.892 1.00 82.65 367 TYR A C 1
ATOM 2618 O O . TYR A 1 367 ? 29.480 -1.025 42.488 1.00 86.01 367 TYR A O 1
ATOM 2627 N N . GLN A 1 368 ? 30.823 -1.685 44.161 1.00 73.32 368 GLN A N 1
ATOM 2628 C CA . GLN A 1 368 ? 29.750 -1.509 45.136 1.00 76.98 368 GLN A CA 1
ATOM 2629 C C . GLN A 1 368 ? 29.527 -0.023 45.378 1.00 74.87 368 GLN A C 1
ATOM 2630 O O . GLN A 1 368 ? 28.404 0.418 45.592 1.00 76.96 368 GLN A O 1
ATOM 2636 N N . ASP A 1 369 ? 30.594 0.757 45.307 1.00 78.00 369 ASP A N 1
ATOM 2637 C CA . ASP A 1 369 ? 30.465 2.185 45.470 1.00 78.50 369 ASP A CA 1
ATOM 2638 C C . ASP A 1 369 ? 29.663 2.794 44.309 1.00 80.75 369 ASP A C 1
ATOM 2639 O O . ASP A 1 369 ? 28.937 3.765 44.518 1.00 85.28 369 ASP A O 1
ATOM 2644 N N . LEU A 1 370 ? 29.768 2.225 43.104 1.00 71.56 370 LEU A N 1
ATOM 2645 C CA . LEU A 1 370 ? 29.075 2.792 41.929 1.00 77.36 370 LEU A CA 1
ATOM 2646 C C . LEU A 1 370 ? 27.603 2.458 41.951 1.00 85.55 370 LEU A C 1
ATOM 2647 O O . LEU A 1 370 ? 26.777 3.239 41.513 1.00 74.76 370 LEU A O 1
ATOM 2652 N N . LEU A 1 371 ? 27.280 1.263 42.425 1.00 93.95 371 LEU A N 1
ATOM 2653 C CA . LEU A 1 371 ? 25.890 0.860 42.533 1.00 85.57 371 LEU A CA 1
ATOM 2654 C C . LEU A 1 371 ? 25.221 1.769 43.553 1.00 93.38 371 LEU A C 1
ATOM 2655 O O . LEU A 1 371 ? 24.189 2.350 43.282 1.00 108.53 371 LEU A O 1
ATOM 2660 N N . GLU A 1 372 ? 25.835 1.950 44.708 1.00 84.20 372 GLU A N 1
ATOM 2661 C CA . GLU A 1 372 ? 25.189 2.725 45.747 1.00 87.40 372 GLU A CA 1
ATOM 2662 C C . GLU A 1 372 ? 24.895 4.146 45.274 1.00 92.06 372 GLU A C 1
ATOM 2663 O O . GLU A 1 372 ? 23.844 4.712 45.604 1.00 85.04 372 GLU A O 1
ATOM 2669 N N . SER A 1 373 ? 25.800 4.712 44.480 1.00 98.87 373 SER A N 1
ATOM 2670 C CA . SER A 1 373 ? 25.547 6.024 43.909 1.00 98.40 373 SER A CA 1
ATOM 2671 C C . SER A 1 373 ? 24.334 5.921 42.984 1.00 100.77 373 SER A C 1
ATOM 2672 O O . SER A 1 373 ? 23.458 6.771 43.017 1.00 98.23 373 SER A O 1
ATOM 2675 N N . VAL A 1 374 ? 24.251 4.866 42.183 1.00 94.03 374 VAL A N 1
ATOM 2676 C CA . VAL A 1 374 ? 23.096 4.723 41.302 1.00 86.83 374 VAL A CA 1
ATOM 2677 C C . VAL A 1 374 ? 21.801 4.773 42.128 1.00 88.96 374 VAL A C 1
ATOM 2678 O O . VAL A 1 374 ? 20.844 5.448 41.749 1.00 77.68 374 VAL A O 1
ATOM 2682 N N . LYS A 1 375 ? 21.785 4.060 43.257 1.00 91.47 375 LYS A N 1
ATOM 2683 C CA . LYS A 1 375 ? 20.623 4.007 44.131 1.00 88.38 375 LYS A CA 1
ATOM 2684 C C . LYS A 1 375 ? 20.274 5.380 44.672 1.00 87.46 375 LYS A C 1
ATOM 2685 O O . LYS A 1 375 ? 19.106 5.767 44.683 1.00 93.02 375 LYS A O 1
ATOM 2691 N N . ARG A 1 376 ? 21.283 6.125 45.101 1.00 88.91 376 ARG A N 1
ATOM 2692 C CA . ARG A 1 376 ? 21.041 7.447 45.654 1.00 94.07 376 ARG A CA 1
ATOM 2693 C C . ARG A 1 376 ? 20.356 8.384 44.647 1.00 99.02 376 ARG A C 1
ATOM 2694 O O . ARG A 1 376 ? 19.514 9.182 45.032 1.00 103.96 376 ARG A O 1
ATOM 2696 N N . GLN A 1 377 ? 20.696 8.278 43.368 1.00 105.30 377 GLN A N 1
ATOM 2697 C CA . GLN A 1 377 ? 20.074 9.110 42.330 1.00 121.03 377 GLN A CA 1
ATOM 2698 C C . GLN A 1 377 ? 18.609 8.732 42.164 1.00 120.76 377 GLN A C 1
ATOM 2699 O O . GLN A 1 377 ? 17.746 9.579 41.932 1.00 124.74 377 GLN A O 1
ATOM 2705 N N . ILE A 1 378 ? 18.341 7.441 42.283 1.00 103.97 378 ILE A N 1
ATOM 2706 C CA . ILE A 1 378 ? 16.982 6.952 42.325 1.00 98.17 378 ILE A CA 1
ATOM 2707 C C . ILE A 1 378 ? 16.262 7.563 43.525 1.00 102.50 378 ILE A C 1
ATOM 2708 O O . ILE A 1 378 ? 15.081 7.901 43.432 1.00 98.02 378 ILE A O 1
ATOM 2710 N N . GLN A 1 379 ? 16.967 7.700 44.646 1.00 125.17 379 GLN A N 1
ATOM 2711 C CA . GLN A 1 379 ? 16.378 8.268 45.853 1.00 149.49 379 GLN A CA 1
ATOM 2712 C C . GLN A 1 379 ? 16.022 9.754 45.699 1.00 171.78 379 GLN A C 1
ATOM 2713 O O . GLN A 1 379 ? 14.884 10.142 45.943 1.00 185.18 379 GLN A O 1
ATOM 2719 N N . SER A 1 380 ? 16.987 10.591 45.321 1.00 149.31 380 SER A N 1
ATOM 2720 C CA . SER A 1 380 ? 16.713 11.989 45.005 1.00 131.22 380 SER A CA 1
ATOM 2721 C C . SER A 1 380 ? 17.303 12.304 43.639 1.00 126.77 380 SER A C 1
ATOM 2722 O O . SER A 1 380 ? 18.519 12.210 43.445 1.00 128.50 380 SER A O 1
ATOM 2725 N N . PRO A 1 381 ? 16.432 12.674 42.693 1.00 121.47 381 PRO A N 1
ATOM 2726 C CA . PRO A 1 381 ? 16.724 12.954 41.281 1.00 110.94 381 PRO A CA 1
ATOM 2727 C C . PRO A 1 381 ? 17.707 14.094 40.961 1.00 85.96 381 PRO A C 1
ATOM 2728 O O . PRO A 1 381 ? 18.257 14.085 39.865 1.00 80.46 381 PRO A O 1
ATOM 2732 N N . GLU A 1 382 ? 17.905 15.063 41.846 1.00 58.43 382 GLU A N 1
ATOM 2733 C CA . GLU A 1 382 ? 18.800 16.155 41.540 1.00 51.31 382 GLU A CA 1
ATOM 2734 C C . GLU A 1 382 ? 20.165 15.565 41.202 1.00 78.30 382 GLU A C 1
ATOM 2735 O O . GLU A 1 382 ? 20.888 16.075 40.332 1.00 75.37 382 GLU A O 1
ATOM 2737 N N . LEU A 1 383 ? 20.496 14.476 41.900 1.00 110.03 383 LEU A N 1
ATOM 2738 C CA . LEU A 1 383 ? 21.775 13.781 41.762 1.00 109.32 383 LEU A CA 1
ATOM 2739 C C . LEU A 1 383 ? 22.080 13.407 40.320 1.00 97.81 383 LEU A C 1
ATOM 2740 O O . LEU A 1 383 ? 23.235 13.431 39.881 1.00 91.04 383 LEU A O 1
ATOM 2745 N N . THR A 1 384 ? 21.046 13.058 39.581 1.00 95.91 384 THR A N 1
ATOM 2746 C CA A THR A 1 384 ? 21.203 12.685 38.188 0.38 95.44 384 THR A CA 1
ATOM 2747 C CA B THR A 1 384 ? 21.215 12.686 38.191 0.62 95.93 384 THR A CA 1
ATOM 2748 C C . THR A 1 384 ? 21.871 13.826 37.441 1.00 97.28 384 THR A C 1
ATOM 2749 O O . THR A 1 384 ? 21.830 14.976 37.875 1.00 99.53 384 THR A O 1
ATOM 2756 N N . VAL A 1 385 ? 22.485 13.505 36.319 1.00 91.66 385 VAL A N 1
ATOM 2757 C CA . VAL A 1 385 ? 23.159 14.518 35.560 1.00 93.11 385 VAL A CA 1
ATOM 2758 C C . VAL A 1 385 ? 22.196 15.635 35.245 1.00 107.34 385 VAL A C 1
ATOM 2759 O O . VAL A 1 385 ? 22.575 16.796 35.230 1.00 112.75 385 VAL A O 1
ATOM 2763 N N . ALA A 1 386 ? 20.947 15.282 34.978 1.00 106.54 386 ALA A N 1
ATOM 2764 C CA . ALA A 1 386 ? 19.950 16.292 34.691 1.00 87.24 386 ALA A CA 1
ATOM 2765 C C . ALA A 1 386 ? 19.785 17.290 35.853 1.00 95.05 386 ALA A C 1
ATOM 2766 O O . ALA A 1 386 ? 19.694 18.483 35.611 1.00 109.47 386 ALA A O 1
ATOM 2768 N N . GLY A 1 387 ? 19.774 16.832 37.104 1.00 72.45 387 GLY A N 1
ATOM 2769 C CA . GLY A 1 387 ? 19.514 17.716 38.238 1.00 75.26 387 GLY A CA 1
ATOM 2770 C C . GLY A 1 387 ? 20.561 18.787 38.489 1.00 80.88 387 GLY A C 1
ATOM 2771 O O . GLY A 1 387 ? 20.242 19.951 38.792 1.00 64.53 387 GLY A O 1
ATOM 2772 N N . GLN A 1 388 ? 21.823 18.394 38.388 1.00 83.16 388 GLN A N 1
ATOM 2773 C CA . GLN A 1 388 ? 22.903 19.347 38.435 1.00 92.35 388 GLN A CA 1
ATOM 2774 C C . GLN A 1 388 ? 22.620 20.318 37.326 1.00 86.15 388 GLN A C 1
ATOM 2775 O O . GLN A 1 388 ? 22.738 21.531 37.482 1.00 89.31 388 GLN A O 1
ATOM 2781 N N . LEU A 1 389 ? 22.192 19.760 36.204 1.00 80.12 389 LEU A N 1
ATOM 2782 C CA . LEU A 1 389 ? 22.040 20.521 34.990 1.00 79.84 389 LEU A CA 1
ATOM 2783 C C . LEU A 1 389 ? 20.902 21.528 35.077 1.00 92.20 389 LEU A C 1
ATOM 2784 O O . LEU A 1 389 ? 21.044 22.664 34.622 1.00 107.79 389 LEU A O 1
ATOM 2789 N N . LEU A 1 390 ? 19.786 21.147 35.685 1.00 85.43 390 LEU A N 1
ATOM 2790 C CA . LEU A 1 390 ? 18.625 22.024 35.688 1.00 96.98 390 LEU A CA 1
ATOM 2791 C C . LEU A 1 390 ? 18.951 23.418 36.212 1.00 116.64 390 LEU A C 1
ATOM 2792 O O . LEU A 1 390 ? 18.571 24.413 35.600 1.00 122.35 390 LEU A O 1
ATOM 2797 N N . GLU A 1 391 ? 19.651 23.495 37.339 1.00 122.13 391 GLU A N 1
ATOM 2798 C CA . GLU A 1 391 ? 19.930 24.785 37.933 1.00 116.46 391 GLU A CA 1
ATOM 2799 C C . GLU A 1 391 ? 20.717 25.643 36.960 1.00 110.65 391 GLU A C 1
ATOM 2800 O O . GLU A 1 391 ? 20.566 26.854 36.935 1.00 111.99 391 GLU A O 1
ATOM 2806 N N . MET A 1 392 ? 21.558 25.019 36.149 1.00 99.93 392 MET A N 1
ATOM 2807 C CA . MET A 1 392 ? 22.449 25.779 35.289 1.00 93.33 392 MET A CA 1
ATOM 2808 C C . MET A 1 392 ? 21.676 26.462 34.171 1.00 93.69 392 MET A C 1
ATOM 2809 O O . MET A 1 392 ? 22.004 27.585 33.781 1.00 90.06 392 MET A O 1
ATOM 2812 N N . ILE A 1 393 ? 20.646 25.789 33.662 1.00 105.09 393 ILE A N 1
ATOM 2813 C CA . ILE A 1 393 ? 19.858 26.312 32.544 1.00 121.07 393 ILE A CA 1
ATOM 2814 C C . ILE A 1 393 ? 19.078 27.529 32.968 1.00 147.74 393 ILE A C 1
ATOM 2815 O O . ILE A 1 393 ? 18.466 27.550 34.031 1.00 150.79 393 ILE A O 1
ATOM 2819 N N . GLU A 1 394 ? 19.088 28.545 32.125 1.00 169.48 394 GLU A N 1
ATOM 2820 C CA . GLU A 1 394 ? 18.412 29.774 32.450 1.00 171.45 394 GLU A CA 1
ATOM 2821 C C . GLU A 1 394 ? 17.560 30.237 31.303 1.00 175.87 394 GLU A C 1
ATOM 2822 O O . GLU A 1 394 ? 18.021 30.317 30.169 1.00 199.59 394 GLU A O 1
ATOM 2828 N N . GLY A 1 395 ? 16.318 30.576 31.606 1.00 136.67 395 GLY A N 1
ATOM 2829 C CA . GLY A 1 395 ? 15.391 30.939 30.564 1.00 123.30 395 GLY A CA 1
ATOM 2830 C C . GLY A 1 395 ? 15.291 29.837 29.523 1.00 118.90 395 GLY A C 1
ATOM 2831 O O . GLY A 1 395 ? 15.221 30.105 28.326 1.00 122.33 395 GLY A O 1
ATOM 2832 N N . LEU A 1 396 ? 15.298 28.591 29.981 1.00 122.91 396 LEU A N 1
ATOM 2833 C CA . LEU A 1 396 ? 15.199 27.436 29.086 1.00 122.40 396 LEU A CA 1
ATOM 2834 C C . LEU A 1 396 ? 16.374 27.362 28.088 1.00 144.45 396 LEU A C 1
ATOM 2835 O O . LEU A 1 396 ? 16.311 26.641 27.085 1.00 131.44 396 LEU A O 1
ATOM 2837 N N . SER A 1 397 ? 17.440 28.105 28.382 1.00 176.34 397 SER A N 1
ATOM 2838 C CA . SER A 1 397 ? 18.653 28.094 27.576 1.00 189.97 397 SER A CA 1
ATOM 2839 C C . SER A 1 397 ? 19.885 27.903 28.444 1.00 207.67 397 SER A C 1
ATOM 2840 O O . SER A 1 397 ? 20.136 28.662 29.382 1.00 222.54 397 SER A O 1
ATOM 2843 N N . LEU A 1 398 ? 20.664 26.887 28.104 1.00 196.75 398 LEU A N 1
ATOM 2844 C CA . LEU A 1 398 ? 21.906 26.614 28.795 1.00 172.37 398 LEU A CA 1
ATOM 2845 C C . LEU A 1 398 ? 23.039 27.215 28.004 1.00 158.99 398 LEU A C 1
ATOM 2846 O O . LEU A 1 398 ? 24.196 26.927 28.267 1.00 166.36 398 LEU A O 1
ATOM 2851 N N . GLU A 1 399 ? 22.704 28.037 27.021 1.00 141.64 399 GLU A N 1
ATOM 2852 C CA . GLU A 1 399 ? 23.708 28.634 26.169 1.00 125.42 399 GLU A CA 1
ATOM 2853 C C . GLU A 1 399 ? 24.623 29.547 26.994 1.00 109.92 399 GLU A C 1
ATOM 2854 O O . GLU A 1 399 ? 25.810 29.688 26.691 1.00 97.35 399 GLU A O 1
ATOM 2860 N N . THR A 1 400 ? 24.100 30.165 28.044 1.00 113.45 400 THR A N 1
ATOM 2861 C CA . THR A 1 400 ? 24.979 30.970 28.890 1.00 114.22 400 THR A CA 1
ATOM 2862 C C . THR A 1 400 ? 25.972 30.043 29.565 1.00 112.51 400 THR A C 1
ATOM 2863 O O . THR A 1 400 ? 27.179 30.299 29.630 1.00 108.06 400 THR A O 1
ATOM 2867 N N . PHE A 1 401 ? 25.426 28.942 30.053 1.00 113.33 401 PHE A N 1
ATOM 2868 C CA . PHE A 1 401 ? 26.203 27.955 30.752 1.00 112.23 401 PHE A CA 1
ATOM 2869 C C . PHE A 1 401 ? 27.215 27.287 29.840 1.00 120.58 401 PHE A C 1
ATOM 2870 O O . PHE A 1 401 ? 28.365 27.125 30.219 1.00 126.39 401 PHE A O 1
ATOM 2878 N N . GLY A 1 402 ? 26.792 26.891 28.645 1.00 127.68 402 GLY A N 1
ATOM 2879 C CA . GLY A 1 402 ? 27.645 26.190 27.702 1.00 123.38 402 GLY A CA 1
ATOM 2880 C C . GLY A 1 402 ? 28.862 27.012 27.365 1.00 116.34 402 GLY A C 1
ATOM 2881 O O . GLY A 1 402 ? 29.974 26.501 27.325 1.00 111.74 402 GLY A O 1
ATOM 2882 N N . GLN A 1 403 ? 28.651 28.296 27.124 1.00 125.78 403 GLN A N 1
ATOM 2883 C CA . GLN A 1 403 ? 29.755 29.184 26.849 1.00 119.74 403 GLN A CA 1
ATOM 2884 C C . GLN A 1 403 ? 30.672 29.116 28.052 1.00 98.38 403 GLN A C 1
ATOM 2885 O O . GLN A 1 403 ? 31.874 28.922 27.916 1.00 87.11 403 GLN A O 1
ATOM 2891 N N . ARG A 1 404 ? 30.083 29.230 29.240 1.00 101.10 404 ARG A N 1
ATOM 2892 C CA . ARG A 1 404 ? 30.833 29.296 30.492 1.00 108.66 404 ARG A CA 1
ATOM 2893 C C . ARG A 1 404 ? 31.678 28.052 30.742 1.00 99.43 404 ARG A C 1
ATOM 2894 O O . ARG A 1 404 ? 32.818 28.151 31.198 1.00 78.38 404 ARG A O 1
ATOM 2902 N N . GLN A 1 405 ? 31.122 26.885 30.444 1.00 104.70 405 GLN A N 1
ATOM 2903 C CA . GLN A 1 405 ? 31.838 25.636 30.639 1.00 100.41 405 GLN A CA 1
ATOM 2904 C C . GLN A 1 405 ? 32.898 25.442 29.554 1.00 90.00 405 GLN A C 1
ATOM 2905 O O . GLN A 1 405 ? 34.050 25.157 29.862 1.00 75.51 405 GLN A O 1
ATOM 2911 N N . GLY A 1 406 ? 32.507 25.607 28.291 1.00 90.98 406 GLY A N 1
ATOM 2912 C CA . GLY A 1 406 ? 33.399 25.462 27.150 1.00 84.77 406 GLY A CA 1
ATOM 2913 C C . GLY A 1 406 ? 34.661 26.301 27.250 1.00 77.57 406 GLY A C 1
ATOM 2914 O O . GLY A 1 406 ? 35.768 25.848 26.940 1.00 71.88 406 GLY A O 1
ATOM 2915 N N . GLN A 1 407 ? 34.512 27.540 27.687 1.00 78.44 407 GLN A N 1
ATOM 2916 C CA . GLN A 1 407 ? 35.676 28.390 27.860 1.00 88.17 407 GLN A CA 1
ATOM 2917 C C . GLN A 1 407 ? 36.499 27.844 29.014 1.00 78.01 407 GLN A C 1
ATOM 2918 O O . GLN A 1 407 ? 37.705 27.722 28.914 1.00 68.52 407 GLN A O 1
ATOM 2924 N N . ILE A 1 408 ? 35.840 27.505 30.111 1.00 85.25 408 ILE A N 1
ATOM 2925 C CA . ILE A 1 408 ? 36.549 27.024 31.281 1.00 92.73 408 ILE A CA 1
ATOM 2926 C C . ILE A 1 408 ? 37.433 25.856 30.901 1.00 99.29 408 ILE A C 1
ATOM 2927 O O . ILE A 1 408 ? 38.610 25.782 31.293 1.00 90.75 408 ILE A O 1
ATOM 2932 N N . TYR A 1 409 ? 36.839 24.916 30.169 1.00 93.53 409 TYR A N 1
ATOM 2933 C CA . TYR A 1 409 ? 37.536 23.703 29.801 1.00 83.89 409 TYR A CA 1
ATOM 2934 C C . TYR A 1 409 ? 38.664 24.017 28.854 1.00 76.91 409 TYR A C 1
ATOM 2935 O O . TYR A 1 409 ? 39.730 23.406 28.924 1.00 74.58 409 TYR A O 1
ATOM 2944 N N . HIS A 1 410 ? 38.439 24.995 27.988 1.00 81.99 410 HIS A N 1
ATOM 2945 C CA . HIS A 1 410 ? 39.479 25.442 27.075 1.00 77.89 410 HIS A CA 1
ATOM 2946 C C . HIS A 1 410 ? 40.704 25.924 27.854 1.00 81.52 410 HIS A C 1
ATOM 2947 O O . HIS A 1 410 ? 41.852 25.775 27.416 1.00 80.72 410 HIS A O 1
ATOM 2954 N N . ASP A 1 411 ? 40.475 26.515 29.011 1.00 77.51 411 ASP A N 1
ATOM 2955 C CA . ASP A 1 411 ? 41.595 27.014 29.766 1.00 83.94 411 ASP A CA 1
ATOM 2956 C C . ASP A 1 411 ? 42.342 25.812 30.345 1.00 77.21 411 ASP A C 1
ATOM 2957 O O . ASP A 1 411 ? 43.583 25.777 30.399 1.00 76.13 411 ASP A O 1
ATOM 2962 N N . TYR A 1 412 ? 41.572 24.804 30.732 1.00 64.89 412 TYR A N 1
ATOM 2963 C CA . TYR A 1 412 ? 42.133 23.563 31.226 1.00 58.30 412 TYR A CA 1
ATOM 2964 C C . TYR A 1 412 ? 43.049 22.889 30.192 1.00 66.62 412 TYR A C 1
ATOM 2965 O O . TYR A 1 412 ? 44.101 22.324 30.534 1.00 68.47 412 TYR A O 1
ATOM 2974 N N . ALA A 1 413 ? 42.641 22.930 28.925 1.00 68.85 413 ALA A N 1
ATOM 2975 C CA . ALA A 1 413 ? 43.402 22.286 27.853 1.00 69.38 413 ALA A CA 1
ATOM 2976 C C . ALA A 1 413 ? 44.770 22.943 27.731 1.00 62.45 413 ALA A C 1
ATOM 2977 O O . ALA A 1 413 ? 45.737 22.373 27.236 1.00 57.41 413 ALA A O 1
ATOM 2979 N N . TRP A 1 414 ? 44.812 24.171 28.204 1.00 63.26 414 TRP A N 1
ATOM 2980 C CA . TRP A 1 414 ? 45.976 24.999 28.102 1.00 62.99 414 TRP A CA 1
ATOM 2981 C C . TRP A 1 414 ? 46.600 25.131 29.464 1.00 74.74 414 TRP A C 1
ATOM 2982 O O . TRP A 1 414 ? 47.448 25.970 29.685 1.00 76.26 414 TRP A O 1
ATOM 2993 N N . GLU A 1 415 ? 46.184 24.282 30.383 1.00 89.63 415 GLU A N 1
ATOM 2994 C CA . GLU A 1 415 ? 46.549 24.464 31.766 1.00 86.30 415 GLU A CA 1
ATOM 2995 C C . GLU A 1 415 ? 47.990 24.083 32.021 1.00 88.42 415 GLU A C 1
ATOM 2996 O O . GLU A 1 415 ? 48.722 24.822 32.652 1.00 120.16 415 GLU A O 1
ATOM 3002 N N . ALA A 1 416 ? 48.424 22.947 31.527 1.00 69.69 416 ALA A N 1
ATOM 3003 C CA . ALA A 1 416 ? 49.844 22.610 31.628 1.00 66.02 416 ALA A CA 1
ATOM 3004 C C . ALA A 1 416 ? 50.245 22.182 30.257 1.00 80.27 416 ALA A C 1
ATOM 3005 O O . ALA A 1 416 ? 50.135 20.998 29.919 1.00 90.30 416 ALA A O 1
ATOM 3007 N N . PRO A 1 417 ? 50.608 23.162 29.432 1.00 70.05 417 PRO A N 1
ATOM 3008 C CA . PRO A 1 417 ? 50.870 23.078 27.992 1.00 69.32 417 PRO A CA 1
ATOM 3009 C C . PRO A 1 417 ? 51.907 22.044 27.655 1.00 64.54 417 PRO A C 1
ATOM 3010 O O . PRO A 1 417 ? 51.884 21.451 26.579 1.00 73.71 417 PRO A O 1
ATOM 3014 N N . TYR A 1 418 ? 52.813 21.850 28.599 1.00 52.44 418 TYR A N 1
ATOM 3015 C CA . TYR A 1 418 ? 53.879 20.887 28.487 1.00 42.96 418 TYR A CA 1
ATOM 3016 C C . TYR A 1 418 ? 53.409 19.475 28.758 1.00 43.42 418 TYR A C 1
ATOM 3017 O O . TYR A 1 418 ? 53.902 18.546 28.150 1.00 53.56 418 TYR A O 1
ATOM 3026 N N . ALA A 1 419 ? 52.480 19.311 29.690 1.00 41.78 419 ALA A N 1
ATOM 3027 C CA . ALA A 1 419 ? 52.002 17.993 30.031 1.00 55.13 419 ALA A CA 1
ATOM 3028 C C . ALA A 1 419 ? 50.893 17.540 29.087 1.00 66.67 419 ALA A C 1
ATOM 3029 O O . ALA A 1 419 ? 50.039 18.358 28.705 1.00 50.28 419 ALA A O 1
ATOM 3031 N N . LEU A 1 420 ? 50.906 16.235 28.758 1.00 66.39 420 LEU A N 1
ATOM 3032 C CA . LEU A 1 420 ? 49.826 15.562 28.053 1.00 52.27 420 LEU A CA 1
ATOM 3033 C C . LEU A 1 420 ? 48.846 14.984 29.040 1.00 57.87 420 LEU A C 1
ATOM 3034 O O . LEU A 1 420 ? 49.217 14.124 29.794 1.00 49.40 420 LEU A O 1
ATOM 3039 N N . LYS A 1 421 ? 47.605 15.454 29.049 1.00 67.44 421 LYS A N 1
ATOM 3040 C CA . LYS A 1 421 ? 46.697 15.134 30.136 1.00 73.42 421 LYS A CA 1
ATOM 3041 C C . LYS A 1 421 ? 46.579 13.645 30.356 1.00 80.81 421 LYS A C 1
ATOM 3042 O O . LYS A 1 421 ? 46.557 13.168 31.486 1.00 104.87 421 LYS A O 1
ATOM 3048 N N . GLY A 1 422 ? 46.499 12.875 29.301 1.00 62.42 422 GLY A N 1
ATOM 3049 C CA . GLY A 1 422 ? 46.502 11.448 29.535 1.00 84.57 422 GLY A CA 1
ATOM 3050 C C . GLY A 1 422 ? 47.695 10.929 30.359 1.00 64.59 422 GLY A C 1
ATOM 3051 O O . GLY A 1 422 ? 47.508 9.993 31.102 1.00 44.28 422 GLY A O 1
ATOM 3052 N N . TYR A 1 423 ? 48.889 11.512 30.208 1.00 60.03 423 TYR A N 1
ATOM 3053 C CA . TYR A 1 423 ? 50.143 10.864 30.603 1.00 48.60 423 TYR A CA 1
ATOM 3054 C C . TYR A 1 423 ? 51.174 11.696 31.341 1.00 58.93 423 TYR A C 1
ATOM 3055 O O . TYR A 1 423 ? 52.359 11.722 30.971 1.00 62.35 423 TYR A O 1
ATOM 3064 N N . GLU A 1 424 ? 50.743 12.337 32.409 1.00 57.74 424 GLU A N 1
ATOM 3065 C CA . GLU A 1 424 ? 51.599 13.231 33.175 1.00 45.64 424 GLU A CA 1
ATOM 3066 C C . GLU A 1 424 ? 52.599 12.475 34.034 1.00 67.54 424 GLU A C 1
ATOM 3067 O O . GLU A 1 424 ? 53.456 13.086 34.678 1.00 75.61 424 GLU A O 1
ATOM 3073 N N . THR A 1 425 ? 52.459 11.150 34.051 1.00 66.91 425 THR A N 1
ATOM 3074 C CA . THR A 1 425 ? 53.297 10.271 34.830 1.00 57.68 425 THR A CA 1
ATOM 3075 C C . THR A 1 425 ? 54.630 10.092 34.133 1.00 69.08 425 THR A C 1
ATOM 3076 O O . THR A 1 425 ? 55.653 9.820 34.761 1.00 70.48 425 THR A O 1
ATOM 3080 N N . MET A 1 426 ? 54.617 10.246 32.815 1.00 63.67 426 MET A N 1
ATOM 3081 C CA . MET A 1 426 ? 55.760 9.883 32.008 1.00 55.90 426 MET A CA 1
ATOM 3082 C C . MET A 1 426 ? 56.684 11.030 31.799 1.00 57.16 426 MET A C 1
ATOM 3083 O O . MET A 1 426 ? 56.277 12.178 31.941 1.00 63.17 426 MET A O 1
ATOM 3088 N N . GLU A 1 427 ? 57.921 10.727 31.409 1.00 54.51 427 GLU A N 1
ATOM 3089 C CA . GLU A 1 427 ? 58.915 11.768 31.203 1.00 57.96 427 GLU A CA 1
ATOM 3090 C C . GLU A 1 427 ? 58.394 12.900 30.290 1.00 54.07 427 GLU A C 1
ATOM 3091 O O . GLU A 1 427 ? 57.816 12.675 29.203 1.00 45.74 427 GLU A O 1
ATOM 3097 N N . LEU A 1 428 ? 58.623 14.131 30.713 1.00 56.95 428 LEU A N 1
ATOM 3098 C CA . LEU A 1 428 ? 58.164 15.254 29.911 1.00 60.78 428 LEU A CA 1
ATOM 3099 C C . LEU A 1 428 ? 58.558 15.137 28.457 1.00 59.58 428 LEU A C 1
ATOM 3100 O O . LEU A 1 428 ? 57.757 15.416 27.590 1.00 70.66 428 LEU A O 1
ATOM 3105 N N . SER A 1 429 ? 59.785 14.733 28.181 1.00 63.48 429 SER A N 1
ATOM 3106 C CA . SER A 1 429 ? 60.209 14.598 26.801 1.00 63.02 429 SER A CA 1
ATOM 3107 C C . SER A 1 429 ? 59.319 13.614 26.041 1.00 50.57 429 SER A C 1
ATOM 3108 O O . SER A 1 429 ? 59.051 13.788 24.863 1.00 58.49 429 SER A O 1
ATOM 3111 N N . THR A 1 430 ? 58.836 12.588 26.702 1.00 40.16 430 THR A N 1
ATOM 3112 C CA . THR A 1 430 ? 58.099 11.600 25.977 1.00 42.64 430 THR A CA 1
ATOM 3113 C C . THR A 1 430 ? 56.718 12.140 25.803 1.00 43.78 430 THR A C 1
ATOM 3114 O O . THR A 1 430 ? 56.093 11.954 24.778 1.00 46.33 430 THR A O 1
ATOM 3118 N N . GLN A 1 431 ? 56.234 12.846 26.799 1.00 50.24 431 GLN A N 1
ATOM 3119 C CA . GLN A 1 431 ? 54.898 13.405 26.713 1.00 60.59 431 GLN A CA 1
ATOM 3120 C C . GLN A 1 431 ? 54.730 14.320 25.509 1.00 64.49 431 GLN A C 1
ATOM 3121 O O . GLN A 1 431 ? 53.700 14.293 24.860 1.00 73.28 431 GLN A O 1
ATOM 3127 N N . LEU A 1 432 ? 55.719 15.165 25.246 1.00 60.11 432 LEU A N 1
ATOM 3128 C CA . LEU A 1 432 ? 55.666 16.066 24.109 1.00 64.14 432 LEU A CA 1
ATOM 3129 C C . LEU A 1 432 ? 55.644 15.289 22.813 1.00 58.31 432 LEU A C 1
ATOM 3130 O O . LEU A 1 432 ? 54.818 15.504 21.936 1.00 56.98 432 LEU A O 1
ATOM 3135 N N . LEU A 1 433 ? 56.554 14.351 22.710 1.00 47.11 433 LEU A N 1
ATOM 3136 C CA . LEU A 1 433 ? 56.626 13.532 21.526 1.00 49.92 433 LEU A CA 1
ATOM 3137 C C . LEU A 1 433 ? 55.302 12.893 21.296 1.00 52.44 433 LEU A C 1
ATOM 3138 O O . LEU A 1 433 ? 54.823 12.839 20.177 1.00 65.72 433 LEU A O 1
ATOM 3143 N N . LEU A 1 434 ? 54.711 12.397 22.373 1.00 51.94 434 LEU A N 1
ATOM 3144 C CA . LEU A 1 434 ? 53.438 11.725 22.298 1.00 45.59 434 LEU A CA 1
ATOM 3145 C C . LEU A 1 434 ? 52.386 12.657 21.772 1.00 52.21 434 LEU A C 1
ATOM 3146 O O . LEU A 1 434 ? 51.555 12.239 20.984 1.00 51.75 434 LEU A O 1
ATOM 3151 N N . PHE A 1 435 ? 52.465 13.927 22.188 1.00 57.31 435 PHE A N 1
ATOM 3152 C CA . PHE A 1 435 ? 51.558 14.994 21.751 1.00 55.85 435 PHE A CA 1
ATOM 3153 C C . PHE A 1 435 ? 51.629 15.156 20.254 1.00 54.46 435 PHE A C 1
ATOM 3154 O O . PHE A 1 435 ? 50.607 15.083 19.580 1.00 51.79 435 PHE A O 1
ATOM 3162 N N . ASP A 1 436 ? 52.840 15.357 19.743 1.00 53.99 436 ASP A N 1
ATOM 3163 C CA . ASP A 1 436 ? 53.056 15.441 18.319 1.00 58.24 436 ASP A CA 1
ATOM 3164 C C . ASP A 1 436 ? 52.449 14.220 17.578 1.00 59.95 436 ASP A C 1
ATOM 3165 O O . ASP A 1 436 ? 51.798 14.362 16.531 1.00 55.01 436 ASP A O 1
ATOM 3170 N N . VAL A 1 437 ? 52.648 13.032 18.141 1.00 54.49 437 VAL A N 1
ATOM 3171 C CA . VAL A 1 437 ? 52.122 11.819 17.563 1.00 57.99 437 VAL A CA 1
ATOM 3172 C C . VAL A 1 437 ? 50.603 11.864 17.460 1.00 62.00 437 VAL A C 1
ATOM 3173 O O . VAL A 1 437 ? 50.014 11.487 16.441 1.00 58.32 437 VAL A O 1
ATOM 3177 N N . ILE A 1 438 ? 49.959 12.311 18.523 1.00 54.40 438 ILE A N 1
ATOM 3178 C CA . ILE A 1 438 ? 48.515 12.329 18.537 1.00 49.54 438 ILE A CA 1
ATOM 3179 C C . ILE A 1 438 ? 47.969 13.384 17.599 1.00 48.95 438 ILE A C 1
ATOM 3180 O O . ILE A 1 438 ? 47.047 13.096 16.853 1.00 53.76 438 ILE A O 1
ATOM 3185 N N . GLN A 1 439 ? 48.531 14.589 17.594 1.00 48.30 439 GLN A N 1
ATOM 3186 C CA . GLN A 1 439 ? 48.019 15.611 16.695 1.00 65.17 439 GLN A CA 1
ATOM 3187 C C . GLN A 1 439 ? 48.348 15.287 15.251 1.00 71.42 439 GLN A C 1
ATOM 3188 O O . GLN A 1 439 ? 47.527 15.495 14.363 1.00 64.74 439 GLN A O 1
ATOM 3194 N N . LYS A 1 440 ? 49.536 14.773 14.999 1.00 70.69 440 LYS A N 1
ATOM 3195 C CA . LYS A 1 440 ? 49.929 14.528 13.623 1.00 69.47 440 LYS A CA 1
ATOM 3196 C C . LYS A 1 440 ? 49.371 13.217 13.098 1.00 62.43 440 LYS A C 1
ATOM 3197 O O . LYS A 1 440 ? 49.586 12.892 11.938 1.00 77.21 440 LYS A O 1
ATOM 3200 N N . GLY A 1 441 ? 48.646 12.474 13.929 1.00 46.00 441 GLY A N 1
ATOM 3201 C CA . GLY A 1 441 ? 47.888 11.334 13.442 1.00 55.57 441 GLY A CA 1
ATOM 3202 C C . GLY A 1 441 ? 48.620 10.014 13.317 1.00 62.40 441 GLY A C 1
ATO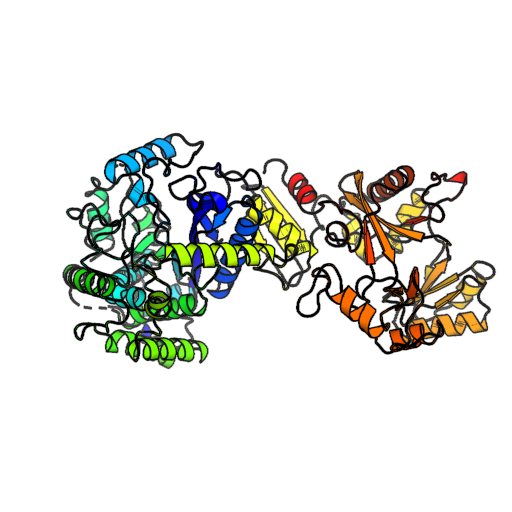M 3203 O O . GLY A 1 441 ? 48.084 9.048 12.741 1.00 65.22 441 GLY A O 1
ATOM 3204 N N . VAL A 1 442 ? 49.837 9.948 13.849 1.00 49.39 442 VAL A N 1
ATOM 3205 C CA . VAL A 1 442 ? 50.560 8.690 13.874 1.00 59.97 442 VAL A CA 1
ATOM 3206 C C . VAL A 1 442 ? 49.835 7.775 14.852 1.00 67.06 442 VAL A C 1
ATOM 3207 O O . VAL A 1 442 ? 49.211 8.248 15.801 1.00 57.96 442 VAL A O 1
ATOM 3211 N N . ASN A 1 443 ? 49.865 6.478 14.561 1.00 73.44 443 ASN A N 1
ATOM 3212 C CA . ASN A 1 443 ? 49.263 5.430 15.373 1.00 62.59 443 ASN A CA 1
ATOM 3213 C C . ASN A 1 443 ? 50.273 5.028 16.391 1.00 56.96 443 ASN A C 1
ATOM 3214 O O . ASN A 1 443 ? 51.428 4.944 16.036 1.00 64.71 443 ASN A O 1
ATOM 3219 N N . PHE A 1 444 ? 49.894 4.707 17.625 1.00 56.67 444 PHE A N 1
ATOM 3220 C CA . PHE A 1 444 ? 50.932 4.404 18.608 1.00 56.37 444 PHE A CA 1
ATOM 3221 C C . PHE A 1 444 ? 50.485 3.451 19.683 1.00 60.30 444 PHE A C 1
ATOM 3222 O O . PHE A 1 444 ? 49.300 3.372 20.010 1.00 71.14 444 PHE A O 1
ATOM 3230 N N . GLU A 1 445 ? 51.465 2.771 20.263 1.00 62.20 445 GLU A N 1
ATOM 3231 C CA . GLU A 1 445 ? 51.287 1.936 21.443 1.00 42.49 445 GLU A CA 1
ATOM 3232 C C . GLU A 1 445 ? 52.366 2.367 22.368 1.00 53.29 445 GLU A C 1
ATOM 3233 O O . GLU A 1 445 ? 53.524 2.432 21.967 1.00 49.62 445 GLU A O 1
ATOM 3239 N N . VAL A 1 446 ? 52.005 2.648 23.609 1.00 57.20 446 VAL A N 1
ATOM 3240 C CA . VAL A 1 446 ? 52.998 2.719 24.665 1.00 67.17 446 VAL A CA 1
ATOM 3241 C C . VAL A 1 446 ? 53.318 1.260 25.071 1.00 74.09 446 VAL A C 1
ATOM 3242 O O . VAL A 1 446 ? 52.542 0.595 25.749 1.00 74.11 446 VAL A O 1
ATOM 3244 N N . LEU A 1 447 ? 54.428 0.729 24.587 1.00 92.78 447 LEU A N 1
ATOM 3245 C CA . LEU A 1 447 ? 54.738 -0.646 24.889 1.00 90.53 447 LEU A CA 1
ATOM 3246 C C . LEU A 1 447 ? 55.027 -0.784 26.356 1.00 103.12 447 LEU A C 1
ATOM 3247 O O . LEU A 1 447 ? 54.530 -1.707 26.963 1.00 125.24 447 LEU A O 1
ATOM 3252 N N . ASP A 1 448 ? 55.808 0.124 26.943 1.00 82.57 448 ASP A N 1
ATOM 3253 C CA . ASP A 1 448 ? 56.145 -0.012 28.355 1.00 73.70 448 ASP A CA 1
ATOM 3254 C C . ASP A 1 448 ? 55.694 1.041 29.316 1.00 73.51 448 ASP A C 1
ATOM 3255 O O . ASP A 1 448 ? 55.333 0.746 30.443 1.00 100.33 448 ASP A O 1
ATOM 3260 N N . GLU A 1 449 ? 55.768 2.280 28.894 1.00 66.88 449 GLU A N 1
ATOM 3261 C CA . GLU A 1 449 ? 55.334 3.410 29.730 1.00 65.88 449 GLU A CA 1
ATOM 3262 C C . GLU A 1 449 ? 56.349 3.729 30.771 1.00 60.73 449 GLU A C 1
ATOM 3263 O O . GLU A 1 449 ? 56.811 4.873 30.862 1.00 61.85 449 GLU A O 1
ATOM 3269 N N . GLN A 1 450 ? 56.679 2.710 31.558 1.00 78.20 450 GLN A N 1
ATOM 3270 C CA . GLN A 1 450 ? 57.630 2.856 32.637 1.00 72.27 450 GLN A CA 1
ATOM 3271 C C . GLN A 1 450 ? 58.970 3.151 32.032 1.00 79.61 450 GLN A C 1
ATOM 3272 O O . GLN A 1 450 ? 59.712 3.991 32.537 1.00 90.88 450 GLN A O 1
ATOM 3275 N N . ASP A 1 451 ? 59.253 2.492 30.914 1.00 75.92 451 ASP A N 1
ATOM 3276 C CA . ASP A 1 451 ? 60.532 2.647 30.244 1.00 87.44 451 ASP A CA 1
ATOM 3277 C C . ASP A 1 451 ? 60.446 3.676 29.136 1.00 78.58 451 ASP A C 1
ATOM 3278 O O . ASP A 1 451 ? 61.389 3.886 28.399 1.00 69.08 451 ASP A O 1
ATOM 3283 N N . GLN A 1 452 ? 59.317 4.333 29.011 1.00 76.35 452 GLN A N 1
ATOM 3284 C CA . GLN A 1 452 ? 59.212 5.347 28.009 1.00 63.83 452 GLN A CA 1
ATOM 3285 C C . GLN A 1 452 ? 59.368 4.704 26.673 1.00 59.90 452 GLN A C 1
ATOM 3286 O O . GLN A 1 452 ? 59.969 5.267 25.789 1.00 52.50 452 GLN A O 1
ATOM 3292 N N . PHE A 1 453 ? 58.865 3.495 26.522 1.00 74.90 453 PHE A N 1
ATOM 3293 C CA . PHE A 1 453 ? 59.007 2.793 25.252 1.00 72.00 453 PHE A CA 1
ATOM 3294 C C . PHE A 1 453 ? 57.761 2.870 24.382 1.00 64.62 453 PHE A C 1
ATOM 3295 O O . PHE A 1 453 ? 56.667 2.456 24.765 1.00 65.89 453 PHE A O 1
ATOM 3303 N N . LEU A 1 454 ? 57.940 3.348 23.172 1.00 62.15 454 LEU A N 1
ATOM 3304 C CA . LEU A 1 454 ? 56.808 3.555 22.292 1.00 60.24 454 LEU A CA 1
ATOM 3305 C C . LEU A 1 454 ? 56.921 2.780 20.997 1.00 51.60 454 LEU A C 1
ATOM 3306 O O . LEU A 1 454 ? 57.993 2.733 20.400 1.00 54.36 454 LEU A O 1
ATOM 3311 N N . LYS A 1 455 ? 55.816 2.203 20.544 1.00 35.57 455 LYS A N 1
ATOM 3312 C CA . LYS A 1 455 ? 55.748 1.774 19.156 1.00 50.55 455 LYS A CA 1
ATOM 3313 C C . LYS A 1 455 ? 54.826 2.675 18.400 1.00 45.12 455 LYS A C 1
ATOM 3314 O O . LYS A 1 455 ? 53.654 2.800 18.715 1.00 53.67 455 LYS A O 1
ATOM 3320 N N . LEU A 1 456 ? 55.322 3.303 17.370 1.00 47.27 456 LEU A N 1
ATOM 3321 C CA . LEU A 1 456 ? 54.409 4.083 16.565 1.00 70.88 456 LEU A CA 1
ATOM 3322 C C . LEU A 1 456 ? 54.585 3.802 15.081 1.00 79.38 456 LEU A C 1
ATOM 3323 O O . LEU A 1 456 ? 55.644 3.395 14.622 1.00 74.09 456 LEU A O 1
ATOM 3328 N N . TRP A 1 457 ? 53.504 3.961 14.341 1.00 82.64 457 TRP A N 1
ATOM 3329 C CA . TRP A 1 457 ? 53.498 3.568 12.953 1.00 92.27 457 TRP A CA 1
ATOM 3330 C C . TRP A 1 457 ? 52.465 4.338 12.128 1.00 96.53 457 TRP A C 1
ATOM 3331 O O . TRP A 1 457 ? 51.428 4.802 12.615 1.00 96.57 457 TRP A O 1
ATOM 3342 N N . HIS A 1 458 ? 52.784 4.455 10.853 1.00 90.48 458 HIS A N 1
ATOM 3343 C CA . HIS A 1 458 ? 51.860 4.958 9.869 1.00 85.40 458 HIS A CA 1
ATOM 3344 C C . HIS A 1 458 ? 51.738 3.936 8.754 1.00 77.34 458 HIS A C 1
ATOM 3345 O O . HIS A 1 458 ? 52.668 3.736 7.949 1.00 58.02 458 HIS A O 1
ATOM 3352 N N . ASN A 1 459 ? 50.595 3.278 8.693 1.00 75.88 459 ASN A N 1
ATOM 3353 C CA . ASN A 1 459 ? 50.430 2.278 7.656 1.00 86.97 459 ASN A CA 1
ATOM 3354 C C . ASN A 1 459 ? 51.425 1.144 7.841 1.00 84.31 459 ASN A C 1
ATOM 3355 O O . ASN A 1 459 ? 51.545 0.561 8.925 1.00 69.31 459 ASN A O 1
ATOM 3360 N N . SER A 1 460 ? 52.153 0.837 6.773 1.00 97.93 460 SER A N 1
ATOM 3361 C CA . SER A 1 460 ? 53.094 -0.258 6.781 1.00 104.67 460 SER A CA 1
ATOM 3362 C C . SER A 1 460 ? 54.326 0.091 7.620 1.00 73.47 460 SER A C 1
ATOM 3363 O O . SER A 1 460 ? 54.930 -0.789 8.195 1.00 56.70 460 SER A O 1
ATOM 3365 N N . HIS A 1 461 ? 54.669 1.377 7.685 1.00 91.80 461 HIS A N 1
ATOM 3366 C CA . HIS A 1 461 ? 55.896 1.878 8.327 1.00 84.02 461 HIS A CA 1
ATOM 3367 C C . HIS A 1 461 ? 55.876 1.944 9.858 1.00 71.25 461 HIS A C 1
ATOM 3368 O O . HIS A 1 461 ? 54.976 2.535 10.414 1.00 76.29 461 HIS A O 1
ATOM 3375 N N . ILE A 1 462 ? 56.856 1.375 10.552 1.00 58.93 462 ILE A N 1
ATOM 3376 C CA . ILE A 1 462 ? 56.813 1.344 12.031 1.00 67.62 462 ILE A CA 1
ATOM 3377 C C . ILE A 1 462 ? 58.131 1.799 12.644 1.00 63.91 462 ILE A C 1
ATOM 3378 O O . ILE A 1 462 ? 59.220 1.422 12.197 1.00 60.45 462 ILE A O 1
ATOM 3382 N N . GLU A 1 463 ? 58.030 2.593 13.696 1.00 60.36 463 GLU A N 1
ATOM 3383 C CA . GLU A 1 463 ? 59.215 3.098 14.367 1.00 62.51 463 GLU A CA 1
ATOM 3384 C C . GLU A 1 463 ? 59.125 2.907 15.878 1.00 63.11 463 GLU A C 1
ATOM 3385 O O . GLU A 1 463 ? 58.098 3.197 16.506 1.00 56.90 463 GLU A O 1
ATOM 3391 N N . TYR A 1 464 ? 60.212 2.409 16.451 1.00 66.44 464 TYR A N 1
ATOM 3392 C CA . TYR A 1 464 ? 60.272 2.136 17.874 1.00 54.31 464 TYR A CA 1
ATOM 3393 C C . TYR A 1 464 ? 61.121 3.214 18.434 1.00 60.20 464 TYR A C 1
ATOM 3394 O O . TYR A 1 464 ? 62.262 3.327 18.040 1.00 71.51 464 TYR A O 1
ATOM 3403 N N . VAL A 1 465 ? 60.564 4.025 19.324 1.00 60.00 465 VAL A N 1
ATOM 3404 C CA . VAL A 1 465 ? 61.359 5.050 19.999 1.00 56.43 465 VAL A CA 1
ATOM 3405 C C . VAL A 1 465 ? 61.294 4.902 21.517 1.00 56.68 465 VAL A C 1
ATOM 3406 O O . VAL A 1 465 ? 60.253 4.595 22.097 1.00 56.59 465 VAL A O 1
ATOM 3410 N N . LYS A 1 466 ? 62.429 5.103 22.155 1.00 47.31 466 LYS A N 1
ATOM 3411 C CA . LYS A 1 466 ? 62.503 5.012 23.590 1.00 45.99 466 LYS A CA 1
ATOM 3412 C C . LYS A 1 466 ? 62.998 6.324 24.176 1.00 60.18 466 LYS A C 1
ATOM 3413 O O . LYS A 1 466 ? 63.936 6.944 23.654 1.00 51.68 466 LYS A O 1
ATOM 3419 N N . ASN A 1 467 ? 62.357 6.744 25.262 1.00 43.56 467 ASN A N 1
ATOM 3420 C CA . ASN A 1 467 ? 62.779 7.930 25.960 1.00 47.71 467 ASN A CA 1
ATOM 3421 C C . ASN A 1 467 ? 62.841 9.123 25.006 1.00 45.26 467 ASN A C 1
ATOM 3422 O O . ASN A 1 467 ? 63.801 9.890 25.036 1.00 28.12 467 ASN A O 1
ATOM 3427 N N . GLY A 1 468 ? 61.842 9.273 24.148 1.00 38.56 468 GLY A N 1
ATOM 3428 C CA . GLY A 1 468 ? 61.777 10.446 23.328 1.00 47.60 468 GLY A CA 1
ATOM 3429 C C . GLY A 1 468 ? 62.657 10.556 22.101 1.00 53.17 468 GLY A C 1
ATOM 3430 O O . GLY A 1 468 ? 62.161 10.970 21.046 1.00 48.95 468 GLY A O 1
ATOM 3431 N N . ASN A 1 469 ? 63.952 10.270 22.223 1.00 49.94 469 ASN A N 1
ATOM 3432 C CA . ASN A 1 469 ? 64.861 10.490 21.106 1.00 45.59 469 ASN A CA 1
ATOM 3433 C C . ASN A 1 469 ? 65.772 9.292 20.801 1.00 50.37 469 ASN A C 1
ATOM 3434 O O . ASN A 1 469 ? 66.789 9.427 20.089 1.00 39.98 469 ASN A O 1
ATOM 3439 N N . MET A 1 470 ? 65.401 8.113 21.294 1.00 63.53 470 MET A N 1
ATOM 3440 C CA . MET A 1 470 ? 66.145 6.900 20.912 1.00 72.33 470 MET A CA 1
ATOM 3441 C C . MET A 1 470 ? 65.487 6.115 19.771 1.00 59.19 470 MET A C 1
ATOM 3442 O O . MET A 1 470 ? 64.484 5.447 19.977 1.00 43.09 470 MET A O 1
ATOM 3447 N N . THR A 1 471 ? 66.104 6.178 18.589 1.00 60.11 471 THR A N 1
ATOM 3448 C CA . THR A 1 471 ? 65.470 5.825 17.310 1.00 57.10 471 THR A CA 1
ATOM 3449 C C . THR A 1 471 ? 66.382 5.048 16.400 1.00 59.58 471 THR A C 1
ATOM 3450 O O . THR A 1 471 ? 67.557 4.910 16.673 1.00 61.52 471 THR A O 1
ATOM 3454 N N . SER A 1 472 ? 65.830 4.538 15.313 1.00 75.32 472 SER A N 1
ATOM 3455 C CA . SER A 1 472 ? 66.607 3.776 14.340 1.00 72.27 472 SER A CA 1
ATOM 3456 C C . SER A 1 472 ? 67.629 4.611 13.642 1.00 68.34 472 SER A C 1
ATOM 3457 O O . SER A 1 472 ? 68.562 4.079 13.048 1.00 62.43 472 SER A O 1
ATOM 3460 N N . LYS A 1 473 ? 67.439 5.923 13.670 1.00 55.68 473 LYS A N 1
ATOM 3461 C CA . LYS A 1 473 ? 68.312 6.785 12.907 1.00 60.05 473 LYS A CA 1
ATOM 3462 C C . LYS A 1 473 ? 69.679 6.880 13.586 1.00 57.23 473 LYS A C 1
ATOM 3463 O O . LYS A 1 473 ? 70.700 7.111 12.925 1.00 60.78 473 LYS A O 1
ATOM 3466 N N . ASP A 1 474 ? 69.717 6.662 14.893 1.00 63.59 474 ASP A N 1
ATOM 3467 C CA . ASP A 1 474 ? 70.993 6.772 15.584 1.00 63.44 474 ASP A CA 1
ATOM 3468 C C . ASP A 1 474 ? 71.765 5.530 15.182 1.00 64.08 474 ASP A C 1
ATOM 3469 O O . ASP A 1 474 ? 71.215 4.429 15.117 1.00 63.33 474 ASP A O 1
ATOM 3474 N N . ASN A 1 475 ? 73.025 5.735 14.840 1.00 54.63 475 ASN A N 1
ATOM 3475 C CA . ASN A 1 475 ? 73.943 4.657 14.506 1.00 46.29 475 ASN A CA 1
ATOM 3476 C C . ASN A 1 475 ? 74.154 3.687 15.652 1.00 52.40 475 ASN A C 1
ATOM 3477 O O . ASN A 1 475 ? 73.970 4.052 16.792 1.00 67.07 475 ASN A O 1
ATOM 3482 N N . TYR A 1 476 ? 74.550 2.455 15.354 1.00 52.59 476 TYR A N 1
ATOM 3483 C CA . TYR A 1 476 ? 74.545 1.391 16.353 1.00 46.51 476 TYR A CA 1
ATOM 3484 C C . TYR A 1 476 ? 75.490 1.680 17.531 1.00 65.25 476 TYR A C 1
ATOM 3485 O O . TYR A 1 476 ? 75.241 1.226 18.642 1.00 76.23 476 TYR A O 1
ATOM 3494 N N . ILE A 1 477 ? 76.569 2.425 17.325 1.00 57.20 477 ILE A N 1
ATOM 3495 C CA . ILE A 1 477 ? 77.512 2.592 18.414 1.00 59.70 477 ILE A CA 1
ATOM 3496 C C . ILE A 1 477 ? 76.879 3.377 19.561 1.00 67.91 477 ILE A C 1
ATOM 3497 O O . ILE A 1 477 ? 77.247 3.227 20.712 1.00 77.21 477 ILE A O 1
ATOM 3501 N N . VAL A 1 478 ? 75.914 4.220 19.257 1.00 59.02 478 VAL A N 1
ATOM 3502 C CA . VAL A 1 478 ? 75.364 5.091 20.282 1.00 73.86 478 VAL A CA 1
ATOM 3503 C C . VAL A 1 478 ? 74.713 4.287 21.414 1.00 63.49 478 VAL A C 1
ATOM 3504 O O . VAL A 1 478 ? 74.994 4.521 22.583 1.00 76.19 478 VAL A O 1
ATOM 3508 N N . PRO A 1 479 ? 73.789 3.382 21.085 1.00 43.92 479 PRO A N 1
ATOM 3509 C CA . PRO A 1 479 ? 73.165 2.572 22.130 1.00 53.58 479 PRO A CA 1
ATOM 3510 C C . PRO A 1 479 ? 74.191 1.730 22.908 1.00 69.52 479 PRO A C 1
ATOM 3511 O O . PRO A 1 479 ? 74.045 1.467 24.119 1.00 75.63 479 PRO A O 1
ATOM 3515 N N . LEU A 1 480 ? 75.224 1.321 22.176 1.00 65.22 480 LEU A N 1
ATOM 3516 C CA . LEU A 1 480 ? 76.326 0.553 22.714 1.00 66.82 480 LEU A CA 1
ATOM 3517 C C . LEU A 1 480 ? 77.148 1.366 23.684 1.00 74.57 480 LEU A C 1
ATOM 3518 O O . LEU A 1 480 ? 77.567 0.848 24.722 1.00 90.62 480 LEU A O 1
ATOM 3523 N N . ALA A 1 481 ? 77.387 2.632 23.354 1.00 61.92 481 ALA A N 1
ATOM 3524 C CA . ALA A 1 481 ? 78.296 3.449 24.136 1.00 54.69 481 ALA A CA 1
ATOM 3525 C C . ALA A 1 481 ? 77.564 4.424 25.017 1.00 73.28 481 ALA A C 1
ATOM 3526 O O . ALA A 1 481 ? 78.183 5.273 25.659 1.00 89.69 481 ALA A O 1
ATOM 3528 N N . MET A 1 482 ? 76.249 4.311 25.058 1.00 65.31 482 MET A N 1
ATOM 3529 C CA . MET A 1 482 ? 75.463 5.350 25.665 1.00 81.69 482 MET A CA 1
ATOM 3530 C C . MET A 1 482 ? 75.785 5.517 27.129 1.00 93.04 482 MET A C 1
ATOM 3531 O O . MET A 1 482 ? 75.943 6.626 27.636 1.00 90.85 482 MET A O 1
ATOM 3536 N N . ALA A 1 483 ? 75.884 4.405 27.818 1.00 106.97 483 ALA A N 1
ATOM 3537 C CA . ALA A 1 483 ? 76.232 4.456 29.221 1.00 128.04 483 ALA A CA 1
ATOM 3538 C C . ALA A 1 483 ? 77.659 4.993 29.411 1.00 134.17 483 ALA A C 1
ATOM 3539 O O . ALA A 1 483 ? 77.938 5.719 30.366 1.00 137.37 483 ALA A O 1
ATOM 3541 N N . ASN A 1 484 ? 78.548 4.661 28.476 1.00 134.61 484 ASN A N 1
ATOM 3542 C CA . ASN A 1 484 ? 79.984 4.707 28.742 1.00 110.78 484 ASN A CA 1
ATOM 3543 C C . ASN A 1 484 ? 80.608 6.076 29.042 1.00 91.77 484 ASN A C 1
ATOM 3544 O O . ASN A 1 484 ? 81.229 6.251 30.088 1.00 97.75 484 ASN A O 1
ATOM 3549 N N . LYS A 1 485 ? 80.468 7.053 28.170 1.00 69.35 485 LYS A N 1
ATOM 3550 C CA . LYS A 1 485 ? 81.138 8.336 28.439 1.00 67.27 485 LYS A CA 1
ATOM 3551 C C . LYS A 1 485 ? 82.625 8.247 28.176 1.00 67.45 485 LYS A C 1
ATOM 3552 O O . LYS A 1 485 ? 83.156 9.002 27.396 1.00 80.37 485 LYS A O 1
ATOM 3554 N N . VAL A 1 486 ? 83.301 7.341 28.860 1.00 84.74 486 VAL A N 1
ATOM 3555 C CA . VAL A 1 486 ? 84.726 7.103 28.675 1.00 88.56 486 VAL A CA 1
ATOM 3556 C C . VAL A 1 486 ? 85.053 6.598 27.285 1.00 85.57 486 VAL A C 1
ATOM 3557 O O . VAL A 1 486 ? 86.054 6.967 26.684 1.00 73.89 486 VAL A O 1
ATOM 3561 N N . VAL A 1 487 ? 84.208 5.716 26.788 1.00 73.16 487 VAL A N 1
ATOM 3562 C CA . VAL A 1 487 ? 84.359 5.216 25.444 1.00 67.19 487 VAL A CA 1
ATOM 3563 C C . VAL A 1 487 ? 84.121 6.346 24.435 1.00 60.27 487 VAL A C 1
ATOM 3564 O O . VAL A 1 487 ? 84.913 6.531 23.504 1.00 39.61 487 VAL A O 1
ATOM 3568 N N . THR A 1 488 ? 83.036 7.097 24.625 1.00 64.93 488 THR A N 1
ATOM 3569 C CA . THR A 1 488 ? 82.696 8.162 23.688 1.00 73.96 488 THR A CA 1
ATOM 3570 C C . THR A 1 488 ? 83.868 9.098 23.541 1.00 81.24 488 THR A C 1
ATOM 3571 O O . THR A 1 488 ? 84.155 9.603 22.459 1.00 93.94 488 THR A O 1
ATOM 3575 N N . LYS A 1 489 ? 84.559 9.328 24.640 1.00 68.37 489 LYS A N 1
ATOM 3576 C CA . LYS A 1 489 ? 85.687 10.227 24.605 1.00 57.09 489 LYS A CA 1
ATOM 3577 C C . LYS A 1 489 ? 86.673 9.687 23.583 1.00 60.28 489 LYS A C 1
ATOM 3578 O O . LYS A 1 489 ? 87.172 10.431 22.753 1.00 64.68 489 LYS A O 1
ATOM 3584 N N . LYS A 1 490 ? 86.901 8.377 23.604 1.00 53.18 490 LYS A N 1
ATOM 3585 C CA . LYS A 1 490 ? 87.961 7.784 22.797 1.00 54.08 490 LYS A CA 1
ATOM 3586 C C . LYS A 1 490 ? 87.712 7.939 21.310 1.00 55.45 490 LYS A C 1
ATOM 3587 O O . LYS A 1 490 ? 88.587 8.407 20.577 1.00 58.86 490 LYS A O 1
ATOM 3593 N N . ILE A 1 491 ? 86.529 7.573 20.841 1.00 56.00 491 ILE A N 1
ATOM 3594 C CA . ILE A 1 491 ? 86.304 7.679 19.415 1.00 61.81 491 ILE A CA 1
ATOM 3595 C C . ILE A 1 491 ? 86.394 9.179 19.073 1.00 68.20 491 ILE A C 1
ATOM 3596 O O . ILE A 1 491 ? 87.041 9.551 18.109 1.00 67.31 491 ILE A O 1
ATOM 3598 N N . LEU A 1 492 ? 85.828 10.052 19.899 1.00 77.99 492 LEU A N 1
ATOM 3599 C CA . LEU A 1 492 ? 86.043 11.484 19.712 1.00 82.94 492 LEU A CA 1
ATOM 3600 C C . LEU A 1 492 ? 87.517 11.871 19.689 1.00 90.96 492 LEU A C 1
ATOM 3601 O O . LEU A 1 492 ? 87.986 12.509 18.750 1.00 99.28 492 LEU A O 1
ATOM 3606 N N . ASP A 1 493 ? 88.252 11.533 20.731 1.00 76.17 493 ASP A N 1
ATOM 3607 C CA . ASP A 1 493 ? 89.661 11.817 20.744 1.00 82.61 493 ASP A CA 1
ATOM 3608 C C . ASP A 1 493 ? 90.323 11.281 19.484 1.00 88.96 493 ASP A C 1
ATOM 3609 O O . ASP A 1 493 ? 91.167 11.964 18.918 1.00 101.41 493 ASP A O 1
ATOM 3614 N N . GLU A 1 494 ? 89.951 10.086 19.021 1.00 64.64 494 GLU A N 1
ATOM 3615 C CA . GLU A 1 494 ? 90.583 9.530 17.823 1.00 74.53 494 GLU A CA 1
ATOM 3616 C C . GLU A 1 494 ? 90.259 10.384 16.593 1.00 75.02 494 GLU A C 1
ATOM 3617 O O . GLU A 1 494 ? 90.999 10.385 15.601 1.00 67.17 494 GLU A O 1
ATOM 3623 N N . LYS A 1 495 ? 89.160 11.119 16.672 1.00 83.81 495 LYS A N 1
ATOM 3624 C CA . LYS A 1 495 ? 88.740 12.002 15.589 1.00 77.78 495 LYS A CA 1
ATOM 3625 C C . LYS A 1 495 ? 89.303 13.394 15.776 1.00 74.00 495 LYS A C 1
ATOM 3626 O O . LYS A 1 495 ? 88.839 14.337 15.159 1.00 51.01 495 LYS A O 1
ATOM 3632 N N . HIS A 1 496 ? 90.295 13.536 16.641 1.00 75.45 496 HIS A N 1
ATOM 3633 C CA . HIS A 1 496 ? 90.960 14.812 16.771 1.00 70.13 496 HIS A CA 1
ATOM 3634 C C . HIS A 1 496 ? 89.947 15.859 17.235 1.00 71.25 496 HIS A C 1
ATOM 3635 O O . HIS A 1 496 ? 89.871 16.931 16.655 1.00 84.29 496 HIS A O 1
ATOM 3642 N N . PHE A 1 497 ? 89.148 15.569 18.250 1.00 70.90 497 PHE A N 1
ATOM 3643 C CA . PHE A 1 497 ? 88.203 16.568 18.743 1.00 68.85 497 PHE A CA 1
ATOM 3644 C C . PHE A 1 497 ? 88.597 16.971 20.157 1.00 75.58 497 PHE A C 1
ATOM 3645 O O . PHE A 1 497 ? 89.121 16.150 20.897 1.00 89.84 497 PHE A O 1
ATOM 3653 N N . PRO A 1 498 ? 88.319 18.232 20.545 1.00 65.07 498 PRO A N 1
ATOM 3654 C CA . PRO A 1 498 ? 88.714 18.785 21.840 1.00 53.96 498 PRO A CA 1
ATOM 3655 C C . PRO A 1 498 ? 88.090 18.037 23.012 1.00 71.09 498 PRO A C 1
ATOM 3656 O O . PRO A 1 498 ? 86.870 17.883 23.106 1.00 57.23 498 PRO A O 1
ATOM 3660 N N . THR A 1 499 ? 88.949 17.579 23.909 1.00 91.64 499 THR A N 1
ATOM 3661 C CA . THR A 1 499 ? 88.525 16.740 25.008 1.00 85.17 499 THR A CA 1
ATOM 3662 C C . THR A 1 499 ? 89.306 17.138 26.248 1.00 87.88 499 THR A C 1
ATOM 3663 O O . THR A 1 499 ? 90.367 17.752 26.153 1.00 92.77 499 THR A O 1
ATOM 3667 N N . PRO A 1 500 ? 88.732 16.871 27.420 1.00 77.24 500 PRO A N 1
ATOM 3668 C CA . PRO A 1 500 ? 89.365 16.950 28.727 1.00 74.90 500 PRO A CA 1
ATOM 3669 C C . PRO A 1 500 ? 90.222 15.714 28.936 1.00 87.46 500 PRO A C 1
ATOM 3670 O O . PRO A 1 500 ? 90.071 14.741 28.186 1.00 80.68 500 PRO A O 1
ATOM 3674 N N . PHE A 1 501 ? 91.082 15.740 29.948 1.00 67.57 501 PHE A N 1
ATOM 3675 C CA . PHE A 1 501 ? 92.093 14.723 30.071 1.00 66.36 501 PHE A CA 1
ATOM 3676 C C . PHE A 1 501 ? 91.793 13.648 31.114 1.00 97.85 501 PHE A C 1
ATOM 3677 O O . PHE A 1 501 ? 92.609 12.737 31.328 1.00 117.94 501 PHE A O 1
ATOM 3685 N N . GLY A 1 502 ? 90.606 13.713 31.707 1.00 112.86 502 GLY A N 1
ATOM 3686 C CA . GLY A 1 502 ? 90.261 12.843 32.823 1.00 120.77 502 GLY A CA 1
ATOM 3687 C C . GLY A 1 502 ? 89.987 11.355 32.612 1.00 120.91 502 GLY A C 1
ATOM 3688 O O . GLY A 1 502 ? 89.374 10.927 31.633 1.00 129.04 502 GLY A O 1
ATOM 3689 N N . ASP A 1 503 ? 90.424 10.561 33.582 1.00 98.67 503 ASP A N 1
ATOM 3690 C CA . ASP A 1 503 ? 90.156 9.127 33.620 1.00 98.21 503 ASP A CA 1
ATOM 3691 C C . ASP A 1 503 ? 89.592 8.742 34.983 1.00 104.92 503 ASP A C 1
ATOM 3692 O O . ASP A 1 503 ? 90.176 9.066 36.014 1.00 124.74 503 ASP A O 1
ATOM 3697 N N . GLU A 1 504 ? 88.472 8.034 34.993 1.00 103.59 504 GLU A N 1
ATOM 3698 C CA . GLU A 1 504 ? 87.927 7.500 36.236 1.00 115.86 504 GLU A CA 1
ATOM 3699 C C . GLU A 1 504 ? 88.761 6.341 36.800 1.00 127.19 504 GLU A C 1
ATOM 3700 O O . GLU A 1 504 ? 89.302 5.519 36.053 1.00 131.93 504 GLU A O 1
ATOM 3706 N N . PHE A 1 505 ? 88.847 6.291 38.130 1.00 114.80 505 PHE A N 1
ATOM 3707 C CA . PHE A 1 505 ? 89.517 5.208 38.848 1.00 98.15 505 PHE A CA 1
ATOM 3708 C C . PHE A 1 505 ? 88.504 4.533 39.804 1.00 110.08 505 PHE A C 1
ATOM 3709 O O . PHE A 1 505 ? 87.679 5.205 40.436 1.00 91.59 505 PHE A O 1
ATOM 3711 N N . THR A 1 506 ? 88.540 3.205 39.893 1.00 133.64 506 THR A N 1
ATOM 3712 C CA . THR A 1 506 ? 87.554 2.514 40.713 1.00 138.64 506 THR A CA 1
ATOM 3713 C C . THR A 1 506 ? 88.134 1.879 41.970 1.00 160.89 506 THR A C 1
ATOM 3714 O O . THR A 1 506 ? 89.151 1.186 41.921 1.00 163.69 506 THR A O 1
ATOM 3718 N N . ASP A 1 507 ? 87.468 2.121 43.095 1.00 194.35 507 ASP A N 1
ATOM 3719 C CA . ASP A 1 507 ? 87.867 1.542 44.374 1.00 207.40 507 ASP A CA 1
ATOM 3720 C C . ASP A 1 507 ? 89.150 2.157 44.922 1.00 204.98 507 ASP A C 1
ATOM 3721 O O . ASP A 1 507 ? 89.814 1.562 45.772 1.00 210.95 507 ASP A O 1
ATOM 3723 N N . ARG A 1 508 ? 89.499 3.347 44.442 1.00 163.61 508 ARG A N 1
ATOM 3724 C CA . ARG A 1 508 ? 90.726 4.014 44.872 1.00 153.90 508 ARG A CA 1
ATOM 3725 C C . ARG A 1 508 ? 91.953 3.222 44.422 1.00 154.67 508 ARG A C 1
ATOM 3726 O O . ARG A 1 508 ? 93.007 3.265 45.059 1.00 151.51 508 ARG A O 1
ATOM 3728 N N . LYS A 1 509 ? 91.815 2.497 43.318 1.00 157.38 509 LYS A N 1
ATOM 3729 C CA . LYS A 1 509 ? 92.893 1.644 42.851 1.00 157.48 509 LYS A CA 1
ATOM 3730 C C . LYS A 1 509 ? 93.959 2.499 42.184 1.00 168.82 509 LYS A C 1
ATOM 3731 O O . LYS A 1 509 ? 93.828 2.900 41.031 1.00 173.21 509 LYS A O 1
ATOM 3735 N N . GLU A 1 510 ? 95.009 2.785 42.938 1.00 219.93 510 GLU A N 1
ATOM 3736 C CA . GLU A 1 510 ? 96.126 3.563 42.440 1.00 215.83 510 GLU A CA 1
ATOM 3737 C C . GLU A 1 510 ? 95.688 4.921 41.940 1.00 233.48 510 GLU A C 1
ATOM 3738 O O . GLU A 1 510 ? 96.265 5.457 40.997 1.00 263.82 510 GLU A O 1
ATOM 3744 N N . ALA A 1 511 ? 94.670 5.486 42.574 1.00 181.69 511 ALA A N 1
ATOM 3745 C CA . ALA A 1 511 ? 94.220 6.809 42.193 1.00 157.65 511 ALA A CA 1
ATOM 3746 C C . ALA A 1 511 ? 95.403 7.739 42.309 1.00 143.33 511 ALA A C 1
ATOM 3747 O O . ALA A 1 511 ? 95.583 8.628 41.480 1.00 126.10 511 ALA A O 1
ATOM 3749 N N . LEU A 1 512 ? 96.217 7.528 43.338 1.00 168.81 512 LEU A N 1
ATOM 3750 C CA . LEU A 1 512 ? 97.364 8.382 43.551 1.00 171.52 512 LEU A CA 1
ATOM 3751 C C . LEU A 1 512 ? 98.268 8.334 42.349 1.00 190.97 512 LEU A C 1
ATOM 3752 O O . LEU A 1 512 ? 98.842 9.341 41.971 1.00 211.12 512 LEU A O 1
ATOM 3757 N N . ASN A 1 513 ? 98.422 7.152 41.772 1.00 197.58 513 ASN A N 1
ATOM 3758 C CA . ASN A 1 513 ? 99.259 7.004 40.600 1.00 182.51 513 ASN A CA 1
ATOM 3759 C C . ASN A 1 513 ? 98.747 7.981 39.569 1.00 184.14 513 ASN A C 1
ATOM 3760 O O . ASN A 1 513 ? 99.524 8.627 38.866 1.00 199.13 513 ASN A O 1
ATOM 3762 N N . TYR A 1 514 ? 97.427 8.094 39.482 1.00 148.29 514 TYR A N 1
ATOM 3763 C CA . TYR A 1 514 ? 96.836 9.070 38.593 1.00 123.99 514 TYR A CA 1
ATOM 3764 C C . TYR A 1 514 ? 97.264 10.436 39.101 1.00 117.53 514 TYR A C 1
ATOM 3765 O O . TYR A 1 514 ? 97.705 11.267 38.321 1.00 122.57 514 TYR A O 1
ATOM 3774 N N . PHE A 1 515 ? 97.166 10.661 40.408 1.00 91.11 515 PHE A N 1
ATOM 3775 C CA . PHE A 1 515 ? 97.515 11.959 40.983 1.00 111.70 515 PHE A CA 1
ATOM 3776 C C . PHE A 1 515 ? 98.921 12.340 40.569 1.00 135.20 515 PHE A C 1
ATOM 3777 O O . PHE A 1 515 ? 99.232 13.507 40.329 1.00 136.70 515 PHE A O 1
ATOM 3780 N N . SER A 1 516 ? 99.778 11.339 40.494 1.00 168.63 516 SER A N 1
ATOM 3781 C CA . SER A 1 516 ? 101.103 11.543 39.965 1.00 184.54 516 SER A CA 1
ATOM 3782 C C . SER A 1 516 ? 100.980 12.025 38.524 1.00 162.89 516 SER A C 1
ATOM 3783 O O . SER A 1 516 ? 101.667 12.952 38.096 1.00 160.47 516 SER A O 1
ATOM 3786 N N . GLN A 1 517 ? 100.082 11.382 37.790 1.00 155.83 517 GLN A N 1
ATOM 3787 C CA . GLN A 1 517 ? 99.880 11.689 36.387 1.00 141.86 517 GLN A CA 1
ATOM 3788 C C . GLN A 1 517 ? 99.479 13.155 36.212 1.00 138.45 517 GLN A C 1
ATOM 3789 O O . GLN A 1 517 ? 99.995 13.846 35.339 1.00 131.83 517 GLN A O 1
ATOM 3792 N N . ILE A 1 518 ? 98.561 13.630 37.052 1.00 144.71 518 ILE A N 1
ATOM 3793 C CA . ILE A 1 518 ? 98.105 15.013 37.001 1.00 152.91 518 ILE A CA 1
ATOM 3794 C C . ILE A 1 518 ? 98.203 15.703 38.359 1.00 176.91 518 ILE A C 1
ATOM 3795 O O . ILE A 1 518 ? 97.493 15.342 39.290 1.00 166.85 518 ILE A O 1
ATOM 3797 N N . GLN A 1 519 ? 99.078 16.698 38.468 1.00 166.11 519 GLN A N 1
ATOM 3798 C CA . GLN A 1 519 ? 99.288 17.399 39.733 1.00 183.75 519 GLN A CA 1
ATOM 3799 C C . GLN A 1 519 ? 99.188 18.919 39.570 1.00 198.08 519 GLN A C 1
ATOM 3800 O O . GLN A 1 519 ? 98.281 19.547 40.114 1.00 214.93 519 GLN A O 1
ATOM 3802 N N . ASP A 1 520 ? 100.116 19.514 38.833 1.00 205.88 520 ASP A N 1
ATOM 3803 C CA . ASP A 1 520 ? 100.092 20.958 38.634 1.00 184.44 520 ASP A CA 1
ATOM 3804 C C . ASP A 1 520 ? 98.755 21.393 38.030 1.00 169.68 520 ASP A C 1
ATOM 3805 O O . ASP A 1 520 ? 98.196 22.426 38.400 1.00 171.46 520 ASP A O 1
ATOM 3810 N N . LYS A 1 521 ? 98.247 20.583 37.111 1.00 147.46 521 LYS A N 1
ATOM 3811 C CA . LYS A 1 521 ? 97.024 20.881 36.362 1.00 125.18 521 LYS A CA 1
ATOM 3812 C C . LYS A 1 521 ? 95.792 21.017 37.257 1.00 109.56 521 LYS A C 1
ATOM 3813 O O . LYS A 1 521 ? 95.573 20.207 38.170 1.00 104.48 521 LYS A O 1
ATOM 3818 N N . PRO A 1 522 ? 94.953 22.015 36.953 1.00 108.12 522 PRO A N 1
ATOM 3819 C CA . PRO A 1 522 ? 93.754 22.176 37.752 1.00 106.57 522 PRO A CA 1
ATOM 3820 C C . PRO A 1 522 ? 92.971 20.890 37.577 1.00 98.55 522 PRO A C 1
ATOM 3821 O O . PRO A 1 522 ? 92.937 20.348 36.473 1.00 86.21 522 PRO A O 1
ATOM 3825 N N . ILE A 1 523 ? 92.366 20.403 38.651 1.00 100.32 523 ILE A N 1
ATOM 3826 C CA . ILE A 1 523 ? 91.680 19.129 38.624 1.00 95.49 523 ILE A CA 1
ATOM 3827 C C . ILE A 1 523 ? 90.241 19.262 39.112 1.00 88.66 523 ILE A C 1
ATOM 3828 O O . ILE A 1 523 ? 89.912 20.111 39.936 1.00 89.08 523 ILE A O 1
ATOM 3832 N N . VAL A 1 524 ? 89.381 18.414 38.592 1.00 83.47 524 VAL A N 1
ATOM 3833 C CA . VAL A 1 524 ? 88.050 18.270 39.114 1.00 91.55 524 VAL A CA 1
ATOM 3834 C C . VAL A 1 524 ? 87.852 16.816 39.525 1.00 117.43 524 VAL A C 1
ATOM 3835 O O . VAL A 1 524 ? 88.111 15.920 38.730 1.00 135.29 524 VAL A O 1
ATOM 3839 N N . VAL A 1 525 ? 87.399 16.576 40.755 1.00 113.67 525 VAL A N 1
ATOM 3840 C CA . VAL A 1 525 ? 87.140 15.220 41.248 1.00 96.59 525 VAL A CA 1
ATOM 3841 C C . VAL A 1 525 ? 85.681 15.018 41.640 1.00 93.92 525 VAL A C 1
ATOM 3842 O O . VAL A 1 525 ? 85.140 15.814 42.387 1.00 88.54 525 VAL A O 1
ATOM 3846 N N . LYS A 1 526 ? 85.054 13.943 41.170 1.00 105.89 526 LYS A N 1
ATOM 3847 C CA . LYS A 1 526 ? 83.612 13.786 41.332 1.00 108.47 526 LYS A CA 1
ATOM 3848 C C . LYS A 1 526 ? 83.216 12.344 41.164 1.00 119.38 526 LYS A C 1
ATOM 3849 O O . LYS A 1 526 ? 83.816 11.651 40.370 1.00 132.56 526 LYS A O 1
ATOM 3853 N N . PRO A 1 527 ? 82.173 11.901 41.878 1.00 127.79 527 PRO A N 1
ATOM 3854 C CA . PRO A 1 527 ? 81.620 10.554 41.700 1.00 122.19 527 PRO A CA 1
ATOM 3855 C C . PRO A 1 527 ? 80.928 10.443 40.341 1.00 117.34 527 PRO A C 1
ATOM 3856 O O . PRO A 1 527 ? 80.476 11.470 39.810 1.00 132.80 527 PRO A O 1
ATOM 3860 N N . LYS A 1 528 ? 80.842 9.234 39.789 1.00 90.15 528 LYS A N 1
ATOM 3861 C CA . LYS A 1 528 ? 80.295 9.047 38.457 1.00 70.33 528 LYS A CA 1
ATOM 3862 C C . LYS A 1 528 ? 78.859 9.514 38.432 1.00 76.15 528 LYS A C 1
ATOM 3863 O O . LYS A 1 528 ? 78.441 10.106 37.442 1.00 57.20 528 LYS A O 1
ATOM 3865 N N . SER A 1 529 ? 78.120 9.296 39.521 1.00 129.11 529 SER A N 1
ATOM 3866 C CA . SER A 1 529 ? 76.699 9.645 39.572 1.00 154.40 529 SER A CA 1
ATOM 3867 C C . SER A 1 529 ? 76.461 11.126 39.279 1.00 165.80 529 SER A C 1
ATOM 3868 O O . SER A 1 529 ? 75.525 11.466 38.566 1.00 169.03 529 SER A O 1
ATOM 3870 N N . THR A 1 530 ? 77.304 11.996 39.835 1.00 145.09 530 THR A N 1
ATOM 3871 C CA . THR A 1 530 ? 77.288 13.427 39.524 1.00 145.26 530 THR A CA 1
ATOM 3872 C C . THR A 1 530 ? 75.928 14.088 39.749 1.00 149.14 530 THR A C 1
ATOM 3873 O O . THR A 1 530 ? 75.331 14.634 38.811 1.00 145.65 530 THR A O 1
ATOM 3875 N N . ASN A 1 531 ? 75.460 14.078 40.991 1.00 192.41 531 ASN A N 1
ATOM 3876 C CA . ASN A 1 531 ? 74.231 14.780 41.345 1.00 206.04 531 ASN A CA 1
ATOM 3877 C C . ASN A 1 531 ? 74.480 16.294 41.397 1.00 215.08 531 ASN A C 1
ATOM 3878 O O . ASN A 1 531 ? 75.395 16.775 40.729 1.00 231.94 531 ASN A O 1
ATOM 3880 N N . PHE A 1 532 ? 73.692 17.045 42.177 1.00 184.64 532 PHE A N 1
ATOM 3881 C CA . PHE A 1 532 ? 73.897 18.498 42.262 1.00 149.78 532 PHE A CA 1
ATOM 3882 C C . PHE A 1 532 ? 75.349 18.749 42.564 1.00 162.83 532 PHE A C 1
ATOM 3883 O O . PHE A 1 532 ? 75.920 19.761 42.138 1.00 157.06 532 PHE A O 1
ATOM 3891 N N . GLY A 1 533 ? 75.941 17.822 43.305 1.00 100.11 533 GLY A N 1
ATOM 3892 C CA . GLY A 1 533 ? 77.317 17.967 43.721 1.00 116.13 533 GLY A CA 1
ATOM 3893 C C . GLY A 1 533 ? 77.400 17.903 45.231 1.00 118.64 533 GLY A C 1
ATOM 3894 O O . GLY A 1 533 ? 78.238 18.559 45.868 1.00 132.49 533 GLY A O 1
ATOM 3895 N N . LEU A 1 534 ? 76.504 17.115 45.808 1.00 159.96 534 LEU A N 1
ATOM 3896 C CA . LEU A 1 534 ? 76.554 16.852 47.222 1.00 146.08 534 LEU A CA 1
ATOM 3897 C C . LEU A 1 534 ? 77.927 16.257 47.537 1.00 133.42 534 LEU A C 1
ATOM 3898 O O . LEU A 1 534 ? 78.453 16.428 48.643 1.00 128.50 534 LEU A O 1
ATOM 3900 N N . GLY A 1 535 ? 78.519 15.583 46.551 1.00 127.22 535 GLY A N 1
ATOM 3901 C CA . GLY A 1 535 ? 79.809 14.931 46.740 1.00 118.20 535 GLY A CA 1
ATOM 3902 C C . GLY A 1 535 ? 80.939 15.334 45.793 1.00 113.13 535 GLY A C 1
ATOM 3903 O O . GLY A 1 535 ? 82.057 14.803 45.901 1.00 110.02 535 GLY A O 1
ATOM 3904 N N . ILE A 1 536 ? 80.660 16.278 44.884 1.00 102.86 536 ILE A N 1
ATOM 3905 C CA . ILE A 1 536 ? 81.665 16.774 43.923 1.00 95.62 536 ILE A CA 1
ATOM 3906 C C . ILE A 1 536 ? 82.754 17.688 44.540 1.00 103.31 536 ILE A C 1
ATOM 3907 O O . ILE A 1 536 ? 82.445 18.631 45.270 1.00 104.86 536 ILE A O 1
ATOM 3909 N N . SER A 1 537 ? 84.021 17.412 44.253 1.00 102.63 537 SER A N 1
ATOM 3910 C CA . SER A 1 537 ? 85.127 18.234 44.755 1.00 94.01 537 SER A CA 1
ATOM 3911 C C . SER A 1 537 ? 85.911 18.838 43.594 1.00 99.18 537 SER A C 1
ATOM 3912 O O . SER A 1 537 ? 86.442 18.134 42.759 1.00 99.29 537 SER A O 1
ATOM 3915 N N . ILE A 1 538 ? 85.979 20.161 43.554 1.00 119.80 538 ILE A N 1
ATOM 3916 C CA . ILE A 1 538 ? 86.567 20.899 42.427 1.00 114.05 538 ILE A CA 1
ATOM 3917 C C . ILE A 1 538 ? 87.741 21.727 42.892 1.00 114.65 538 ILE A C 1
ATOM 3918 O O . ILE A 1 538 ? 87.589 22.561 43.775 1.00 125.65 538 ILE A O 1
ATOM 3922 N N . PHE A 1 539 ? 88.889 21.558 42.260 1.00 90.78 539 PHE A N 1
ATOM 3923 C CA . PHE A 1 539 ? 90.047 22.320 42.643 1.00 80.37 539 PHE A CA 1
ATOM 3924 C C . PHE A 1 539 ? 90.632 22.996 41.399 1.00 84.90 539 PHE A C 1
ATOM 3925 O O . PHE A 1 539 ? 91.352 22.336 40.639 1.00 83.01 539 PHE A O 1
ATOM 3928 N N . LYS A 1 540 ? 90.344 24.291 41.207 1.00 97.85 540 LYS A N 1
ATOM 3929 C CA . LYS A 1 540 ? 91.008 25.096 40.166 1.00 116.65 540 LYS A CA 1
ATOM 3930 C C . LYS A 1 540 ? 92.475 25.140 40.474 1.00 135.39 540 LYS A C 1
ATOM 3931 O O . LYS A 1 540 ? 93.333 25.083 39.601 1.00 139.21 540 LYS A O 1
ATOM 3937 N N . THR A 1 541 ? 92.722 25.259 41.764 1.00 141.44 541 THR A N 1
ATOM 3938 C CA . THR A 1 541 ? 94.034 25.146 42.336 1.00 147.55 541 THR A CA 1
ATOM 3939 C C . THR A 1 541 ? 94.536 23.717 42.147 1.00 157.60 541 THR A C 1
ATOM 3940 O O . THR A 1 541 ? 93.773 22.756 42.265 1.00 163.81 541 THR A O 1
ATOM 3944 N N . SER A 1 542 ? 95.824 23.569 41.874 1.00 180.11 542 SER A N 1
ATOM 3945 C CA . SER A 1 542 ? 96.402 22.240 41.820 1.00 168.55 542 SER A CA 1
ATOM 3946 C C . SER A 1 542 ? 96.100 21.576 43.167 1.00 173.78 542 SER A C 1
ATOM 3947 O O . SER A 1 542 ? 96.230 22.207 44.217 1.00 174.79 542 SER A O 1
ATOM 3950 N N . ALA A 1 543 ? 95.677 20.318 43.145 1.00 126.04 543 ALA A N 1
ATOM 3951 C CA . ALA A 1 543 ? 95.378 19.613 44.384 1.00 123.58 543 ALA A CA 1
ATOM 3952 C C . ALA A 1 543 ? 96.676 19.233 45.134 1.00 104.12 543 ALA A C 1
ATOM 3953 O O . ALA A 1 543 ? 97.653 18.760 44.541 1.00 119.31 543 ALA A O 1
ATOM 3955 N N . ASN A 1 544 ? 96.692 19.478 46.440 1.00 127.25 544 ASN A N 1
ATOM 3956 C CA . ASN A 1 544 ? 97.751 18.959 47.307 1.00 117.04 544 ASN A CA 1
ATOM 3957 C C . ASN A 1 544 ? 97.481 17.471 47.506 1.00 132.23 544 ASN A C 1
ATOM 3958 O O . ASN A 1 544 ? 96.321 17.031 47.379 1.00 129.76 544 ASN A O 1
ATOM 3960 N N . LEU A 1 545 ? 98.518 16.684 47.792 1.00 126.88 545 LEU A N 1
ATOM 3961 C CA . LEU A 1 545 ? 98.331 15.232 47.869 1.00 130.43 545 LEU A CA 1
ATOM 3962 C C . LEU A 1 545 ? 97.313 14.855 48.939 1.00 137.00 545 LEU A C 1
ATOM 3963 O O . LEU A 1 545 ? 96.481 13.962 48.739 1.00 133.38 545 LEU A O 1
ATOM 3965 N N . ALA A 1 546 ? 97.383 15.534 50.077 1.00 144.87 546 ALA A N 1
ATOM 3966 C CA . ALA A 1 546 ? 96.452 15.283 51.167 1.00 154.78 546 ALA A CA 1
ATOM 3967 C C . ALA A 1 546 ? 95.054 15.723 50.752 1.00 140.05 546 ALA A C 1
ATOM 3968 O O . ALA A 1 546 ? 94.067 15.009 50.954 1.00 139.81 546 ALA A O 1
ATOM 3970 N N . SER A 1 547 ? 94.992 16.910 50.163 1.00 150.48 547 SER A N 1
ATOM 3971 C CA . SER A 1 547 ? 93.732 17.500 49.756 1.00 131.23 547 SER A CA 1
ATOM 3972 C C . SER A 1 547 ? 93.070 16.587 48.759 1.00 109.87 547 SER A C 1
ATOM 3973 O O . SER A 1 547 ? 91.861 16.410 48.773 1.00 108.78 547 SER A O 1
ATOM 3976 N N . TYR A 1 548 ? 93.884 16.033 47.872 1.00 99.59 548 TYR A N 1
ATOM 3977 C CA . TYR A 1 548 ? 93.411 15.204 46.790 1.00 88.42 548 TYR A CA 1
ATOM 3978 C C . TYR A 1 548 ? 92.817 13.913 47.375 1.00 100.74 548 TYR A C 1
ATOM 3979 O O . TYR A 1 548 ? 91.800 13.415 46.907 1.00 93.17 548 TYR A O 1
ATOM 3988 N N . GLU A 1 549 ? 93.443 13.376 48.415 1.00 106.17 549 GLU A N 1
ATOM 3989 C CA . GLU A 1 549 ? 92.973 12.125 49.003 1.00 111.11 549 GLU A CA 1
ATOM 3990 C C . GLU A 1 549 ? 91.579 12.273 49.593 1.00 102.24 549 GLU A C 1
ATOM 3991 O O . GLU A 1 549 ? 90.711 11.410 49.389 1.00 87.28 549 GLU A O 1
ATOM 3993 N N . LYS A 1 550 ? 91.377 13.362 50.330 1.00 113.42 550 LYS A N 1
ATOM 3994 C CA . LYS A 1 550 ? 90.086 13.640 50.945 1.00 113.10 550 LYS A CA 1
ATOM 3995 C C . LYS A 1 550 ? 89.009 13.813 49.847 1.00 95.54 550 LYS A C 1
ATOM 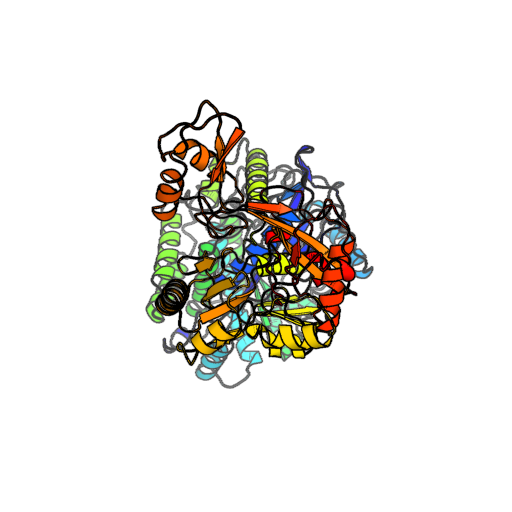3996 O O . LYS A 1 550 ? 87.906 13.288 49.967 1.00 93.84 550 LYS A O 1
ATOM 3998 N N . ALA A 1 551 ? 89.334 14.534 48.775 1.00 72.56 551 ALA A N 1
ATOM 3999 C CA . ALA A 1 551 ? 88.390 14.742 47.685 1.00 75.20 551 ALA A CA 1
ATOM 4000 C C . ALA A 1 551 ? 88.011 13.403 47.096 1.00 88.42 551 ALA A C 1
ATOM 4001 O O . ALA A 1 551 ? 86.852 13.183 46.762 1.00 95.94 551 ALA A O 1
ATOM 4003 N N . ILE A 1 552 ? 88.995 12.525 46.938 1.00 104.89 552 ILE A N 1
ATOM 4004 C CA . ILE A 1 552 ? 88.755 11.202 46.375 1.00 116.28 552 ILE A CA 1
ATOM 4005 C C . ILE A 1 552 ? 87.792 10.455 47.265 1.00 116.01 552 ILE A C 1
ATOM 4006 O O . ILE A 1 552 ? 86.824 9.864 46.789 1.00 121.15 552 ILE A O 1
ATOM 4010 N N . ASP A 1 553 ? 88.066 10.491 48.561 1.00 105.47 553 ASP A N 1
ATOM 4011 C CA . ASP A 1 553 ? 87.299 9.730 49.528 1.00 120.01 553 ASP A CA 1
ATOM 4012 C C . ASP A 1 553 ? 85.860 10.188 49.701 1.00 124.64 553 ASP A C 1
ATOM 4013 O O . ASP A 1 553 ? 84.982 9.362 49.971 1.00 121.09 553 ASP A O 1
ATOM 4018 N N . ILE A 1 554 ? 85.614 11.493 49.576 1.00 138.27 554 ILE A N 1
ATOM 4019 C CA . ILE A 1 554 ? 84.247 12.007 49.623 1.00 141.24 554 ILE A CA 1
ATOM 4020 C C . ILE A 1 554 ? 83.464 11.416 48.468 1.00 162.11 554 ILE A C 1
ATOM 4021 O O . ILE A 1 554 ? 82.294 11.071 48.626 1.00 171.40 554 ILE A O 1
ATOM 4025 N N . ALA A 1 555 ? 84.118 11.311 47.309 1.00 155.87 555 ALA A N 1
ATOM 4026 C CA . ALA A 1 555 ? 83.490 10.773 46.112 1.00 142.87 555 ALA A CA 1
ATOM 4027 C C . ALA A 1 555 ? 83.002 9.378 46.423 1.00 146.23 555 ALA A C 1
ATOM 4028 O O . ALA A 1 555 ? 81.888 9.022 46.077 1.00 151.65 555 ALA A O 1
ATOM 4030 N N . PHE A 1 556 ? 83.836 8.593 47.093 1.00 157.16 556 PHE A N 1
ATOM 4031 C CA . PHE A 1 556 ? 83.476 7.221 47.429 1.00 151.66 556 PHE A CA 1
ATOM 4032 C C . PHE A 1 556 ? 82.347 7.153 48.437 1.00 159.80 556 PHE A C 1
ATOM 4033 O O . PHE A 1 556 ? 81.464 6.312 48.314 1.00 171.76 556 PHE A O 1
ATOM 4041 N N . THR A 1 557 ? 82.376 8.033 49.432 1.00 159.94 557 THR A N 1
ATOM 4042 C CA . THR A 1 557 ? 81.258 8.177 50.357 1.00 145.48 557 THR A CA 1
ATOM 4043 C C . THR A 1 557 ? 79.947 8.421 49.585 1.00 160.16 557 THR A C 1
ATOM 4044 O O . THR A 1 557 ? 78.938 7.775 49.864 1.00 150.56 557 THR A O 1
ATOM 4046 N N . GLU A 1 558 ? 79.975 9.334 48.607 1.00 166.76 558 GLU A N 1
ATOM 4047 C CA . GLU A 1 558 ? 78.803 9.653 47.772 1.00 167.03 558 GLU A CA 1
ATOM 4048 C C . GLU A 1 558 ? 78.421 8.558 46.751 1.00 156.16 558 GLU A C 1
ATOM 4049 O O . GLU A 1 558 ? 77.238 8.306 46.529 1.00 154.55 558 GLU A O 1
ATOM 4051 N N . ASP A 1 559 ? 79.405 7.907 46.133 1.00 147.70 559 ASP A N 1
ATOM 4052 C CA . ASP A 1 559 ? 79.132 6.871 45.129 1.00 134.96 559 ASP A CA 1
ATOM 4053 C C . ASP A 1 559 ? 80.295 5.873 44.922 1.00 125.25 559 ASP A C 1
ATOM 4054 O O . ASP A 1 559 ? 81.414 6.095 45.385 1.00 116.21 559 ASP A O 1
ATOM 4059 N N . SER A 1 560 ? 80.000 4.762 44.249 1.00 141.80 560 SER A N 1
ATOM 4060 C CA . SER A 1 560 ? 80.940 3.639 44.072 1.00 151.86 560 SER A CA 1
ATOM 4061 C C . SER A 1 560 ? 82.143 3.916 43.162 1.00 153.07 560 SER A C 1
ATOM 4062 O O . SER A 1 560 ? 83.255 3.457 43.423 1.00 149.47 560 SER A O 1
ATOM 4065 N N . ALA A 1 561 ? 81.917 4.643 42.079 1.00 140.86 561 ALA A N 1
ATOM 4066 C CA . ALA A 1 561 ? 82.983 4.938 41.135 1.00 142.82 561 ALA A CA 1
ATOM 4067 C C . ALA A 1 561 ? 83.381 6.407 41.195 1.00 134.52 561 ALA A C 1
ATOM 4068 O O . ALA A 1 561 ? 82.530 7.293 41.113 1.00 130.24 561 ALA A O 1
ATOM 4070 N N . ILE A 1 562 ? 84.676 6.665 41.335 1.00 115.15 562 ILE A N 1
ATOM 4071 C CA . ILE A 1 562 ? 85.167 8.039 41.392 1.00 93.03 562 ILE A CA 1
ATOM 4072 C C . ILE A 1 562 ? 85.661 8.473 39.990 1.00 77.38 562 ILE A C 1
ATOM 4073 O O . ILE A 1 562 ? 86.344 7.734 39.306 1.00 83.85 562 ILE A O 1
ATOM 4075 N N . LEU A 1 563 ? 85.265 9.656 39.554 1.00 111.80 563 LEU A N 1
ATOM 4076 C CA . LEU A 1 563 ? 85.693 10.246 38.282 1.00 100.92 563 LEU A CA 1
ATOM 4077 C C . LEU A 1 563 ? 86.691 11.365 38.513 1.00 81.74 563 LEU A C 1
ATOM 4078 O O . LEU A 1 563 ? 86.453 12.255 39.317 1.00 78.11 563 LEU A O 1
ATOM 4083 N N . VAL A 1 564 ? 87.798 11.361 37.801 1.00 75.28 564 VAL A N 1
ATOM 4084 C CA . VAL A 1 564 ? 88.723 12.482 37.925 1.00 79.10 564 VAL A CA 1
ATOM 4085 C C . VAL A 1 564 ? 89.040 13.095 36.571 1.00 90.81 564 VAL A C 1
ATOM 4086 O O . VAL A 1 564 ? 89.474 12.415 35.657 1.00 89.90 564 VAL A O 1
ATOM 4090 N N . GLU A 1 565 ? 88.841 14.397 36.456 1.00 121.82 565 GLU A N 1
ATOM 4091 C CA . GLU A 1 565 ? 88.949 15.058 35.174 1.00 111.95 565 GLU A CA 1
ATOM 4092 C C . GLU A 1 565 ? 89.718 16.343 35.275 1.00 106.24 565 GLU A C 1
ATOM 4093 O O . GLU A 1 565 ? 89.924 16.889 36.358 1.00 101.05 565 GLU A O 1
ATOM 4099 N N . GLU A 1 566 ? 90.164 16.796 34.114 1.00 100.73 566 GLU A N 1
ATOM 4100 C CA . GLU A 1 566 ? 90.788 18.097 33.963 1.00 97.94 566 GLU A CA 1
ATOM 4101 C C . GLU A 1 566 ? 89.786 19.201 34.158 1.00 80.55 566 GLU A C 1
ATOM 4102 O O . GLU A 1 566 ? 88.619 19.083 33.790 1.00 84.83 566 GLU A O 1
ATOM 4108 N N . TYR A 1 567 ? 90.243 20.303 34.712 1.00 67.64 567 TYR A N 1
ATOM 4109 C CA . TYR A 1 567 ? 89.345 21.401 34.876 1.00 75.27 567 TYR A CA 1
ATOM 4110 C C . TYR A 1 567 ? 89.546 22.335 33.729 1.00 80.00 567 TYR A C 1
ATOM 4111 O O . TYR A 1 567 ? 90.683 22.715 33.443 1.00 83.29 567 TYR A O 1
ATOM 4120 N N . ILE A 1 568 ? 88.453 22.709 33.074 1.00 81.27 568 ILE A N 1
ATOM 4121 C CA . ILE A 1 568 ? 88.527 23.683 31.992 1.00 83.41 568 ILE A CA 1
ATOM 4122 C C . ILE A 1 568 ? 87.663 24.874 32.372 1.00 72.32 568 ILE A C 1
ATOM 4123 O O . ILE A 1 568 ? 86.504 24.694 32.733 1.00 73.45 568 ILE A O 1
ATOM 4128 N N . GLU A 1 569 ? 88.214 26.087 32.337 1.00 71.12 569 GLU A N 1
ATOM 4129 C CA . GLU A 1 569 ? 87.451 27.245 32.819 1.00 67.22 569 GLU A CA 1
ATOM 4130 C C . GLU A 1 569 ? 86.694 27.770 31.669 1.00 51.26 569 GLU A C 1
ATOM 4131 O O . GLU A 1 569 ? 87.269 27.982 30.615 1.00 59.03 569 GLU A O 1
ATOM 4137 N N . GLY A 1 570 ? 85.395 27.934 31.875 1.00 59.46 570 GLY A N 1
ATOM 4138 C CA . GLY A 1 570 ? 84.499 28.372 30.832 1.00 70.42 570 GLY A CA 1
ATOM 4139 C C . GLY A 1 570 ? 83.100 28.240 31.353 1.00 68.05 570 GLY A C 1
ATOM 4140 O O . GLY A 1 570 ? 82.906 27.819 32.482 1.00 57.11 570 GLY A O 1
ATOM 4141 N N . THR A 1 571 ? 82.132 28.606 30.528 1.00 60.37 571 THR A N 1
ATOM 4142 C CA . THR A 1 571 ? 80.740 28.472 30.872 1.00 66.43 571 THR A CA 1
ATOM 4143 C C . THR A 1 571 ? 80.127 27.332 30.088 1.00 78.48 571 THR A C 1
ATOM 4144 O O . THR A 1 571 ? 80.342 27.215 28.894 1.00 94.66 571 THR A O 1
ATOM 4148 N N . GLU A 1 572 ? 79.370 26.486 30.770 1.00 66.29 572 GLU A N 1
ATOM 4149 C CA . GLU A 1 572 ? 78.834 25.267 30.178 1.00 71.85 572 GLU A CA 1
ATOM 4150 C C . GLU A 1 572 ? 77.527 25.494 29.429 1.00 49.55 572 GLU A C 1
ATOM 4151 O O . GLU A 1 572 ? 76.579 26.063 29.965 1.00 48.40 572 GLU A O 1
ATOM 4157 N N . TYR A 1 573 ? 77.443 24.967 28.219 1.00 35.38 573 TYR A N 1
ATOM 4158 C CA . TYR A 1 573 ? 76.267 25.175 27.409 1.00 38.97 573 TYR A CA 1
ATOM 4159 C C . TYR A 1 573 ? 75.844 23.845 26.819 1.00 49.48 573 TYR A C 1
ATOM 4160 O O . TYR A 1 573 ? 76.682 23.020 26.459 1.00 43.82 573 TYR A O 1
ATOM 4169 N N . ARG A 1 574 ? 74.539 23.650 26.708 1.00 50.45 574 ARG A N 1
ATOM 4170 C CA . ARG A 1 574 ? 73.995 22.475 26.044 1.00 48.46 574 ARG A CA 1
ATOM 4171 C C . ARG A 1 574 ? 73.531 22.709 24.602 1.00 54.07 574 ARG A C 1
ATOM 4172 O O . ARG A 1 574 ? 72.540 23.380 24.373 1.00 58.79 574 ARG A O 1
ATOM 4180 N N . PHE A 1 575 ? 74.213 22.122 23.633 1.00 48.60 575 PHE A N 1
ATOM 4181 C CA . PHE A 1 575 ? 73.712 22.086 22.264 1.00 51.50 575 PHE A CA 1
ATOM 4182 C C . PHE A 1 575 ? 72.890 20.837 21.907 1.00 49.56 575 PHE A C 1
ATOM 4183 O O . PHE A 1 575 ? 73.362 19.717 22.035 1.00 39.40 575 PHE A O 1
ATOM 4191 N N . PHE A 1 576 ? 71.668 21.036 21.419 1.00 51.08 576 PHE A N 1
ATOM 4192 C CA . PHE A 1 576 ? 70.849 19.938 20.895 1.00 50.54 576 PHE A CA 1
ATOM 4193 C C . PHE A 1 576 ? 71.102 19.771 19.397 1.00 53.94 576 PHE A C 1
ATOM 4194 O O . PHE A 1 576 ? 70.756 20.653 18.625 1.00 53.86 576 PHE A O 1
ATOM 4202 N N . VAL A 1 577 ? 71.682 18.654 18.969 1.00 44.88 577 VAL A N 1
ATOM 4203 C CA . VAL A 1 577 ? 71.839 18.417 17.529 1.00 48.38 577 VAL A CA 1
ATOM 4204 C C . VAL A 1 577 ? 70.833 17.398 16.962 1.00 57.25 577 VAL A C 1
ATOM 4205 O O . VAL A 1 577 ? 70.624 16.350 17.542 1.00 65.58 577 VAL A O 1
ATOM 4209 N N . LEU A 1 578 ? 70.200 17.734 15.839 1.00 52.03 578 LEU A N 1
ATOM 4210 C CA . LEU A 1 578 ? 69.237 16.863 15.164 1.00 41.98 578 LEU A CA 1
ATOM 4211 C C . LEU A 1 578 ? 69.681 16.667 13.736 1.00 43.87 578 LEU A C 1
ATOM 4212 O O . LEU A 1 578 ? 70.069 17.602 13.075 1.00 56.67 578 LEU A O 1
ATOM 4217 N N . GLU A 1 579 ? 69.636 15.441 13.254 1.00 67.32 579 GLU A N 1
ATOM 4218 C CA . GLU A 1 579 ? 70.242 15.162 11.969 1.00 72.35 579 GLU A CA 1
ATOM 4219 C C . GLU A 1 579 ? 71.623 15.764 12.023 1.00 70.01 579 GLU A C 1
ATOM 4220 O O . GLU A 1 579 ? 72.376 15.492 12.949 1.00 94.17 579 GLU A O 1
ATOM 4226 N N . GLY A 1 580 ? 71.967 16.621 11.085 1.00 41.26 580 GLY A N 1
ATOM 4227 C CA . GLY A 1 580 ? 73.274 17.243 11.148 1.00 64.57 580 GLY A CA 1
ATOM 4228 C C . GLY A 1 580 ? 73.357 18.652 11.743 1.00 70.26 580 GLY A C 1
ATOM 4229 O O . GLY A 1 580 ? 74.450 19.216 11.816 1.00 75.21 580 GLY A O 1
ATOM 4230 N N . ASP A 1 581 ? 72.229 19.236 12.144 1.00 68.35 581 ASP A N 1
ATOM 4231 C CA . ASP A 1 581 ? 72.193 20.656 12.510 1.00 81.65 581 ASP A CA 1
ATOM 4232 C C . ASP A 1 581 ? 71.840 20.906 13.973 1.00 81.26 581 ASP A C 1
ATOM 4233 O O . ASP A 1 581 ? 70.796 20.482 14.438 1.00 90.78 581 ASP A O 1
ATOM 4238 N N . CYS A 1 582 ? 72.683 21.636 14.686 1.00 70.37 582 CYS A N 1
ATOM 4239 C CA . CYS A 1 582 ? 72.362 22.051 16.037 1.00 63.97 582 CYS A CA 1
ATOM 4240 C C . CYS A 1 582 ? 71.015 22.844 16.018 1.00 66.37 582 CYS A C 1
ATOM 4241 O O . CYS A 1 582 ? 70.971 23.932 15.478 1.00 45.48 582 CYS A O 1
ATOM 4244 N N . ILE A 1 583 ? 69.924 22.304 16.587 1.00 67.22 583 ILE A N 1
ATOM 4245 C CA . ILE A 1 583 ? 68.625 23.003 16.578 1.00 44.61 583 ILE A CA 1
ATOM 4246 C C . ILE A 1 583 ? 68.351 23.948 17.726 1.00 44.84 583 ILE A C 1
ATOM 4247 O O . ILE A 1 583 ? 67.332 24.633 17.702 1.00 55.09 583 ILE A O 1
ATOM 4251 N N . ALA A 1 584 ? 69.192 23.945 18.757 1.00 45.70 584 ALA A N 1
ATOM 4252 C CA . ALA A 1 584 ? 69.044 24.891 19.880 1.00 54.08 584 ALA A CA 1
ATOM 4253 C C . ALA A 1 584 ? 70.266 24.835 20.770 1.00 45.13 584 ALA A C 1
ATOM 4254 O O . ALA A 1 584 ? 71.162 23.986 20.570 1.00 34.90 584 ALA A O 1
ATOM 4256 N N . VAL A 1 585 ? 70.290 25.767 21.723 1.00 33.63 585 VAL A N 1
ATOM 4257 C CA . VAL A 1 585 ? 71.401 25.928 22.645 1.00 47.70 585 VAL A CA 1
ATOM 4258 C C . VAL A 1 585 ? 70.859 26.538 23.914 1.00 53.21 585 VAL A C 1
ATOM 4259 O O . VAL A 1 585 ? 70.036 27.434 23.862 1.00 56.99 585 VAL A O 1
ATOM 4263 N N . LEU A 1 586 ? 71.382 26.070 25.035 1.00 55.16 586 LEU A N 1
ATOM 4264 C CA . LEU A 1 586 ? 70.874 26.408 26.335 1.00 51.82 586 LEU A CA 1
ATOM 4265 C C . LEU A 1 586 ? 71.929 26.652 27.393 1.00 60.98 586 LEU A C 1
ATOM 4266 O O . LEU A 1 586 ? 72.876 25.886 27.521 1.00 65.61 586 LEU A O 1
ATOM 4271 N N . LEU A 1 587 ? 71.725 27.678 28.207 1.00 55.91 587 LEU A N 1
ATOM 4272 C CA . LEU A 1 587 ? 72.573 27.904 29.371 1.00 52.97 587 LEU A CA 1
ATOM 4273 C C . LEU A 1 587 ? 71.802 27.587 30.646 1.00 46.86 587 LEU A C 1
ATOM 4274 O O . LEU A 1 587 ? 70.609 27.842 30.749 1.00 54.55 587 LEU A O 1
ATOM 4279 N N . ARG A 1 588 ? 72.491 27.036 31.633 1.00 48.42 588 ARG A N 1
ATOM 4280 C CA . ARG A 1 588 ? 71.845 26.727 32.892 1.00 53.28 588 ARG A CA 1
ATOM 4281 C C . ARG A 1 588 ? 72.616 27.395 34.009 1.00 50.22 588 ARG A C 1
ATOM 4282 O O . ARG A 1 588 ? 73.834 27.309 34.042 1.00 58.93 588 ARG A O 1
ATOM 4290 N N . VAL A 1 589 ? 71.904 28.031 34.939 1.00 65.18 589 VAL A N 1
ATOM 4291 C CA . VAL A 1 589 ? 72.523 28.677 36.104 1.00 70.97 589 VAL A CA 1
ATOM 4292 C C . VAL A 1 589 ? 71.907 28.243 37.439 1.00 69.66 589 VAL A C 1
ATOM 4293 O O . VAL A 1 589 ? 70.725 27.901 37.499 1.00 60.90 589 VAL A O 1
ATOM 4297 N N . ALA A 1 590 ? 72.714 28.274 38.500 1.00 65.40 590 ALA A N 1
ATOM 4298 C CA . ALA A 1 590 ? 72.277 27.869 39.839 1.00 55.90 590 ALA A CA 1
ATOM 4299 C C . ALA A 1 590 ? 71.084 28.682 40.256 1.00 47.60 590 ALA A C 1
ATOM 4300 O O . ALA A 1 590 ? 70.982 29.850 39.913 1.00 65.39 590 ALA A O 1
ATOM 4302 N N . ALA A 1 591 ? 70.187 28.064 41.005 1.00 49.48 591 ALA A N 1
ATOM 4303 C CA . ALA A 1 591 ? 68.972 28.725 41.405 1.00 65.51 591 ALA A CA 1
ATOM 4304 C C . ALA A 1 591 ? 69.373 30.033 42.070 1.00 71.56 591 ALA A C 1
ATOM 4305 O O . ALA A 1 591 ? 70.373 30.078 42.773 1.00 60.69 591 ALA A O 1
ATOM 4307 N N . ASN A 1 592 ? 68.613 31.099 41.832 1.00 62.97 592 ASN A N 1
ATOM 4308 C CA . ASN A 1 592 ? 68.926 32.399 42.414 1.00 61.74 592 ASN A CA 1
ATOM 4309 C C . ASN A 1 592 ? 67.722 33.316 42.472 1.00 64.51 592 ASN A C 1
ATOM 4310 O O . ASN A 1 592 ? 66.725 33.055 41.816 1.00 66.01 592 ASN A O 1
ATOM 4315 N N . VAL A 1 593 ? 67.822 34.410 43.226 1.00 67.12 593 VAL A N 1
ATOM 4316 C CA . VAL A 1 593 ? 66.853 35.489 43.101 1.00 81.84 593 VAL A CA 1
ATOM 4317 C C . VAL A 1 593 ? 67.537 36.860 43.149 1.00 89.01 593 VAL A C 1
ATOM 4318 O O . VAL A 1 593 ? 68.570 37.019 43.789 1.00 99.71 593 VAL A O 1
ATOM 4322 N N . VAL A 1 594 ? 66.973 37.840 42.451 1.00 80.38 594 VAL A N 1
ATOM 4323 C CA . VAL A 1 594 ? 67.564 39.173 42.417 1.00 73.95 594 VAL A CA 1
ATOM 4324 C C . VAL A 1 594 ? 66.862 40.096 43.412 1.00 74.62 594 VAL A C 1
ATOM 4325 O O . VAL A 1 594 ? 65.648 40.104 43.482 1.00 86.14 594 VAL A O 1
ATOM 4329 N N . GLY A 1 595 ? 67.625 40.879 44.163 1.00 82.29 595 GLY A N 1
ATOM 4330 C CA . GLY A 1 595 ? 67.088 41.726 45.222 1.00 78.59 595 GLY A CA 1
ATOM 4331 C C . GLY A 1 595 ? 66.194 42.863 44.762 1.00 76.11 595 GLY A C 1
ATOM 4332 O O . GLY A 1 595 ? 66.485 43.564 43.798 1.00 78.41 595 GLY A O 1
ATOM 4333 N N . ASP A 1 596 ? 65.075 43.019 45.448 1.00 61.57 596 ASP A N 1
ATOM 4334 C CA . ASP A 1 596 ? 64.186 44.151 45.225 1.00 77.18 596 ASP A CA 1
ATOM 4335 C C . ASP A 1 596 ? 64.167 44.757 46.600 1.00 95.66 596 ASP A C 1
ATOM 4336 O O . ASP A 1 596 ? 64.040 44.016 47.596 1.00 97.91 596 ASP A O 1
ATOM 4338 N N . GLY A 1 597 ? 64.322 46.078 46.681 1.00 82.04 597 GLY A N 1
ATOM 4339 C CA . GLY A 1 597 ? 64.453 46.727 47.973 1.00 92.94 597 GLY A CA 1
ATOM 4340 C C . GLY A 1 597 ? 63.417 46.174 48.928 1.00 103.72 597 GLY A C 1
ATOM 4341 O O . GLY A 1 597 ? 63.679 45.959 50.115 1.00 119.11 597 GLY A O 1
ATOM 4342 N N . ILE A 1 598 ? 62.237 45.911 48.391 1.00 117.90 598 ILE A N 1
ATOM 4343 C CA . ILE A 1 598 ? 61.097 45.592 49.217 1.00 102.52 598 ILE A CA 1
ATOM 4344 C C . ILE A 1 598 ? 61.184 44.230 49.927 1.00 88.87 598 ILE A C 1
ATOM 4345 O O . ILE A 1 598 ? 60.786 44.112 51.079 1.00 71.04 598 ILE A O 1
ATOM 4347 N N . HIS A 1 599 ? 61.698 43.201 49.273 1.00 95.38 599 HIS A N 1
ATOM 4348 C CA . HIS A 1 599 ? 61.326 41.852 49.690 1.00 89.72 599 HIS A CA 1
ATOM 4349 C C . HIS A 1 599 ? 62.389 41.033 50.370 1.00 84.78 599 HIS A C 1
ATOM 4350 O O . HIS A 1 599 ? 63.533 41.018 49.960 1.00 81.84 599 HIS A O 1
ATOM 4357 N N . THR A 1 600 ? 61.964 40.303 51.392 1.00 89.67 600 THR A N 1
ATOM 4358 C CA . THR A 1 600 ? 62.809 39.360 52.108 1.00 80.96 600 THR A CA 1
ATOM 4359 C C . THR A 1 600 ? 63.149 38.290 51.139 1.00 71.32 600 THR A C 1
ATOM 4360 O O . THR A 1 600 ? 62.395 38.072 50.208 1.00 79.80 600 THR A O 1
ATOM 4364 N N . ILE A 1 601 ? 64.263 37.601 51.330 1.00 60.88 601 ILE A N 1
ATOM 4365 C CA . ILE A 1 601 ? 64.624 36.580 50.366 1.00 61.19 601 ILE A CA 1
ATOM 4366 C C . ILE A 1 601 ? 63.529 35.521 50.271 1.00 71.89 601 ILE A C 1
ATOM 4367 O O . ILE A 1 601 ? 63.180 35.087 49.179 1.00 61.55 601 ILE A O 1
ATOM 4372 N N . SER A 1 602 ? 62.995 35.115 51.422 1.00 73.64 602 SER A N 1
ATOM 4373 C CA . SER A 1 602 ? 61.909 34.132 51.486 1.00 71.57 602 SER A CA 1
ATOM 4374 C C . SER A 1 602 ? 60.769 34.558 50.561 1.00 67.86 602 SER A C 1
ATOM 4375 O O . SER A 1 602 ? 60.115 33.745 49.918 1.00 63.46 602 SER A O 1
ATOM 4378 N N . GLN A 1 603 ? 60.538 35.856 50.508 1.00 71.09 603 GLN A N 1
ATOM 4379 C CA . GLN A 1 603 ? 59.504 36.416 49.673 1.00 79.48 603 GLN A CA 1
ATOM 4380 C C . GLN A 1 603 ? 59.868 36.300 48.218 1.00 73.56 603 GLN A C 1
ATOM 4381 O O . GLN A 1 603 ? 59.036 35.982 47.376 1.00 65.61 603 GLN A O 1
ATOM 4387 N N . LEU A 1 604 ? 61.125 36.586 47.923 1.00 90.15 604 LEU A N 1
ATOM 4388 C CA . LEU A 1 604 ? 61.569 36.688 46.550 1.00 82.18 604 LEU A CA 1
ATOM 4389 C C . LEU A 1 604 ? 61.424 35.346 45.927 1.00 65.71 604 LEU A C 1
ATOM 4390 O O . LEU A 1 604 ? 61.056 35.224 44.775 1.00 64.66 604 LEU A O 1
ATOM 4395 N N . VAL A 1 605 ? 61.746 34.338 46.714 1.00 56.80 605 VAL A N 1
ATOM 4396 C CA . VAL A 1 605 ? 61.631 32.975 46.292 1.00 53.24 605 VAL A CA 1
ATOM 4397 C C . VAL A 1 605 ? 60.166 32.671 46.011 1.00 64.46 605 VAL A C 1
ATOM 4398 O O . VAL A 1 605 ? 59.799 32.305 44.892 1.00 67.81 605 VAL A O 1
ATOM 4402 N N . LYS A 1 606 ? 59.322 32.830 47.023 1.00 61.18 606 LYS A N 1
ATOM 4403 C CA . LYS A 1 606 ? 57.900 32.543 46.879 1.00 66.92 606 LYS A CA 1
ATOM 4404 C C . LYS A 1 606 ? 57.340 33.134 45.593 1.00 69.69 606 LYS A C 1
ATOM 4405 O O . LYS A 1 606 ? 56.544 32.508 44.886 1.00 62.90 606 LYS A O 1
ATOM 4411 N N . LEU A 1 607 ? 57.797 34.344 45.295 1.00 93.52 607 LEU A N 1
ATOM 4412 C CA . LEU A 1 607 ? 57.393 35.090 44.110 1.00 95.05 607 LEU A CA 1
ATOM 4413 C C . LEU A 1 607 ? 57.884 34.439 42.810 1.00 84.57 607 LEU A C 1
ATOM 4414 O O . LEU A 1 607 ? 57.151 34.383 41.828 1.00 92.46 607 LEU A O 1
ATOM 4419 N N . LYS A 1 608 ? 59.117 33.949 42.801 1.00 78.09 608 LYS A N 1
ATOM 4420 C CA . LYS A 1 608 ? 59.660 33.292 41.623 1.00 68.91 608 LYS A CA 1
ATOM 4421 C C . LYS A 1 608 ? 59.004 31.953 41.438 1.00 74.10 608 LYS A C 1
ATOM 4422 O O . LYS A 1 608 ? 58.876 31.473 40.316 1.00 81.76 608 LYS A O 1
ATOM 4428 N N . ASN A 1 609 ? 58.609 31.336 42.546 1.00 73.41 609 ASN A N 1
ATOM 4429 C CA . ASN A 1 609 ? 57.961 30.038 42.491 1.00 66.65 609 ASN A CA 1
ATOM 4430 C C . ASN A 1 609 ? 56.556 30.161 41.946 1.00 72.06 609 ASN A C 1
ATOM 4431 O O . ASN A 1 609 ? 55.943 29.166 41.562 1.00 69.82 609 ASN A O 1
ATOM 4436 N N . GLN A 1 610 ? 56.044 31.386 41.918 1.00 76.01 610 GLN A N 1
ATOM 4437 C CA . GLN A 1 610 ? 54.713 31.637 41.369 1.00 78.05 610 GLN A CA 1
ATOM 4438 C C . GLN A 1 610 ? 54.664 31.337 39.855 1.00 88.49 610 GLN A C 1
ATOM 4439 O O . GLN A 1 610 ? 53.598 31.267 39.236 1.00 88.88 610 GLN A O 1
ATOM 4445 N N . ASN A 1 611 ? 55.829 31.138 39.261 1.00 90.20 611 ASN A N 1
ATOM 4446 C CA . ASN A 1 611 ? 55.870 30.729 37.877 1.00 88.42 611 ASN A CA 1
ATOM 4447 C C . ASN A 1 611 ? 55.179 29.392 37.637 1.00 81.23 611 ASN A C 1
ATOM 4448 O O . ASN A 1 611 ? 55.395 28.420 38.350 1.00 67.13 611 ASN A O 1
ATOM 4453 N N . PRO A 1 612 ? 54.363 29.340 36.592 1.00 83.32 612 PRO A N 1
ATOM 4454 C CA . PRO A 1 612 ? 53.573 28.165 36.249 1.00 82.43 612 PRO A CA 1
ATOM 4455 C C . PRO A 1 612 ? 54.451 27.015 35.799 1.00 79.45 612 PRO A C 1
ATOM 4456 O O . PRO A 1 612 ? 54.036 25.855 35.898 1.00 84.38 612 PRO A O 1
ATOM 4460 N N . LEU A 1 613 ? 55.631 27.341 35.282 1.00 83.87 613 LEU A N 1
ATOM 4461 C CA . LEU A 1 613 ? 56.543 26.319 34.783 1.00 80.75 613 LEU A CA 1
ATOM 4462 C C . LEU A 1 613 ? 57.197 25.575 35.934 1.00 78.35 613 LEU A C 1
ATOM 4463 O O . LEU A 1 613 ? 57.583 24.422 35.798 1.00 67.73 613 LEU A O 1
ATOM 4468 N N . ARG A 1 614 ? 57.309 26.231 37.079 1.00 77.04 614 ARG A N 1
ATOM 4469 C CA . ARG A 1 614 ? 57.866 25.578 38.241 1.00 63.20 614 ARG A CA 1
ATOM 4470 C C . ARG A 1 614 ? 56.805 24.695 38.814 1.00 64.14 614 ARG A C 1
ATOM 4471 O O . ARG A 1 614 ? 55.741 25.168 39.128 1.00 56.83 614 ARG A O 1
ATOM 4479 N N . GLY A 1 615 ? 57.080 23.420 38.988 1.00 86.11 615 GLY A N 1
ATOM 4480 C CA . GLY A 1 615 ? 56.028 22.543 39.436 1.00 111.07 615 GLY A CA 1
ATOM 4481 C C . GLY A 1 615 ? 56.356 21.818 40.712 1.00 131.18 615 GLY A C 1
ATOM 4482 O O . GLY A 1 615 ? 57.413 21.192 40.820 1.00 131.42 615 GLY A O 1
ATOM 4483 N N . TYR A 1 616 ? 55.444 21.896 41.679 1.00 121.62 616 TYR A N 1
ATOM 4484 C CA . TYR A 1 616 ? 55.618 21.163 42.929 1.00 131.89 616 TYR A CA 1
ATOM 4485 C C . TYR A 1 616 ? 54.737 19.930 42.960 1.00 146.92 616 TYR A C 1
ATOM 4486 O O . TYR A 1 616 ? 55.217 18.840 43.253 1.00 161.41 616 TYR A O 1
ATOM 4489 N N . ASP A 1 617 ? 53.455 20.102 42.654 1.00 140.59 617 ASP A N 1
ATOM 4490 C CA . ASP A 1 617 ? 52.507 18.985 42.633 1.00 141.04 617 ASP A CA 1
ATOM 4491 C C . ASP A 1 617 ? 52.771 18.002 41.471 1.00 129.69 617 ASP A C 1
ATOM 4492 O O . ASP A 1 617 ? 52.699 16.784 41.640 1.00 130.79 617 ASP A O 1
ATOM 4494 N N . HIS A 1 618 ? 53.078 18.545 40.299 1.00 139.29 618 HIS A N 1
ATOM 4495 C CA . HIS A 1 618 ? 53.285 17.764 39.083 1.00 135.29 618 HIS A CA 1
ATOM 4496 C C . HIS A 1 618 ? 54.655 18.084 38.489 1.00 146.69 618 HIS A C 1
ATOM 4497 O O . HIS A 1 618 ? 55.133 19.208 38.624 1.00 157.92 618 HIS A O 1
ATOM 4504 N N . ARG A 1 619 ? 55.292 17.123 37.822 1.00 138.91 619 ARG A N 1
ATOM 4505 C CA . ARG A 1 619 ? 56.610 17.392 37.247 1.00 125.98 619 ARG A CA 1
ATOM 4506 C C . ARG A 1 619 ? 56.465 18.301 36.072 1.00 94.20 619 ARG A C 1
ATOM 4507 O O . ARG A 1 619 ? 55.489 18.223 35.342 1.00 72.16 619 ARG A O 1
ATOM 4515 N N . SER A 1 620 ? 57.457 19.156 35.894 1.00 90.08 620 SER A N 1
ATOM 4516 C CA . SER A 1 620 ? 57.333 20.268 34.987 1.00 73.49 620 SER A CA 1
ATOM 4517 C C . SER A 1 620 ? 58.699 20.714 34.480 1.00 65.77 620 SER A C 1
ATOM 4518 O O . SER A 1 620 ? 59.733 20.226 34.932 1.00 64.43 620 SER A O 1
ATOM 4521 N N . PRO A 1 621 ? 58.709 21.647 33.522 1.00 64.81 621 PRO A N 1
ATOM 4522 C CA . PRO A 1 621 ? 59.968 22.151 32.961 1.00 69.69 621 PRO A CA 1
ATOM 4523 C C . PRO A 1 621 ? 60.897 22.791 33.985 1.00 58.39 621 PRO A C 1
ATOM 4524 O O . PRO A 1 621 ? 62.102 22.722 33.855 1.00 70.64 621 PRO A O 1
ATOM 4528 N N . LEU A 1 622 ? 60.338 23.463 34.968 1.00 62.09 622 LEU A N 1
ATOM 4529 C CA . LEU A 1 622 ? 61.138 24.029 36.048 1.00 68.77 622 LEU A CA 1
ATOM 4530 C C . LEU A 1 622 ? 60.683 23.496 37.420 1.00 79.66 622 LEU A C 1
ATOM 4531 O O . LEU A 1 622 ? 59.510 23.132 37.622 1.00 72.83 622 LEU A O 1
ATOM 4536 N N . GLU A 1 623 ? 61.622 23.449 38.356 1.00 64.68 623 GLU A N 1
ATOM 4537 C CA . GLU A 1 623 ? 61.385 22.946 39.700 1.00 54.62 623 GLU A CA 1
ATOM 4538 C C . GLU A 1 623 ? 61.246 24.117 40.637 1.00 60.17 623 GLU A C 1
ATOM 4539 O O . GLU A 1 623 ? 61.880 25.140 40.418 1.00 56.61 623 GLU A O 1
ATOM 4545 N N . VAL A 1 624 ? 60.406 23.986 41.660 1.00 77.42 624 VAL A N 1
ATOM 4546 C CA . VAL A 1 624 ? 60.258 25.056 42.651 1.00 77.37 624 VAL A CA 1
ATOM 4547 C C . VAL A 1 624 ? 61.498 25.168 43.507 1.00 69.47 624 VAL A C 1
ATOM 4548 O O . VAL A 1 624 ? 62.135 24.162 43.820 1.00 76.61 624 VAL A O 1
ATOM 4552 N N . ILE A 1 625 ? 61.827 26.401 43.881 1.00 61.85 625 ILE A N 1
ATOM 4553 C CA . ILE A 1 625 ? 62.957 26.730 44.763 1.00 58.30 625 ILE A CA 1
ATOM 4554 C C . ILE A 1 625 ? 62.576 26.503 46.258 1.00 81.18 625 ILE A C 1
ATOM 4555 O O . ILE A 1 625 ? 61.586 27.064 46.750 1.00 84.01 625 ILE A O 1
ATOM 4559 N N . GLU A 1 626 ? 63.326 25.678 46.988 1.00 63.64 626 GLU A N 1
ATOM 4560 C CA A GLU A 1 626 ? 63.070 25.532 48.419 0.49 73.45 626 GLU A CA 1
ATOM 4561 C CA B GLU A 1 626 ? 63.086 25.495 48.414 0.51 73.86 626 GLU A CA 1
ATOM 4562 C C . GLU A 1 626 ? 64.289 25.971 49.215 1.00 78.00 626 GLU A C 1
ATOM 4563 O O . GLU A 1 626 ? 65.419 25.559 48.952 1.00 78.94 626 GLU A O 1
ATOM 4574 N N . LEU A 1 627 ? 64.031 26.835 50.186 1.00 87.75 627 LEU A N 1
ATOM 4575 C CA . LEU A 1 627 ? 65.065 27.433 50.987 1.00 82.25 627 LEU A CA 1
ATOM 4576 C C . LEU A 1 627 ? 65.462 26.371 51.974 1.00 92.13 627 LEU A C 1
ATOM 4577 O O . LEU A 1 627 ? 65.181 26.464 53.169 1.00 86.17 627 LEU A O 1
ATOM 4582 N N . GLY A 1 628 ? 66.111 25.348 51.417 1.00 96.50 628 GLY A N 1
ATOM 4583 C CA . GLY A 1 628 ? 66.546 24.165 52.128 1.00 98.34 628 GLY A CA 1
ATOM 4584 C C . GLY A 1 628 ? 67.768 24.403 52.989 1.00 82.98 628 GLY A C 1
ATOM 4585 O O . GLY A 1 628 ? 68.286 25.501 53.059 1.00 77.41 628 GLY A O 1
ATOM 4586 N N . GLU A 1 629 ? 68.235 23.372 53.660 1.00 73.98 629 GLU A N 1
ATOM 4587 C CA . GLU A 1 629 ? 69.352 23.568 54.547 1.00 83.29 629 GLU A CA 1
ATOM 4588 C C . GLU A 1 629 ? 70.518 23.945 53.664 1.00 72.48 629 GLU A C 1
ATOM 4589 O O . GLU A 1 629 ? 71.278 24.871 53.965 1.00 64.15 629 GLU A O 1
ATOM 4591 N N . VAL A 1 630 ? 70.657 23.232 52.558 1.00 72.57 630 VAL A N 1
ATOM 4592 C CA . VAL A 1 630 ? 71.800 23.474 51.698 1.00 70.42 630 VAL A CA 1
ATOM 4593 C C . VAL A 1 630 ? 71.788 24.892 51.209 1.00 61.74 630 VAL A C 1
ATOM 4594 O O . VAL A 1 630 ? 72.808 25.550 51.145 1.00 48.77 630 VAL A O 1
ATOM 4598 N N . GLU A 1 631 ? 70.596 25.341 50.868 1.00 65.84 631 GLU A N 1
ATOM 4599 C CA . GLU A 1 631 ? 70.369 26.688 50.415 1.00 63.63 631 GLU A CA 1
ATOM 4600 C C . GLU A 1 631 ? 70.645 27.735 51.495 1.00 75.12 631 GLU A C 1
ATOM 4601 O O . GLU A 1 631 ? 71.326 28.728 51.235 1.00 77.88 631 GLU A O 1
ATOM 4607 N N . GLN A 1 632 ? 70.133 27.525 52.705 1.00 79.00 632 GLN A N 1
ATOM 4608 C CA . GLN A 1 632 ? 70.268 28.526 53.757 1.00 75.47 632 GLN A CA 1
ATOM 4609 C C . GLN A 1 632 ? 71.721 28.804 53.951 1.00 76.31 632 GLN A C 1
ATOM 4610 O O . GLN A 1 632 ? 72.127 29.949 54.076 1.00 86.53 632 GLN A O 1
ATOM 4616 N N . LEU A 1 633 ? 72.511 27.747 53.973 1.00 62.65 633 LEU A N 1
ATOM 4617 C CA . LEU A 1 633 ? 73.917 27.916 54.205 1.00 67.37 633 LEU A CA 1
ATOM 4618 C C . LEU A 1 633 ? 74.496 28.761 53.118 1.00 77.83 633 LEU A C 1
ATOM 4619 O O . LEU A 1 633 ? 75.315 29.616 53.380 1.00 95.76 633 LEU A O 1
ATOM 4624 N N . MET A 1 634 ? 74.088 28.518 51.886 1.00 81.74 634 MET A N 1
ATOM 4625 C CA . MET A 1 634 ? 74.588 29.313 50.793 1.00 75.57 634 MET A CA 1
ATOM 4626 C C . MET A 1 634 ? 74.240 30.746 51.046 1.00 78.06 634 MET A C 1
ATOM 4627 O O . MET A 1 634 ? 75.048 31.642 50.815 1.00 85.81 634 MET A O 1
ATOM 4632 N N . LEU A 1 635 ? 73.032 30.956 51.552 1.00 74.74 635 LEU A N 1
ATOM 4633 C CA . LEU A 1 635 ? 72.571 32.280 51.918 1.00 78.00 635 LEU A CA 1
ATOM 4634 C C . LEU A 1 635 ? 73.470 32.933 52.975 1.00 102.50 635 LEU A C 1
ATOM 4635 O O . LEU A 1 635 ? 73.948 34.059 52.811 1.00 102.57 635 LEU A O 1
ATOM 4640 N N . GLU A 1 636 ? 73.708 32.210 54.058 1.00 106.81 636 GLU A N 1
ATOM 4641 C CA . GLU A 1 636 ? 74.507 32.709 55.163 1.00 104.46 636 GLU A CA 1
ATOM 4642 C C . GLU A 1 636 ? 75.906 33.006 54.664 1.00 86.69 636 GLU A C 1
ATOM 4643 O O . GLU A 1 636 ? 76.564 33.940 55.102 1.00 81.47 636 GLU A O 1
ATOM 4649 N N . GLN A 1 637 ? 76.352 32.201 53.720 1.00 100.90 637 GLN A N 1
ATOM 4650 C CA A GLN A 1 637 ? 77.698 32.278 53.209 0.55 101.93 637 GLN A CA 1
ATOM 4651 C CA B GLN A 1 637 ? 77.694 32.292 53.213 0.45 102.63 637 GLN A CA 1
ATOM 4652 C C . GLN A 1 637 ? 77.885 33.536 52.351 1.00 98.05 637 GLN A C 1
ATOM 4653 O O . GLN A 1 637 ? 78.954 34.145 52.362 1.00 107.86 637 GLN A O 1
ATOM 4661 N N . GLN A 1 638 ? 76.850 33.920 51.608 1.00 75.31 638 GLN A N 1
ATOM 4662 C CA . GLN A 1 638 ? 76.828 35.223 50.942 1.00 69.89 638 GLN A CA 1
ATOM 4663 C C . GLN A 1 638 ? 76.663 36.319 51.980 1.00 65.88 638 GLN A C 1
ATOM 4664 O O . GLN A 1 638 ? 76.645 37.511 51.649 1.00 57.31 638 GLN A O 1
ATOM 4670 N N . GLY A 1 639 ? 76.467 35.900 53.224 1.00 60.66 639 GLY A N 1
ATOM 4671 C CA . GLY A 1 639 ? 76.286 36.793 54.350 1.00 76.29 639 GLY A CA 1
ATOM 4672 C C . GLY A 1 639 ? 74.853 37.237 54.559 1.00 89.80 639 GLY A C 1
ATOM 4673 O O . GLY A 1 639 ? 74.544 37.928 55.527 1.00 107.29 639 GLY A O 1
ATOM 4674 N N . TYR A 1 640 ? 73.973 36.861 53.642 1.00 79.45 640 TYR A N 1
ATOM 4675 C CA . TYR A 1 640 ? 72.560 37.177 53.763 1.00 62.48 640 TYR A CA 1
ATOM 4676 C C . TYR A 1 640 ? 71.875 36.068 54.567 1.00 72.77 640 TYR A C 1
ATOM 4677 O O . TYR A 1 640 ? 72.529 35.192 55.133 1.00 68.20 640 TYR A O 1
ATOM 4686 N N . THR A 1 641 ? 70.553 36.106 54.622 1.00 88.29 641 THR A N 1
ATOM 4687 C CA . THR A 1 641 ? 69.774 35.139 55.390 1.00 84.98 641 THR A CA 1
ATOM 4688 C C . THR A 1 641 ? 68.357 35.073 54.862 1.00 71.25 641 THR A C 1
ATOM 4689 O O . THR A 1 641 ? 67.898 35.986 54.189 1.00 70.73 641 THR A O 1
ATOM 4693 N N . VAL A 1 642 ? 67.673 33.973 55.118 1.00 73.50 642 VAL A N 1
ATOM 4694 C CA . VAL A 1 642 ? 66.364 33.781 54.515 1.00 75.82 642 VAL A CA 1
ATOM 4695 C C . VAL A 1 642 ? 65.527 35.014 54.709 1.00 74.74 642 VAL A C 1
ATOM 4696 O O . VAL A 1 642 ? 64.764 35.432 53.836 1.00 64.67 642 VAL A O 1
ATOM 4700 N N . ASN A 1 643 ? 65.685 35.588 55.884 1.00 78.06 643 ASN A N 1
ATOM 4701 C CA . ASN A 1 643 ? 64.953 36.769 56.258 1.00 80.44 643 ASN A CA 1
ATOM 4702 C C . ASN A 1 643 ? 65.521 38.065 55.705 1.00 79.26 643 ASN A C 1
ATOM 4703 O O . ASN A 1 643 ? 64.773 38.981 55.350 1.00 65.49 643 ASN A O 1
ATOM 4708 N N . SER A 1 644 ? 66.838 38.159 55.605 1.00 88.63 644 SER A N 1
ATOM 4709 C CA . SER A 1 644 ? 67.414 39.424 55.202 1.00 89.52 644 SER A CA 1
ATOM 4710 C C . SER A 1 644 ? 66.800 39.949 53.878 1.00 73.85 644 SER A C 1
ATOM 4711 O O . SER A 1 644 ? 66.265 39.195 53.062 1.00 63.19 644 SER A O 1
ATOM 4714 N N . ILE A 1 645 ? 66.840 41.263 53.701 1.00 85.48 645 ILE A N 1
ATOM 4715 C CA . ILE A 1 645 ? 66.357 41.882 52.481 1.00 95.86 645 ILE A CA 1
ATOM 4716 C C . ILE A 1 645 ? 67.546 42.360 51.673 1.00 104.50 645 ILE A C 1
ATOM 4717 O O . ILE A 1 645 ? 68.305 43.204 52.135 1.00 119.84 645 ILE A O 1
ATOM 4722 N N . PRO A 1 646 ? 67.717 41.806 50.469 1.00 87.60 646 PRO A N 1
ATOM 4723 C CA . PRO A 1 646 ? 68.836 42.117 49.591 1.00 85.59 646 PRO A CA 1
ATOM 4724 C C . PRO A 1 646 ? 68.661 43.431 48.848 1.00 91.13 646 PRO A C 1
ATOM 4725 O O . PRO A 1 646 ? 67.547 43.908 48.662 1.00 103.13 646 PRO A O 1
ATOM 4729 N N . PRO A 1 647 ? 69.780 44.016 48.429 1.00 94.89 647 PRO A N 1
ATOM 4730 C CA . PRO A 1 647 ? 69.842 45.223 47.610 1.00 80.98 647 PRO A CA 1
ATOM 4731 C C . PRO A 1 647 ? 69.283 45.026 46.213 1.00 73.09 647 PRO A C 1
ATOM 4732 O O . PRO A 1 647 ? 69.306 43.922 45.680 1.00 67.31 647 PRO A O 1
ATOM 4736 N N . GLU A 1 648 ? 68.813 46.121 45.630 1.00 82.78 648 GLU A N 1
ATOM 4737 C CA . GLU A 1 648 ? 68.322 46.140 44.265 1.00 89.61 648 GLU A CA 1
ATOM 4738 C C . GLU A 1 648 ? 69.352 45.567 43.324 1.00 95.45 648 GLU A C 1
ATOM 4739 O O . GLU A 1 648 ? 70.516 45.959 43.355 1.00 92.61 648 GLU A O 1
ATOM 4741 N N . GLY A 1 649 ? 68.913 44.637 42.485 1.00 108.02 649 GLY A N 1
ATOM 4742 C CA . GLY A 1 649 ? 69.731 44.128 41.404 1.00 101.06 649 GLY A CA 1
ATOM 4743 C C . GLY A 1 649 ? 70.852 43.261 41.906 1.00 87.55 649 GLY A C 1
ATOM 4744 O O . GLY A 1 649 ? 71.780 42.945 41.178 1.00 83.43 649 GLY A O 1
ATOM 4745 N N . THR A 1 650 ? 70.781 42.890 43.171 1.00 82.80 650 THR A N 1
ATOM 4746 C CA . THR A 1 650 ? 71.819 42.066 43.761 1.00 93.10 650 THR A CA 1
ATOM 4747 C C . THR A 1 650 ? 71.421 40.613 43.634 1.00 88.51 650 THR A C 1
ATOM 4748 O O . THR A 1 650 ? 70.427 40.189 44.210 1.00 87.87 650 THR A O 1
ATOM 4752 N N . LYS A 1 651 ? 72.175 39.837 42.869 1.00 83.55 651 LYS A N 1
ATOM 4753 C CA . LYS A 1 651 ? 71.755 38.476 42.651 1.00 74.34 651 LYS A CA 1
ATOM 4754 C C . LYS A 1 651 ? 72.323 37.686 43.799 1.00 72.26 651 LYS A C 1
ATOM 4755 O O . LYS A 1 651 ? 73.519 37.776 44.084 1.00 66.71 651 LYS A O 1
ATOM 4758 N N . ILE A 1 652 ? 71.409 37.003 44.496 1.00 56.31 652 ILE A N 1
ATOM 4759 C CA . ILE A 1 652 ? 71.696 36.071 45.575 1.00 50.06 652 ILE A CA 1
ATOM 4760 C C . ILE A 1 652 ? 71.566 34.653 45.037 1.00 58.33 652 ILE A C 1
ATOM 4761 O O . ILE A 1 652 ? 70.650 34.373 44.269 1.00 66.50 652 ILE A O 1
ATOM 4765 N N . GLU A 1 653 ? 72.478 33.760 45.409 1.00 56.36 653 GLU A N 1
ATOM 4766 C CA . GLU A 1 653 ? 72.546 32.465 44.750 1.00 63.69 653 GLU A CA 1
ATOM 4767 C C . GLU A 1 653 ? 72.192 31.451 45.765 1.00 72.10 653 GLU A C 1
ATOM 4768 O O . GLU A 1 653 ? 72.794 31.412 46.824 1.00 89.21 653 GLU A O 1
ATOM 4774 N N . LEU A 1 654 ? 71.218 30.623 45.443 1.00 62.88 654 LEU A N 1
ATOM 4775 C CA . LEU A 1 654 ? 70.714 29.678 46.404 1.00 67.39 654 LEU A CA 1
ATOM 4776 C C . LEU A 1 654 ? 71.477 28.383 46.382 1.00 63.84 654 LEU A C 1
ATOM 4777 O O . LEU A 1 654 ? 71.680 27.761 47.417 1.00 53.05 654 LEU A O 1
ATOM 4782 N N . ARG A 1 655 ? 71.853 27.929 45.194 1.00 68.82 655 ARG A N 1
ATOM 4783 C CA . ARG A 1 655 ? 72.529 26.645 45.057 1.00 72.88 655 ARG A CA 1
ATOM 4784 C C . ARG A 1 655 ? 73.899 26.834 44.416 1.00 79.60 655 ARG A C 1
ATOM 4785 O O . ARG A 1 655 ? 74.044 27.585 43.451 1.00 82.99 655 ARG A O 1
ATOM 4793 N N . ARG A 1 656 ? 74.904 26.160 44.964 1.00 76.14 656 ARG A N 1
ATOM 4794 C CA . ARG A 1 656 ? 76.278 26.326 44.500 1.00 82.97 656 ARG A CA 1
ATOM 4795 C C . ARG A 1 656 ? 76.403 25.925 43.038 1.00 79.63 656 ARG A C 1
ATOM 4796 O O . ARG A 1 656 ? 77.018 26.621 42.235 1.00 75.71 656 ARG A O 1
ATOM 4798 N N . ASN A 1 657 ? 75.822 24.791 42.692 1.00 92.68 657 ASN A N 1
ATOM 4799 C CA . ASN A 1 657 ? 75.940 24.289 41.347 1.00 103.88 657 ASN A CA 1
ATOM 4800 C C . ASN A 1 657 ? 74.591 24.357 40.628 1.00 100.09 657 ASN A C 1
ATOM 4801 O O . ASN A 1 657 ? 73.531 24.215 41.249 1.00 106.99 657 ASN A O 1
ATOM 4806 N N . SER A 1 658 ? 74.647 24.570 39.314 1.00 79.78 658 SER A N 1
ATOM 4807 C CA . SER A 1 658 ? 73.458 24.872 38.526 1.00 70.72 658 SER A CA 1
ATOM 4808 C C . SER A 1 658 ? 72.729 23.648 38.034 1.00 70.88 658 SER A C 1
ATOM 4809 O O . SER A 1 658 ? 73.230 22.888 37.227 1.00 72.15 658 SER A O 1
ATOM 4812 N N . ASN A 1 659 ? 71.518 23.458 38.507 1.00 74.22 659 ASN A N 1
ATOM 4813 C CA . ASN A 1 659 ? 70.717 22.364 38.017 1.00 48.51 659 ASN A CA 1
ATOM 4814 C C . ASN A 1 659 ? 69.291 22.790 37.988 1.00 63.39 659 ASN A C 1
ATOM 4815 O O . ASN A 1 659 ? 68.862 23.602 38.796 1.00 69.46 659 ASN A O 1
ATOM 4820 N N . ILE A 1 660 ? 68.556 22.271 37.029 1.00 79.93 660 ILE A N 1
ATOM 4821 C CA . ILE A 1 660 ? 67.157 22.574 36.937 1.00 75.84 660 ILE A CA 1
ATOM 4822 C C . ILE A 1 660 ? 66.462 21.886 38.086 1.00 77.98 660 ILE A C 1
ATOM 4823 O O . ILE A 1 660 ? 65.527 22.438 38.641 1.00 74.13 660 ILE A O 1
ATOM 4827 N N . SER A 1 661 ? 66.927 20.686 38.447 1.00 75.93 661 SER A N 1
ATOM 4828 C CA . SER A 1 661 ? 66.279 19.889 39.483 1.00 72.44 661 SER A CA 1
ATOM 4829 C C . SER A 1 661 ? 66.343 20.591 40.830 1.00 78.96 661 SER A C 1
ATOM 4830 O O . SER A 1 661 ? 65.391 20.532 41.608 1.00 78.76 661 SER A O 1
ATOM 4833 N N . THR A 1 662 ? 67.470 21.255 41.084 1.00 78.43 662 THR A N 1
ATOM 4834 C CA . THR A 1 662 ? 67.665 22.037 42.291 1.00 66.53 662 THR A CA 1
ATOM 4835 C C . THR A 1 662 ? 66.934 23.351 42.217 1.00 64.69 662 THR A C 1
ATOM 4836 O O . THR A 1 662 ? 66.912 24.098 43.174 1.00 85.10 662 THR A O 1
ATOM 4840 N N . GLY A 1 663 ? 66.357 23.666 41.074 1.00 53.23 663 GLY A N 1
ATOM 4841 C CA . GLY A 1 663 ? 65.556 24.870 40.960 1.00 55.83 663 GLY A CA 1
ATOM 4842 C C . GLY A 1 663 ? 66.228 25.919 40.128 1.00 52.86 663 GLY A C 1
ATOM 4843 O O . GLY A 1 663 ? 65.850 27.087 40.199 1.00 47.35 663 GLY A O 1
ATOM 4844 N N . GLY A 1 664 ? 67.222 25.475 39.357 1.00 60.18 664 GLY A N 1
ATOM 4845 C CA . GLY A 1 664 ? 68.035 26.311 38.486 1.00 64.83 664 GLY A CA 1
ATOM 4846 C C . GLY A 1 664 ? 67.256 26.891 37.319 1.00 66.55 664 GLY A C 1
ATOM 4847 O O . GLY A 1 664 ? 66.112 26.513 37.104 1.00 66.39 664 GLY A O 1
ATOM 4848 N N . ASP A 1 665 ? 67.860 27.826 36.582 1.00 49.51 665 ASP A N 1
ATOM 4849 C CA . ASP A 1 665 ? 67.204 28.438 35.416 1.00 43.20 665 ASP A CA 1
ATOM 4850 C C . ASP A 1 665 ? 67.699 27.928 34.039 1.00 56.30 665 ASP A C 1
ATOM 4851 O O . ASP A 1 665 ? 68.897 27.746 33.801 1.00 50.75 665 ASP A O 1
ATOM 4856 N N . SER A 1 666 ? 66.767 27.667 33.133 1.00 55.28 666 SER A N 1
ATOM 4857 C CA . SER A 1 666 ? 67.156 27.299 31.777 1.00 55.88 666 SER A CA 1
ATOM 4858 C C . SER A 1 666 ? 66.976 28.575 30.992 1.00 46.85 666 SER A C 1
ATOM 4859 O O . SER A 1 666 ? 65.980 29.247 31.189 1.00 45.51 666 SER A O 1
ATOM 4862 N N . ILE A 1 667 ? 67.945 28.927 30.147 1.00 50.31 667 ILE A N 1
ATOM 4863 C CA . ILE A 1 667 ? 67.875 30.140 29.340 1.00 53.91 667 ILE A CA 1
ATOM 4864 C C . ILE A 1 667 ? 68.169 29.817 27.888 1.00 62.73 667 ILE A C 1
ATOM 4865 O O . ILE A 1 667 ? 69.293 29.427 27.573 1.00 72.49 667 ILE A O 1
ATOM 4870 N N . ASP A 1 668 ? 67.190 29.985 26.992 1.00 35.82 668 ASP A N 1
ATOM 4871 C CA . ASP A 1 668 ? 67.442 29.732 25.582 1.00 40.19 668 ASP A CA 1
ATOM 4872 C C . ASP A 1 668 ? 68.488 30.729 25.043 1.00 55.52 668 ASP A C 1
ATOM 4873 O O . ASP A 1 668 ? 68.267 31.948 25.105 1.00 54.65 668 ASP A O 1
ATOM 4878 N N . VAL A 1 669 ? 69.598 30.205 24.505 1.00 59.16 669 VAL A N 1
ATOM 4879 C CA . VAL A 1 669 ? 70.735 31.005 24.057 1.00 55.16 669 VAL A CA 1
ATOM 4880 C C . VAL A 1 669 ? 70.968 30.785 22.573 1.00 65.76 669 VAL A C 1
ATOM 4881 O O . VAL A 1 669 ? 72.013 31.121 22.023 1.00 60.90 669 VAL A O 1
ATOM 4885 N N . THR A 1 670 ? 69.983 30.217 21.905 1.00 63.69 670 THR A N 1
ATOM 4886 C CA . THR A 1 670 ? 70.218 29.746 20.573 1.00 58.38 670 THR A CA 1
ATOM 4887 C C . THR A 1 670 ? 70.619 30.895 19.650 1.00 54.31 670 THR A C 1
ATOM 4888 O O . THR A 1 670 ? 71.473 30.734 18.770 1.00 48.57 670 THR A O 1
ATOM 4892 N N . ASN A 1 671 ? 70.036 32.063 19.844 1.00 58.63 671 ASN A N 1
ATOM 4893 C CA . ASN A 1 671 ? 70.248 33.137 18.880 1.00 65.02 671 ASN A CA 1
ATOM 4894 C C . ASN A 1 671 ? 71.467 33.994 19.224 1.00 71.60 671 ASN A C 1
ATOM 4895 O O . ASN A 1 671 ? 72.128 34.514 18.339 1.00 93.08 671 ASN A O 1
ATOM 4900 N N . THR A 1 672 ? 71.781 34.111 20.504 1.00 54.91 672 THR A N 1
ATOM 4901 C CA . THR A 1 672 ? 73.035 34.737 20.912 1.00 61.77 672 THR A CA 1
ATOM 4902 C C . THR A 1 672 ? 74.314 33.884 20.755 1.00 72.89 672 THR A C 1
ATOM 4903 O O . THR A 1 672 ? 75.427 34.412 20.858 1.00 81.20 672 THR A O 1
ATOM 4907 N N . MET A 1 673 ? 74.190 32.579 20.647 1.00 63.75 673 MET A N 1
ATOM 4908 C CA . MET A 1 673 ? 75.407 31.793 20.632 1.00 50.57 673 MET A CA 1
ATOM 4909 C C . MET A 1 673 ? 76.196 31.944 19.339 1.00 56.42 673 MET A C 1
ATOM 4910 O O . MET A 1 673 ? 75.611 32.025 18.258 1.00 61.28 673 MET A O 1
ATOM 4915 N N . ASP A 1 674 ? 77.522 31.977 19.442 1.00 47.19 674 ASP A N 1
ATOM 4916 C CA . ASP A 1 674 ? 78.336 32.088 18.226 1.00 69.50 674 ASP A CA 1
ATOM 4917 C C . ASP A 1 674 ? 78.123 30.860 17.379 1.00 69.10 674 ASP A C 1
ATOM 4918 O O . ASP A 1 674 ? 78.244 29.733 17.868 1.00 63.89 674 ASP A O 1
ATOM 4923 N N . PRO A 1 675 ? 77.812 31.069 16.097 1.00 65.34 675 PRO A N 1
ATOM 4924 C CA . PRO A 1 675 ? 77.519 29.971 15.180 1.00 65.36 675 PRO A CA 1
ATOM 4925 C C . PRO A 1 675 ? 78.649 28.960 15.104 1.00 62.96 675 PRO A C 1
ATOM 4926 O O . PRO A 1 675 ? 78.362 27.812 14.839 1.00 73.02 675 PRO A O 1
ATOM 4930 N N . THR A 1 676 ? 79.892 29.357 15.353 1.00 63.18 676 THR A N 1
ATOM 4931 C CA . THR A 1 676 ? 81.016 28.450 15.156 1.00 60.09 676 THR A CA 1
ATOM 4932 C C . THR A 1 676 ? 80.926 27.209 16.027 1.00 57.45 676 THR A C 1
ATOM 4933 O O . THR A 1 676 ? 81.285 26.111 15.596 1.00 43.91 676 THR A O 1
ATOM 4937 N N . TYR A 1 677 ? 80.490 27.418 17.265 1.00 51.42 677 TYR A N 1
ATOM 4938 C CA . TYR A 1 677 ? 80.315 26.352 18.240 1.00 45.04 677 TYR A CA 1
ATOM 4939 C C . TYR A 1 677 ? 79.068 25.500 17.922 1.00 58.73 677 TYR A C 1
ATOM 4940 O O . TYR A 1 677 ? 79.010 24.313 18.271 1.00 62.15 677 TYR A O 1
ATOM 4949 N N . LYS A 1 678 ? 78.060 26.088 17.283 1.00 55.03 678 LYS A N 1
ATOM 4950 C CA . LYS A 1 678 ? 76.873 25.308 16.944 1.00 63.75 678 LYS A CA 1
ATOM 4951 C C . LYS A 1 678 ? 77.288 24.305 15.880 1.00 79.15 678 LYS A C 1
ATOM 4952 O O . LYS A 1 678 ? 76.917 23.123 15.912 1.00 79.61 678 LYS A O 1
ATOM 4958 N N . GLN A 1 679 ? 78.095 24.791 14.952 1.00 86.97 679 GLN A N 1
ATOM 4959 C CA . GLN A 1 679 ? 78.697 23.946 13.950 1.00 95.09 679 GLN A CA 1
ATOM 4960 C C . GLN A 1 679 ? 79.444 22.793 14.639 1.00 73.00 679 GLN A C 1
ATOM 4961 O O . GLN A 1 679 ? 79.181 21.601 14.401 1.00 64.83 679 GLN A O 1
ATOM 4967 N N . LEU A 1 680 ? 80.377 23.165 15.500 1.00 59.73 680 LEU A N 1
ATOM 4968 C CA . LEU A 1 680 ? 81.239 22.215 16.127 1.00 41.54 680 LEU A CA 1
ATOM 4969 C C . LEU A 1 680 ? 80.424 21.112 16.801 1.00 59.54 680 LEU A C 1
ATOM 4970 O O . LEU A 1 680 ? 80.705 19.923 16.593 1.00 67.55 680 LEU A O 1
ATOM 4975 N N . ALA A 1 681 ? 79.397 21.486 17.571 1.00 48.82 681 ALA A N 1
ATOM 4976 C CA . ALA A 1 681 ? 78.576 20.491 18.290 1.00 38.01 681 ALA A CA 1
ATOM 4977 C C . ALA A 1 681 ? 78.005 19.460 17.366 1.00 39.79 681 ALA A C 1
ATOM 4978 O O . ALA A 1 681 ? 77.692 18.370 17.809 1.00 44.26 681 ALA A O 1
ATOM 4980 N N . ALA A 1 682 ? 77.794 19.833 16.103 1.00 65.58 682 ALA A N 1
ATOM 4981 C CA . ALA A 1 682 ? 77.126 18.962 15.139 1.00 66.98 682 ALA A CA 1
ATOM 4982 C C . ALA A 1 682 ? 78.141 18.104 14.421 1.00 70.41 682 ALA A C 1
ATOM 4983 O O . ALA A 1 682 ? 77.855 16.943 14.121 1.00 73.10 682 ALA A O 1
ATOM 4985 N N . GLU A 1 683 ? 79.323 18.652 14.147 1.00 61.12 683 GLU A N 1
ATOM 4986 C CA . GLU A 1 683 ? 80.398 17.799 13.695 1.00 57.63 683 GLU A CA 1
ATOM 4987 C C . GLU A 1 683 ? 80.621 16.693 14.732 1.00 60.81 683 GLU A C 1
ATOM 4988 O O . GLU A 1 683 ? 80.747 15.512 14.376 1.00 68.26 683 GLU A O 1
ATOM 4994 N N . MET A 1 684 ? 80.633 17.055 16.016 1.00 52.33 684 MET A N 1
ATOM 4995 C CA . MET A 1 684 ? 80.840 16.055 17.066 1.00 42.29 684 MET A CA 1
ATOM 4996 C C . MET A 1 684 ? 79.732 15.016 17.071 1.00 50.70 684 MET A C 1
ATOM 4997 O O . MET A 1 684 ? 80.008 13.821 17.176 1.00 66.69 684 MET A O 1
ATOM 5002 N N . ALA A 1 685 ? 78.481 15.448 16.934 1.00 46.61 685 ALA A N 1
ATOM 5003 C CA . ALA A 1 685 ? 77.419 14.456 16.792 1.00 57.25 685 ALA A CA 1
ATOM 5004 C C . ALA A 1 685 ? 77.628 13.635 15.523 1.00 69.55 685 ALA A C 1
ATOM 5005 O O . ALA A 1 685 ? 77.386 12.440 15.532 1.00 65.44 685 ALA A O 1
ATOM 5007 N N . GLU A 1 686 ? 78.076 14.241 14.429 1.00 82.74 686 GLU A N 1
ATOM 5008 C CA . GLU A 1 686 ? 78.229 13.469 13.201 1.00 97.90 686 GLU A CA 1
ATOM 5009 C C . GLU A 1 686 ? 79.269 12.364 13.361 1.00 95.26 686 GLU A C 1
ATOM 5010 O O . GLU A 1 686 ? 79.228 11.343 12.658 1.00 108.25 686 GLU A O 1
ATOM 5016 N N . ALA A 1 687 ? 80.194 12.556 14.292 1.00 75.19 687 ALA A N 1
ATOM 5017 C CA . ALA A 1 687 ? 81.333 11.666 14.405 1.00 79.88 687 ALA A CA 1
ATOM 5018 C C . ALA A 1 687 ? 80.969 10.441 15.220 1.00 72.26 687 ALA A C 1
ATOM 5019 O O . ALA A 1 687 ? 81.682 9.436 15.234 1.00 86.90 687 ALA A O 1
ATOM 5021 N N . MET A 1 688 ? 79.855 10.546 15.912 1.00 68.45 688 MET A N 1
ATOM 5022 C CA . MET A 1 688 ? 79.283 9.421 16.592 1.00 59.77 688 MET A CA 1
ATOM 5023 C C . MET A 1 688 ? 78.104 8.921 15.809 1.00 51.15 688 MET A C 1
ATOM 5024 O O . MET A 1 688 ? 77.500 7.967 16.188 1.00 55.69 688 MET A O 1
ATOM 5029 N N . GLY A 1 689 ? 77.772 9.557 14.702 1.00 76.40 689 GLY A N 1
ATOM 5030 C CA . GLY A 1 689 ? 76.595 9.159 13.950 1.00 82.05 689 GLY A CA 1
ATOM 5031 C C . GLY A 1 689 ? 75.393 9.148 14.873 1.00 72.85 689 GLY A C 1
ATOM 5032 O O . GLY A 1 689 ? 74.520 8.284 14.800 1.00 71.65 689 GLY A O 1
ATOM 5033 N N . ALA A 1 690 ? 75.367 10.114 15.776 1.00 77.28 690 ALA A N 1
ATOM 5034 C CA . ALA A 1 690 ? 74.259 10.255 16.699 1.00 75.76 690 ALA A CA 1
ATOM 5035 C C . ALA A 1 690 ? 73.238 11.220 16.132 1.00 75.70 690 ALA A C 1
ATOM 5036 O O . ALA A 1 690 ? 73.485 12.433 16.006 1.00 79.17 690 ALA A O 1
ATOM 5038 N N . TRP A 1 691 ? 72.090 10.656 15.782 1.00 58.53 691 TRP A N 1
ATOM 5039 C CA . TRP A 1 691 ? 71.061 11.400 15.112 1.00 55.05 691 TRP A CA 1
ATOM 5040 C C . TRP A 1 691 ? 70.514 12.474 16.020 1.00 63.03 691 TRP A C 1
ATOM 5041 O O . TRP A 1 691 ? 70.250 13.569 15.557 1.00 59.98 691 TRP A O 1
ATOM 5052 N N . VAL A 1 692 ? 70.332 12.176 17.309 1.00 71.31 692 VAL A N 1
ATOM 5053 C CA . VAL A 1 692 ? 69.649 13.123 18.171 1.00 62.04 692 VAL A CA 1
ATOM 5054 C C . VAL A 1 692 ? 70.401 13.423 19.387 1.00 66.31 692 VAL A C 1
ATOM 5055 O O . VAL A 1 692 ? 69.858 13.947 20.344 1.00 91.05 692 VAL A O 1
ATOM 5059 N N . CYS A 1 693 ? 71.668 13.103 19.370 1.00 45.78 693 CYS A N 1
ATOM 5060 C CA . CYS A 1 693 ? 72.489 13.432 20.516 1.00 73.22 693 CYS A CA 1
ATOM 5061 C C . CYS A 1 693 ? 72.363 14.917 21.047 1.00 60.03 693 CYS A C 1
ATOM 5062 O O . CYS A 1 693 ? 71.800 15.795 20.397 1.00 64.55 693 CYS A O 1
ATOM 5065 N N . GLY A 1 694 ? 72.822 15.148 22.274 1.00 49.20 694 GLY A N 1
ATOM 5066 C CA . GLY A 1 694 ? 72.888 16.470 22.865 1.00 43.99 694 GLY A CA 1
ATOM 5067 C C . GLY A 1 694 ? 74.300 16.803 23.333 1.00 55.67 694 GLY A C 1
ATOM 5068 O O . GLY A 1 694 ? 74.815 16.162 24.228 1.00 26.30 694 GLY A O 1
ATOM 5069 N N . VAL A 1 695 ? 74.961 17.775 22.711 1.00 76.13 695 VAL A N 1
ATOM 5070 C CA . VAL A 1 695 ? 76.358 18.055 23.042 1.00 61.26 695 VAL A CA 1
ATOM 5071 C C . VAL A 1 695 ? 76.455 19.089 24.118 1.00 56.30 695 VAL A C 1
ATOM 5072 O O . VAL A 1 695 ? 75.564 19.897 24.278 1.00 68.10 695 VAL A O 1
ATOM 5076 N N . ASP A 1 696 ? 77.559 19.034 24.853 1.00 48.31 696 ASP A N 1
ATOM 5077 C CA A ASP A 1 696 ? 77.767 19.885 26.048 0.75 35.04 696 ASP A CA 1
ATOM 5078 C CA B ASP A 1 696 ? 77.774 19.839 26.028 0.25 38.54 696 ASP A CA 1
ATOM 5079 C C . ASP A 1 696 ? 79.172 20.398 26.009 1.00 47.11 696 ASP A C 1
ATOM 5080 O O . ASP A 1 696 ? 80.097 19.714 26.373 1.00 52.27 696 ASP A O 1
ATOM 5089 N N . LEU A 1 697 ? 79.324 21.630 25.571 1.00 79.95 697 LEU A N 1
ATOM 5090 C CA . LEU A 1 697 ? 80.634 22.216 25.493 1.00 70.25 697 LEU A CA 1
ATOM 5091 C C . LEU A 1 697 ? 80.893 23.113 26.675 1.00 61.55 697 LEU A C 1
ATOM 5092 O O . LEU A 1 697 ? 79.967 23.679 27.246 1.00 52.58 697 LEU A O 1
ATOM 5097 N N . ILE A 1 698 ? 82.159 23.217 27.057 1.00 46.74 698 ILE A N 1
ATOM 5098 C CA . ILE A 1 698 ? 82.571 24.244 27.999 1.00 51.98 698 ILE A CA 1
ATOM 5099 C C . ILE A 1 698 ? 83.277 25.331 27.186 1.00 42.01 698 ILE A C 1
ATOM 5100 O O . ILE A 1 698 ? 84.330 25.094 26.591 1.00 43.92 698 ILE A O 1
ATOM 5104 N N . ILE A 1 699 ? 82.649 26.500 27.127 1.00 47.50 699 ILE A N 1
ATOM 5105 C CA . ILE A 1 699 ? 83.134 27.610 26.315 1.00 55.09 699 ILE A CA 1
ATOM 5106 C C . ILE A 1 699 ? 83.506 28.810 27.161 1.00 52.89 699 ILE A C 1
ATOM 5107 O O . ILE A 1 699 ? 82.650 29.401 27.802 1.00 69.32 699 ILE A O 1
ATOM 5112 N N . PRO A 1 700 ? 84.787 29.184 27.167 1.00 45.23 700 PRO A N 1
ATOM 5113 C CA . PRO A 1 700 ? 85.133 30.370 27.955 1.00 58.43 700 PRO A CA 1
ATOM 5114 C C . PRO A 1 700 ? 84.602 31.657 27.304 1.00 67.29 700 PRO A C 1
ATOM 5115 O O . PRO A 1 700 ? 84.175 32.559 28.013 1.00 66.85 700 PRO A O 1
ATOM 5119 N N . ASN A 1 701 ? 84.602 31.745 25.979 1.00 61.46 701 ASN A N 1
ATOM 5120 C CA . ASN A 1 701 ? 84.072 32.944 25.365 1.00 64.76 701 ASN A CA 1
ATOM 5121 C C . ASN A 1 701 ? 83.115 32.653 24.213 1.00 63.65 701 ASN A C 1
ATOM 5122 O O . ASN A 1 701 ? 83.537 32.303 23.113 1.00 68.34 701 ASN A O 1
ATOM 5127 N N . ALA A 1 702 ? 81.824 32.807 24.488 1.00 52.39 702 ALA A N 1
ATOM 5128 C CA . ALA A 1 702 ? 80.776 32.443 23.556 1.00 47.22 702 ALA A CA 1
ATOM 5129 C C . ALA A 1 702 ? 80.515 33.525 22.517 1.00 68.73 702 ALA A C 1
ATOM 5130 O O . ALA A 1 702 ? 79.749 33.305 21.578 1.00 65.72 702 ALA A O 1
ATOM 5132 N N . THR A 1 703 ? 81.120 34.698 22.707 1.00 82.58 703 THR A N 1
ATOM 5133 C CA . THR A 1 703 ? 81.047 35.770 21.726 1.00 88.09 703 THR A CA 1
ATOM 5134 C C . THR A 1 703 ? 82.192 35.664 20.735 1.00 91.62 703 THR A C 1
ATOM 5135 O O . THR A 1 703 ? 82.041 35.961 19.557 1.00 105.09 703 THR A O 1
ATOM 5139 N N . GLN A 1 704 ? 83.341 35.238 21.227 1.00 87.26 704 GLN A N 1
ATOM 5140 C CA . GLN A 1 704 ? 84.503 35.029 20.394 1.00 84.81 704 GLN A CA 1
ATOM 5141 C C . GLN A 1 704 ? 84.311 33.753 19.574 1.00 76.48 704 GLN A C 1
ATOM 5142 O O . GLN A 1 704 ? 83.719 32.796 20.040 1.00 75.44 704 GLN A O 1
ATOM 5148 N N . ALA A 1 705 ? 84.816 33.738 18.350 1.00 81.71 705 ALA A N 1
ATOM 5149 C CA . ALA A 1 705 ? 84.730 32.554 17.494 1.00 79.87 705 ALA A CA 1
ATOM 5150 C C . ALA A 1 705 ? 85.696 31.461 17.947 1.00 80.59 705 ALA A C 1
ATOM 5151 O O . ALA A 1 705 ? 86.720 31.745 18.564 1.00 83.18 705 ALA A O 1
ATOM 5153 N N . TYR A 1 706 ? 85.381 30.220 17.603 1.00 85.42 706 TYR A N 1
ATOM 5154 C CA . TYR A 1 706 ? 86.167 29.069 18.034 1.00 88.58 706 TYR A CA 1
ATOM 5155 C C . TYR A 1 706 ? 87.300 28.719 17.099 1.00 99.40 706 TYR A C 1
ATOM 5156 O O . TYR A 1 706 ? 87.070 28.545 15.918 1.00 108.46 706 TYR A O 1
ATOM 5165 N N . SER A 1 707 ? 88.511 28.567 17.633 1.00 102.22 707 SER A N 1
ATOM 5166 C CA . SER A 1 707 ? 89.677 28.184 16.828 1.00 110.44 707 SER A CA 1
ATOM 5167 C C . SER A 1 707 ? 90.393 27.044 17.501 1.00 90.84 707 SER A C 1
ATOM 5168 O O . SER A 1 707 ? 90.686 27.123 18.695 1.00 78.82 707 SER A O 1
ATOM 5170 N N . LYS A 1 708 ? 90.689 25.990 16.747 1.00 88.34 708 LYS A N 1
ATOM 5171 C CA . LYS A 1 708 ? 91.333 24.831 17.353 1.00 95.13 708 LYS A CA 1
ATOM 5172 C C . LYS A 1 708 ? 92.675 25.304 17.893 1.00 100.80 708 LYS A C 1
ATOM 5173 O O . LYS A 1 708 ? 93.090 24.895 18.976 1.00 89.41 708 LYS A O 1
ATOM 5175 N N . ASP A 1 709 ? 93.324 26.197 17.146 1.00 147.32 709 ASP A N 1
ATOM 5176 C CA . ASP A 1 709 ? 94.608 26.754 17.541 1.00 152.89 709 ASP A CA 1
ATOM 5177 C C . ASP A 1 709 ? 94.448 27.338 18.919 1.00 146.27 709 ASP A C 1
ATOM 5178 O O . ASP A 1 709 ? 95.309 27.204 19.785 1.00 140.82 709 ASP A O 1
ATOM 5180 N N . LYS A 1 710 ? 93.310 27.973 19.121 1.00 105.84 710 LYS A N 1
ATOM 5181 C CA . LYS A 1 710 ? 93.035 28.628 20.380 1.00 95.54 710 LYS A CA 1
ATOM 5182 C C . LYS A 1 710 ? 92.560 27.639 21.456 1.00 89.55 710 LYS A C 1
ATOM 5183 O O . LYS A 1 710 ? 92.483 28.007 22.633 1.00 89.20 710 LYS A O 1
ATOM 5185 N N . LYS A 1 711 ? 92.241 26.398 21.070 1.00 83.59 711 LYS A N 1
ATOM 5186 C CA . LYS A 1 711 ? 91.711 25.418 22.025 1.00 79.00 711 LYS A CA 1
ATOM 5187 C C . LYS A 1 711 ? 90.596 26.131 22.826 1.00 84.42 711 LYS A C 1
ATOM 5188 O O . LYS A 1 711 ? 90.521 26.074 24.074 1.00 65.99 711 LYS A O 1
ATOM 5190 N N . ASN A 1 712 ? 89.761 26.828 22.051 1.00 92.87 712 ASN A N 1
ATOM 5191 C CA . ASN A 1 712 ? 88.714 27.713 22.536 1.00 76.06 712 ASN A CA 1
ATOM 5192 C C . ASN A 1 712 ? 87.634 26.977 23.305 1.00 88.17 712 ASN A C 1
ATOM 5193 O O . ASN A 1 712 ? 87.137 27.472 24.301 1.00 100.79 712 ASN A O 1
ATOM 5198 N N . ALA A 1 713 ? 87.262 25.795 22.828 1.00 97.36 713 ALA A N 1
ATOM 5199 C CA . ALA A 1 713 ? 86.200 25.007 23.447 1.00 90.41 713 ALA A CA 1
ATOM 5200 C C . ALA A 1 713 ? 86.674 23.573 23.685 1.00 82.28 713 ALA A C 1
ATOM 5201 O O . ALA A 1 713 ? 87.553 23.089 22.966 1.00 85.64 713 ALA A O 1
ATOM 5203 N N . THR A 1 714 ? 86.099 22.902 24.686 1.00 70.83 714 THR A N 1
ATOM 5204 C CA . THR A 1 714 ? 86.374 21.465 24.949 1.00 67.81 714 THR A CA 1
ATOM 5205 C C . THR A 1 714 ? 85.090 20.683 25.339 1.00 51.01 714 THR A C 1
ATOM 5206 O O . THR A 1 714 ? 84.321 21.102 26.191 1.00 60.45 714 THR A O 1
ATOM 5210 N N . CYS A 1 715 ? 84.833 19.563 24.685 1.00 53.82 715 CYS A N 1
ATOM 5211 C CA . CYS A 1 715 ? 83.551 18.901 24.855 1.00 43.06 715 CYS A CA 1
ATOM 5212 C C . CYS A 1 715 ? 83.523 18.067 26.105 1.00 48.53 715 CYS A C 1
ATOM 5213 O O . CYS A 1 715 ? 84.143 17.011 26.149 1.00 62.19 715 CYS A O 1
ATOM 5216 N N . ILE A 1 716 ? 82.814 18.539 27.121 1.00 51.43 716 ILE A N 1
ATOM 5217 C CA . ILE A 1 716 ? 82.845 17.912 28.432 1.00 38.98 716 ILE A CA 1
ATOM 5218 C C . ILE A 1 716 ? 82.092 16.596 28.417 1.00 52.39 716 ILE A C 1
ATOM 5219 O O . ILE A 1 716 ? 82.536 15.604 28.992 1.00 65.93 716 ILE A O 1
ATOM 5223 N N . GLU A 1 717 ? 80.982 16.553 27.714 1.00 58.45 717 GLU A N 1
ATOM 5224 C CA . GLU A 1 717 ? 80.131 15.385 27.773 1.00 78.71 717 GLU A CA 1
ATOM 5225 C C . GLU A 1 717 ? 79.296 15.306 26.527 1.00 78.53 717 GLU A C 1
ATOM 5226 O O . GLU A 1 717 ? 79.241 16.235 25.741 1.00 70.68 717 GLU A O 1
ATOM 5232 N N . LEU A 1 718 ? 78.645 14.179 26.333 1.00 81.72 718 LEU A N 1
ATOM 5233 C CA . LEU A 1 718 ? 77.894 14.007 25.120 1.00 71.83 718 LEU A CA 1
ATOM 5234 C C . LEU A 1 718 ? 76.762 13.016 25.332 1.00 75.64 718 LEU A C 1
ATOM 5235 O O . LEU A 1 718 ? 77.005 11.816 25.436 1.00 93.84 718 LEU A O 1
ATOM 5240 N N . ASN A 1 719 ? 75.526 13.504 25.393 1.00 56.83 719 ASN A N 1
ATOM 5241 C CA . ASN A 1 719 ? 74.430 12.675 25.892 1.00 61.51 719 ASN A CA 1
ATOM 5242 C C . ASN A 1 719 ? 73.558 12.168 24.796 1.00 67.92 719 ASN A C 1
ATOM 5243 O O . ASN A 1 719 ? 73.059 12.970 24.024 1.00 78.45 719 ASN A O 1
ATOM 5248 N N . PHE A 1 720 ? 73.330 10.854 24.726 1.00 54.41 720 PHE A N 1
ATOM 5249 C CA . PHE A 1 720 ? 72.528 10.347 23.605 1.00 43.53 720 PHE A CA 1
ATOM 5250 C C . PHE A 1 720 ? 71.052 10.117 23.916 1.00 51.32 720 PHE A C 1
ATOM 5251 O O . PHE A 1 720 ? 70.323 9.484 23.138 1.00 51.12 720 PHE A O 1
ATOM 5259 N N . ASN A 1 721 ? 70.634 10.631 25.064 1.00 44.83 721 ASN A N 1
ATOM 5260 C CA . ASN A 1 721 ? 69.255 10.740 25.397 1.00 34.21 721 ASN A CA 1
ATOM 5261 C C . ASN A 1 721 ? 69.180 12.141 25.980 1.00 44.41 721 ASN A C 1
ATOM 5262 O O . ASN A 1 721 ? 68.958 12.302 27.172 1.00 49.94 721 ASN A O 1
ATOM 5267 N N . PRO A 1 722 ? 69.437 13.168 25.136 1.00 49.40 722 PRO A N 1
ATOM 5268 C CA . PRO A 1 722 ? 69.279 14.530 25.625 1.00 51.59 722 PRO A CA 1
ATOM 5269 C C . PRO A 1 722 ? 67.846 14.742 26.079 1.00 60.57 722 PRO A C 1
ATOM 5270 O O . PRO A 1 722 ? 66.908 14.116 25.603 1.00 49.56 722 PRO A O 1
ATOM 5274 N N . LEU A 1 723 ? 67.678 15.613 27.043 1.00 60.43 723 LEU A N 1
ATOM 5275 C CA . LEU A 1 723 ? 66.366 15.826 27.595 1.00 70.78 723 LEU A CA 1
ATOM 5276 C C . LEU A 1 723 ? 65.839 17.002 26.778 1.00 63.76 723 LEU A C 1
ATOM 5277 O O . LEU A 1 723 ? 66.463 18.051 26.742 1.00 76.43 723 LEU A O 1
ATOM 5282 N N . MET A 1 724 ? 64.737 16.816 26.062 1.00 44.45 724 MET A N 1
ATOM 5283 C CA . MET A 1 724 ? 64.376 17.787 25.033 1.00 50.92 724 MET A CA 1
ATOM 5284 C C . MET A 1 724 ? 63.501 18.957 25.566 1.00 60.76 724 MET A C 1
ATOM 5285 O O . MET A 1 724 ? 63.560 20.097 25.102 1.00 36.60 724 MET A O 1
ATOM 5290 N N . TYR A 1 725 ? 62.697 18.681 26.568 1.00 58.45 725 TYR A N 1
ATOM 5291 C CA . TYR A 1 725 ? 61.736 19.675 26.996 1.00 67.33 725 TYR A CA 1
ATOM 5292 C C . TYR A 1 725 ? 62.397 20.901 27.549 1.00 65.15 725 TYR A C 1
ATOM 5293 O O . TYR A 1 725 ? 61.803 21.971 27.524 1.00 63.10 725 TYR A O 1
ATOM 5302 N N . MET A 1 726 ? 63.609 20.734 28.075 1.00 75.05 726 MET A N 1
ATOM 5303 C CA . MET A 1 726 ? 64.348 21.826 28.701 1.00 69.63 726 MET A CA 1
ATOM 5304 C C . MET A 1 726 ? 64.577 22.941 27.678 1.00 73.31 726 MET A C 1
ATOM 5305 O O . MET A 1 726 ? 64.575 24.117 28.038 1.00 63.00 726 MET A O 1
ATOM 5308 N N . HIS A 1 727 ? 64.735 22.576 26.401 1.00 87.43 727 HIS A N 1
ATOM 5309 C CA . HIS A 1 727 ? 65.044 23.556 25.346 1.00 84.51 727 HIS A CA 1
ATOM 5310 C C . HIS A 1 727 ? 63.845 24.331 24.878 1.00 66.95 727 HIS A C 1
ATOM 5311 O O . HIS A 1 727 ? 63.979 25.489 24.550 1.00 60.14 727 HIS A O 1
ATOM 5318 N N . THR A 1 728 ? 62.696 23.669 24.815 1.00 50.70 728 THR A N 1
ATOM 5319 C CA . THR A 1 728 ? 61.448 24.301 24.427 1.00 50.30 728 THR A CA 1
ATOM 5320 C C . THR A 1 728 ? 60.845 25.190 25.519 1.00 68.80 728 THR A C 1
ATOM 5321 O O . THR A 1 728 ? 60.252 26.209 25.202 1.00 80.58 728 THR A O 1
ATOM 5325 N N . TYR A 1 729 ? 60.971 24.803 26.791 1.00 74.93 729 TYR A N 1
ATOM 5326 C CA . TYR A 1 729 ? 60.386 25.580 27.910 1.00 80.72 729 TYR A CA 1
ATOM 5327 C C . TYR A 1 729 ? 61.401 26.122 28.916 1.00 75.52 729 TYR A C 1
ATOM 5328 O O . TYR A 1 729 ? 61.821 25.412 29.837 1.00 56.65 729 TYR A O 1
ATOM 5337 N N . CYS A 1 730 ? 61.763 27.394 28.763 1.00 89.74 730 CYS A N 1
ATOM 5338 C CA . CYS A 1 730 ? 62.856 27.952 29.541 1.00 81.36 730 CYS A CA 1
ATOM 5339 C C . CYS A 1 730 ? 62.443 29.114 30.414 1.00 74.83 730 CYS A C 1
ATOM 5340 O O . CYS A 1 730 ? 61.550 29.883 30.076 1.00 81.72 730 CYS A O 1
ATOM 5343 N N . GLN A 1 731 ? 63.129 29.262 31.538 1.00 62.84 731 GLN A N 1
ATOM 5344 C CA . GLN A 1 731 ? 62.837 30.344 32.468 1.00 72.09 731 GLN A CA 1
ATOM 5345 C C . GLN A 1 731 ? 62.968 31.675 31.755 1.00 70.77 731 GLN A C 1
ATOM 5346 O O . GLN A 1 731 ? 62.176 32.599 31.982 1.00 70.65 731 GLN A O 1
ATOM 5352 N N . GLU A 1 732 ? 63.993 31.759 30.908 1.00 75.35 732 GLU A N 1
ATOM 5353 C CA . GLU A 1 732 ? 64.274 32.951 30.131 1.00 74.19 732 GLU A CA 1
ATOM 5354 C C . GLU A 1 732 ? 64.685 32.548 28.740 1.00 61.86 732 GLU A C 1
ATOM 5355 O O . GLU A 1 732 ? 65.353 31.548 28.567 1.00 58.05 732 GLU A O 1
ATOM 5361 N N . GLY A 1 733 ? 64.324 33.355 27.752 1.00 88.16 733 GLY A N 1
ATOM 5362 C CA . GLY A 1 733 ? 64.621 33.033 26.370 1.00 83.63 733 GLY A CA 1
ATOM 5363 C C . GLY A 1 733 ? 63.341 32.536 25.743 1.00 68.89 733 GLY A C 1
ATOM 5364 O O . GLY A 1 733 ? 62.385 32.205 26.465 1.00 53.65 733 GLY A O 1
ATOM 5365 N N . PRO A 1 734 ? 63.315 32.487 24.405 1.00 72.70 734 PRO A N 1
ATOM 5366 C CA . PRO A 1 734 ? 62.158 32.082 23.591 1.00 73.50 734 PRO A CA 1
ATOM 5367 C C . PRO A 1 734 ? 61.941 30.563 23.547 1.00 88.31 734 PRO A C 1
ATOM 5368 O O . PRO A 1 734 ? 60.805 30.075 23.594 1.00 96.17 734 PRO A O 1
ATOM 5372 N N . GLY A 1 735 ? 63.039 29.824 23.470 1.00 75.58 735 GLY A N 1
ATOM 5373 C CA . GLY A 1 735 ? 62.958 28.401 23.243 1.00 74.54 735 GLY A CA 1
ATOM 5374 C C . GLY A 1 735 ? 62.710 28.049 21.775 1.00 81.45 735 GLY A C 1
ATOM 5375 O O . GLY A 1 735 ? 62.466 28.920 20.944 1.00 88.48 735 GLY A O 1
ATOM 5376 N N . GLN A 1 736 ? 62.772 26.761 21.460 1.00 83.75 736 GLN A N 1
ATOM 5377 C CA . GLN A 1 736 ? 62.509 26.287 20.106 1.00 94.62 736 GLN A CA 1
ATOM 5378 C C . GLN A 1 736 ? 61.881 24.909 20.132 1.00 92.34 736 GLN A C 1
ATOM 5379 O O . GLN A 1 736 ? 62.147 24.139 21.046 1.00 98.78 736 GLN A O 1
ATOM 5385 N N . SER A 1 737 ? 61.078 24.581 19.121 1.00 82.83 737 SER A N 1
ATOM 5386 C CA . SER A 1 737 ? 60.363 23.309 19.146 1.00 74.96 737 SER A CA 1
ATOM 5387 C C . SER A 1 737 ? 61.336 22.270 18.677 1.00 81.14 737 SER A C 1
ATOM 5388 O O . SER A 1 737 ? 62.012 22.444 17.661 1.00 91.80 737 SER A O 1
ATOM 5391 N N . ILE A 1 738 ? 61.423 21.203 19.457 1.00 81.74 738 ILE A N 1
ATOM 5392 C CA . ILE A 1 738 ? 62.274 20.078 19.154 1.00 70.61 738 ILE A CA 1
ATOM 5393 C C . ILE A 1 738 ? 61.441 18.847 18.837 1.00 55.23 738 ILE A C 1
ATOM 5394 O O . ILE A 1 738 ? 61.688 18.188 17.840 1.00 70.85 738 ILE A O 1
ATOM 5399 N N . THR A 1 739 ? 60.413 18.578 19.627 1.00 42.58 739 THR A N 1
ATOM 5400 C CA . THR A 1 739 ? 59.657 17.313 19.483 1.00 42.57 739 THR A CA 1
ATOM 5401 C C . THR A 1 739 ? 59.001 17.113 18.131 1.00 53.26 739 THR A C 1
ATOM 5402 O O . THR A 1 739 ? 59.006 16.009 17.612 1.00 50.26 739 THR A O 1
ATOM 5406 N N . PRO A 1 740 ? 58.414 18.180 17.567 1.00 49.47 740 PRO A N 1
ATOM 5407 C CA . PRO A 1 740 ? 57.772 18.074 16.260 1.00 40.99 740 PRO A CA 1
ATOM 5408 C C . PRO A 1 740 ? 58.718 17.719 15.118 1.00 51.49 740 PRO A C 1
ATOM 5409 O O . PRO A 1 740 ? 58.326 16.971 14.229 1.00 40.31 740 PRO A O 1
ATOM 5413 N N . ARG A 1 741 ? 59.936 18.256 15.150 1.00 62.00 741 ARG A N 1
ATOM 5414 C CA . ARG A 1 741 ? 60.877 18.144 14.048 1.00 67.96 741 ARG A CA 1
ATOM 5415 C C . ARG A 1 741 ? 61.406 16.731 13.936 1.00 84.37 741 ARG A C 1
ATOM 5416 O O . ARG A 1 741 ? 61.495 16.153 12.852 1.00 97.10 741 ARG A O 1
ATOM 5424 N N . ILE A 1 742 ? 61.739 16.162 15.074 1.00 87.15 742 ILE A N 1
ATOM 5425 C CA . ILE A 1 742 ? 62.141 14.779 15.111 1.00 82.63 742 ILE A CA 1
ATOM 5426 C C . ILE A 1 742 ? 61.067 13.876 14.504 1.00 70.80 742 ILE A C 1
ATOM 5427 O O . ILE A 1 742 ? 61.371 12.996 13.718 1.00 55.38 742 ILE A O 1
ATOM 5432 N N . LEU A 1 743 ? 59.810 14.104 14.866 1.00 67.81 743 LEU A N 1
ATOM 5433 C CA . LEU A 1 743 ? 58.745 13.210 14.459 1.00 50.67 743 LEU A CA 1
ATOM 5434 C C . LEU A 1 743 ? 58.504 13.380 13.007 1.00 46.69 743 LEU A C 1
ATOM 5435 O O . LEU A 1 743 ? 58.136 12.436 12.340 1.00 47.28 743 LEU A O 1
ATOM 5440 N N . ALA A 1 744 ? 58.680 14.598 12.514 1.00 54.35 744 ALA A N 1
ATOM 5441 C CA . ALA A 1 744 ? 58.423 14.856 11.112 1.00 67.87 744 ALA A CA 1
ATOM 5442 C C . ALA A 1 744 ? 59.487 14.144 10.338 1.00 69.29 744 ALA A C 1
ATOM 5443 O O . ALA A 1 744 ? 59.192 13.448 9.373 1.00 74.87 744 ALA A O 1
ATOM 5445 N N . LYS A 1 745 ? 60.732 14.281 10.768 1.00 48.50 745 LYS A N 1
ATOM 5446 C CA . LYS A 1 745 ? 61.783 13.534 10.121 1.00 54.70 745 LYS A CA 1
ATOM 5447 C C . LYS A 1 745 ? 61.626 12.002 10.231 1.00 54.54 745 LYS A C 1
ATOM 5448 O O . LYS A 1 745 ? 62.057 11.253 9.357 1.00 66.47 745 LYS A O 1
ATOM 5454 N N . LEU A 1 746 ? 60.989 11.530 11.282 1.00 44.22 746 LEU A N 1
ATOM 5455 C CA . LEU A 1 746 ? 60.801 10.103 11.422 1.00 60.69 746 LEU A CA 1
ATOM 5456 C C . LEU A 1 746 ? 59.835 9.602 10.400 1.00 65.34 746 LEU A C 1
ATOM 5457 O O . LEU A 1 746 ? 59.957 8.505 9.889 1.00 66.13 746 LEU A O 1
ATOM 5462 N N . PHE A 1 747 ? 58.844 10.419 10.125 1.00 65.97 747 PHE A N 1
ATOM 5463 C CA . PHE A 1 747 ? 57.829 10.063 9.176 1.00 65.23 747 PHE A CA 1
ATOM 5464 C C . PHE A 1 747 ? 57.632 11.177 8.178 1.00 67.33 747 PHE A C 1
ATOM 5465 O O . PHE A 1 747 ? 56.783 12.028 8.387 1.00 75.11 747 PHE A O 1
ATOM 5473 N N . PRO A 1 748 ? 58.439 11.195 7.110 1.00 75.42 748 PRO A N 1
ATOM 5474 C CA . PRO A 1 748 ? 58.375 12.237 6.076 1.00 84.31 748 PRO A CA 1
ATOM 5475 C C . PRO A 1 748 ? 57.057 12.295 5.323 1.00 89.96 748 PRO A C 1
ATOM 5476 O O . PRO A 1 748 ? 56.561 13.379 5.031 1.00 110.27 748 PRO A O 1
ATOM 5480 N N . GLU A 1 749 ? 56.509 11.135 5.002 1.00 64.87 749 GLU A N 1
ATOM 5481 C CA . GLU A 1 749 ? 55.146 11.011 4.496 1.00 53.45 749 GLU A CA 1
ATOM 5482 C C . GLU A 1 749 ? 54.090 11.768 5.357 1.00 99.91 749 GLU A C 1
ATOM 5483 O O . GLU A 1 749 ? 53.414 12.681 4.884 1.00 108.97 749 GLU A O 1
ATOM 5489 N N . LEU A 1 750 ? 53.959 11.396 6.626 1.00 93.48 750 LEU A N 1
ATOM 5490 C CA . LEU A 1 750 ? 52.930 11.939 7.505 1.00 93.35 750 LEU A CA 1
ATOM 5491 C C . LEU A 1 750 ? 53.429 13.140 8.308 1.00 112.96 750 LEU A C 1
ATOM 5492 O O . LEU A 1 750 ? 53.766 13.020 9.491 1.00 118.92 750 LEU A O 1
#